Protein 3K94 (pdb70)

CATH classification: 3.40.50.10240

Foldseek 3Di:
DEEEEEAADPVFADLCVVVDDPQYYEYEQVSCCCVVSVHHHQAYEEDLVSHDPVVSCVCCVPPVVHHYHYDDDPPGSLVVVVVVVVPPDVYEYHSQDDDDVVSVVVVVVSLVVVLVDDYWYDTQWKTDHKHFFDKDKDDDLSFFKDDKAFPFQKWFQKFKFQWPDTDGTIDGPVVPRGIIGRRDPMMMIGTGGGMMMTGDDPPRD/DEEEEEAADPVFADDCVVVDDPLYYEYEQVSCCCVVVVHAHQEYEEDCVSDPPVVVVVVCVSPVPHHYHYDDPPDGSLVVVVVVVVPPDLYEYTSQDDDDVVSVVVVVVSLVVVQVHDYWYDTQWKTDHKHFFDKDKDDDLSFFKDDKAFPFQKWWQKFKDQKPDGDGTIGGPPVPRDIIGRHDPMMMIGTHGGMMMTTADPPSND

Organism: Geobacillus thermodenitrificans (strain NG80-2) (NCBI:txid420246)

B-factor: mean 35.09, std 14.83, range [14.44, 138.37]

Solvent-accessible surface area: 22742 Å² total

Sequence (411 aa):
IIHIVGGGPRELLPDLRFYDGEDVWVGVDRGTTLLEAGFRPVRAFGDFDSLPAEDVVKLQQAFPDLDVWPAEKDKTDEIALDWAVEQTARIRLFGATGGRLDHLFGNVELLLKYADRPIEIVDRQNVLTVHLPGTYTVYDARYCYVSYIPVSETVAEFTLTGFKYPLTNHISRGSTLISNELIQSSGTFSFSEGILIRSSDSSCLIIHIVGGGPRELLPDLRFYDGEDVWVGVDRGTTLLEAGFRPVRAFGDFDSLPAEDVVKLQQAFPDLDVWPAEKDKTDEIALDWAVEQTARIRLFGATGGRLDHLFGNVELLLKYADRPIEIVDRQNVLTVHLPGTYTVYDARYCYVSYIPVSETVAEFTLTGFKYPLTNHISRGSTLISNELIQSSGTFSFSEGILIRSSDSSCLL

Secondary structure (DSSP, 8-state):
--EEE-SS-GGGS--GGGG--TT--EEEGGG--HHHHT---SEEES-GGGS-HHHHHHHHHH-TT--EE--BTTB---HHHHHHHTT----EEES-SSSSHHHHHHHHHHHHHTTTS--EEEETTEEE----SEEEE---TT--EE-----SSEEBS-EEESBSS-----EETTT------B-SSS-EEEESBS---EE--TT--/--EEE--S-GGGS--GGGG--TT--EEEGGG--HHHHTPPPSEEES-GGGS-HHHHHHHHHH-TT--EE---TTS---HHHHHHTTS----EEES-SSSSHHHHHHHHHHHHHTTTS--EEEETTEEE----SEEEE---TT--EEE----SSEEBS-EEESBSS-B---EEBTTB--EE-B-SS--EEEESBS---EE--TT---

Nearest PDB structures (foldseek):
  3k94-assembly1_A  TM=1.005E+00  e=4.882E-43  Geobacillus thermodenitrificans NG80-2
  3cq9-assembly2_C  TM=8.160E-01  e=6.365E-19  Lactiplantibacillus plantarum WCFS1
  3cq9-assembly2_D  TM=7.753E-01  e=1.052E-18  Lactiplantibacillus plantarum WCFS1
  3cq9-assembly1_A  TM=7.870E-01  e=5.387E-18  Lactiplantibacillus plantarum WCFS1
  3mel-assembly2_D  TM=8.552E-01  e=4.558E-17  Enterococcus faecalis

Structure (mmCIF, N/CA/C/O backbone):
data_3K94
#
_entry.id   3K94
#
_cell.length_a   68.422
_cell.length_b   73.652
_cell.length_c   82.657
_cell.angle_alpha   90.00
_cell.angle_beta   90.00
_cell.angle_gamma   90.00
#
_symmetry.space_group_name_H-M   'P 21 21 21'
#
loop_
_entity.id
_entity.type
_entity.pdbx_description
1 polymer 'Thiamin pyrophosphokinase'
2 water water
#
loop_
_atom_site.group_PDB
_atom_site.id
_atom_site.type_symbol
_atom_site.label_atom_id
_atom_site.label_alt_id
_atom_site.label_comp_id
_atom_site.label_asym_id
_atom_site.label_entity_id
_atom_site.label_seq_id
_atom_site.pdbx_PDB_ins_code
_atom_site.Cartn_x
_atom_site.Cartn_y
_atom_site.Cartn_z
_atom_site.occupancy
_atom_site.B_iso_or_equiv
_atom_site.auth_seq_id
_atom_site.auth_comp_id
_atom_site.auth_asym_id
_atom_site.auth_atom_id
_atom_site.pdbx_PDB_model_num
ATOM 9 N N . ILE A 1 2 ? -9.495 58.577 35.954 1.00 31.09 2 ILE A N 1
ATOM 10 C CA . ILE A 1 2 ? -10.092 57.258 36.125 1.00 33.58 2 ILE A CA 1
ATOM 11 C C . ILE A 1 2 ? -11.446 57.423 36.807 1.00 28.92 2 ILE A C 1
ATOM 12 O O . ILE A 1 2 ? -11.559 58.153 37.789 1.00 28.93 2 ILE A O 1
ATOM 17 N N . ILE A 1 3 ? -12.465 56.749 36.285 1.00 23.93 3 ILE A N 1
ATOM 18 C CA . ILE A 1 3 ? -13.798 56.822 36.868 1.00 23.95 3 ILE A CA 1
ATOM 19 C C . ILE A 1 3 ? -14.190 55.481 37.499 1.00 26.02 3 ILE A C 1
ATOM 20 O O . ILE A 1 3 ? -14.143 54.428 36.855 1.00 23.31 3 ILE A O 1
ATOM 25 N N . HIS A 1 4 ? -14.523 55.534 38.781 1.00 24.91 4 HIS A N 1
ATOM 26 C CA . HIS A 1 4 ? -14.900 54.352 39.523 1.00 23.19 4 HIS A CA 1
ATOM 27 C C . HIS A 1 4 ? -16.333 54.492 39.992 1.00 24.60 4 HIS A C 1
ATOM 28 O O . HIS A 1 4 ? -16.664 55.390 40.760 1.00 25.07 4 HIS A O 1
ATOM 35 N N . ILE A 1 5 ? -17.187 53.612 39.493 1.00 24.04 5 ILE A N 1
ATOM 36 C CA . ILE A 1 5 ? -18.602 53.698 39.774 1.00 20.81 5 ILE A CA 1
ATOM 37 C C . ILE A 1 5 ? -18.959 52.575 40.728 1.00 22.04 5 ILE A C 1
ATOM 38 O O . ILE A 1 5 ? -18.655 51.404 40.477 1.00 21.61 5 ILE A O 1
ATOM 43 N N . VAL A 1 6 ? -19.597 52.945 41.828 1.00 23.56 6 VAL A N 1
ATOM 44 C CA . VAL A 1 6 ? -20.006 51.991 42.830 1.00 20.28 6 VAL A CA 1
ATOM 45 C C . VAL A 1 6 ? -21.524 51.852 42.862 1.00 23.44 6 VAL A C 1
ATOM 46 O O . VAL A 1 6 ? -22.242 52.773 43.294 1.00 19.84 6 VAL A O 1
ATOM 50 N N . GLY A 1 7 ? -22.009 50.701 42.392 1.00 22.40 7 GLY A N 1
ATOM 51 C CA . GLY A 1 7 ? -23.436 50.421 42.368 1.00 19.60 7 GLY A CA 1
ATOM 52 C C . GLY A 1 7 ? -23.940 49.791 43.662 1.00 23.75 7 GLY A C 1
ATOM 53 O O . GLY A 1 7 ? -23.209 49.708 44.648 1.00 22.56 7 GLY A O 1
ATOM 54 N N . GLY A 1 8 ? -25.182 49.310 43.649 1.00 28.58 8 GLY A N 1
ATOM 55 C CA . GLY A 1 8 ? -25.814 48.820 44.862 1.00 25.96 8 GLY A CA 1
ATOM 56 C C . GLY A 1 8 ? -25.931 47.317 45.036 1.00 27.00 8 GLY A C 1
ATOM 57 O O . GLY A 1 8 ? -26.796 46.851 45.781 1.00 23.52 8 GLY A O 1
ATOM 58 N N . GLY A 1 9 ? -25.073 46.547 44.372 1.00 26.21 9 GLY A N 1
ATOM 59 C CA . GLY A 1 9 ? -25.070 45.103 44.568 1.00 27.83 9 GLY A CA 1
ATOM 60 C C . GLY A 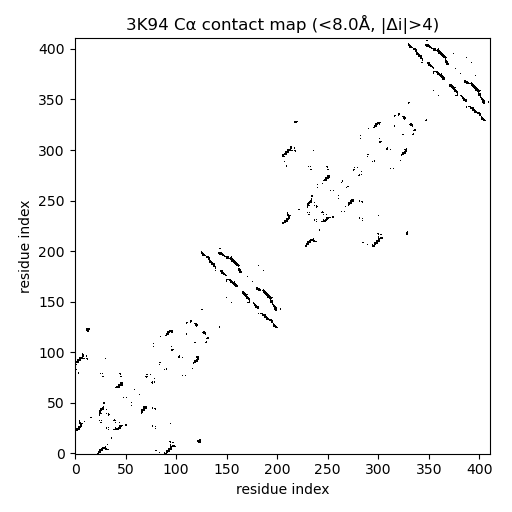1 9 ? -24.585 44.719 45.963 1.00 28.69 9 GLY A C 1
ATOM 61 O O . GLY A 1 9 ? -24.074 45.569 46.685 1.00 32.31 9 GLY A O 1
ATOM 62 N N . PRO A 1 10 ? -24.725 43.435 46.342 1.00 29.20 10 PRO A N 1
ATOM 63 C CA . PRO A 1 10 ? -24.296 42.960 47.668 1.00 28.98 10 PRO A CA 1
ATOM 64 C C . PRO A 1 10 ? -22.918 43.502 48.069 1.00 29.78 10 PRO A C 1
ATOM 65 O O . PRO A 1 10 ? -21.907 43.280 47.393 1.00 21.79 10 PRO A O 1
ATOM 69 N N . ARG A 1 11 ? -22.905 44.199 49.195 1.00 25.52 11 ARG A N 1
ATOM 70 C CA . ARG A 1 11 ? -21.725 44.839 49.741 1.00 26.98 11 ARG A CA 1
ATOM 71 C C . ARG A 1 11 ? -20.541 43.883 49.958 1.00 25.62 11 ARG A C 1
ATOM 72 O O . ARG A 1 11 ? -19.387 44.281 49.808 1.00 23.04 11 ARG A O 1
ATOM 80 N N . GLU A 1 12 ? -20.813 42.622 50.291 1.00 20.51 12 GLU A N 1
ATOM 81 C CA . GLU A 1 12 ? -19.725 41.712 50.610 1.00 24.26 12 GLU A CA 1
ATOM 82 C C . GLU A 1 12 ? -18.902 41.343 49.363 1.00 22.49 12 GLU A C 1
ATOM 83 O O . GLU A 1 12 ? -17.786 40.848 49.480 1.00 21.56 12 GLU A O 1
ATOM 89 N N . LEU A 1 13 ? -19.444 41.597 48.172 1.00 21.77 13 LEU A N 1
ATOM 90 C CA . LEU A 1 13 ? -18.743 41.211 46.947 1.00 22.87 13 LEU A CA 1
ATOM 91 C C . LEU A 1 13 ? -17.711 42.249 46.508 1.00 24.06 13 LEU A C 1
ATOM 92 O O . LEU A 1 13 ? -16.905 42.006 45.611 1.00 21.71 13 LEU A O 1
ATOM 97 N N . LEU A 1 14 ? -17.740 43.414 47.140 1.00 25.04 14 LEU A N 1
ATOM 98 C CA . LEU A 1 14 ? -16.793 44.460 46.777 1.00 25.35 14 LEU A CA 1
ATOM 99 C C . LEU A 1 14 ? -15.375 44.111 47.241 1.00 25.42 14 LEU A C 1
ATOM 100 O O . LEU A 1 14 ? -15.191 43.572 48.319 1.00 24.27 14 LEU A O 1
ATOM 105 N N . PRO A 1 15 ? -14.368 44.403 46.411 1.00 24.56 15 PRO A N 1
ATOM 106 C CA . PRO A 1 15 ? -13.013 44.392 46.964 1.00 27.41 15 PRO A CA 1
ATOM 107 C C . PRO A 1 15 ? -12.849 45.579 47.922 1.00 27.08 15 PRO A C 1
ATOM 108 O O . PRO A 1 15 ? -13.742 46.427 48.030 1.00 24.28 15 PRO A O 1
ATOM 112 N N . ASP A 1 16 ? -11.719 45.639 48.611 1.00 29.47 16 ASP A N 1
ATOM 113 C CA . ASP A 1 16 ? -11.394 46.786 49.458 1.00 25.53 16 ASP A CA 1
ATOM 114 C C . ASP A 1 16 ? -11.116 48.016 48.566 1.00 25.54 16 ASP A C 1
ATOM 115 O O . ASP A 1 16 ? -10.112 48.069 47.859 1.00 23.02 16 ASP A O 1
ATOM 120 N N . LEU A 1 17 ? -12.025 48.988 48.582 1.00 22.97 17 LEU A N 1
ATOM 121 C CA . LEU A 1 17 ? -11.964 50.108 47.649 1.00 24.40 17 LEU A CA 1
ATOM 122 C C . LEU A 1 17 ? -10.753 51.023 47.857 1.00 24.22 17 LEU A C 1
ATOM 123 O O . LEU A 1 17 ? -10.334 51.695 46.924 1.00 24.48 17 LEU A O 1
ATOM 128 N N . ARG A 1 18 ? -10.194 51.038 49.064 1.00 26.71 18 ARG A N 1
ATOM 129 C CA . ARG A 1 18 ? -8.952 51.777 49.314 1.00 33.27 18 ARG A CA 1
ATOM 130 C C . ARG A 1 18 ? -7.848 51.409 48.327 1.00 33.52 18 ARG A C 1
ATOM 131 O O . ARG A 1 18 ? -7.002 52.234 47.994 1.00 31.85 18 ARG A O 1
ATOM 139 N N . PHE A 1 19 ? -7.863 50.168 47.856 1.00 29.46 19 PHE A N 1
ATOM 140 C CA . PHE A 1 19 ? -6.831 49.690 46.946 1.00 30.69 19 PHE A CA 1
ATOM 141 C C . PHE A 1 19 ? -7.113 50.168 45.537 1.00 28.41 19 PHE A C 1
ATOM 142 O O . PHE A 1 19 ? -6.298 50.007 44.637 1.00 30.42 19 PHE A O 1
ATOM 150 N N . TYR A 1 20 ? -8.284 50.765 45.355 1.00 25.71 20 TYR A N 1
ATOM 151 C CA . TYR A 1 20 ? -8.690 51.230 44.045 1.00 24.73 20 TYR A CA 1
ATOM 152 C C . TYR A 1 20 ? -8.804 52.742 44.000 1.00 24.56 20 TYR A C 1
ATOM 153 O O . TYR A 1 20 ? -9.260 53.306 43.013 1.00 28.09 20 TYR A O 1
ATOM 162 N N . ASP A 1 21 ? -8.405 53.401 45.078 1.00 27.46 21 ASP A N 1
ATOM 163 C CA . ASP A 1 21 ? -8.453 54.861 45.115 1.00 25.55 21 ASP A CA 1
ATOM 164 C C . ASP A 1 21 ? -7.148 55.454 44.622 1.00 32.73 21 ASP A C 1
ATOM 165 O O . ASP A 1 21 ? -6.108 54.803 44.664 1.00 34.16 21 ASP A O 1
ATOM 170 N N . GLY A 1 22 ? -7.207 56.700 44.174 1.00 30.75 22 GLY A N 1
ATOM 171 C CA . GLY A 1 22 ? -6.027 57.404 43.716 1.00 26.03 22 GLY A CA 1
ATOM 172 C C . GLY A 1 22 ? -6.341 58.854 43.408 1.00 24.84 22 GLY A C 1
ATOM 173 O O . GLY A 1 22 ? -7.503 59.266 43.332 1.00 27.29 22 GLY A O 1
ATOM 174 N N . GLU A 1 23 ? -5.297 59.641 43.209 1.00 25.90 23 GLU A N 1
ATOM 175 C CA . GLU A 1 23 ? -5.478 61.065 42.971 1.00 28.91 23 GLU A CA 1
ATOM 176 C C . GLU A 1 23 ? -6.260 61.284 41.678 1.00 28.75 23 GLU A C 1
ATOM 177 O O . GLU A 1 23 ? -7.042 62.232 41.560 1.00 27.40 23 GLU A O 1
ATOM 183 N N . ASP A 1 24 ? -6.044 60.397 40.714 1.00 29.29 24 ASP A N 1
ATOM 184 C CA . ASP A 1 24 ? -6.674 60.520 39.409 1.00 34.50 24 ASP A CA 1
ATOM 185 C C . ASP A 1 24 ? -8.034 59.808 39.346 1.00 30.09 24 ASP A C 1
ATOM 186 O O . ASP A 1 24 ? -8.633 59.701 38.274 1.00 26.43 24 ASP A O 1
ATOM 191 N N . VAL A 1 25 ? -8.524 59.344 40.495 1.00 24.52 25 VAL A N 1
ATOM 192 C CA . VAL A 1 25 ? -9.795 58.614 40.541 1.00 24.48 25 VAL A CA 1
ATOM 193 C C . VAL A 1 25 ? -10.977 59.491 40.937 1.00 30.67 25 VAL A C 1
ATOM 194 O O . VAL A 1 25 ? -10.988 60.060 42.030 1.00 28.15 25 VAL A O 1
ATOM 205 N N . TRP A 1 27 ? -14.738 59.130 41.906 1.00 26.65 27 TRP A N 1
ATOM 206 C CA . TRP A 1 27 ? -15.716 58.133 42.334 1.00 26.72 27 TRP A CA 1
ATOM 207 C C . TRP A 1 27 ? -17.134 58.591 42.029 1.00 31.75 27 TRP A C 1
ATOM 208 O O . TRP A 1 27 ? -17.448 59.779 42.118 1.00 34.65 27 TRP A O 1
ATOM 219 N N . VAL A 1 28 ? -17.992 57.630 41.702 1.00 28.98 28 VAL A N 1
ATOM 220 C CA . VAL A 1 28 ? -19.371 57.903 41.339 1.00 22.36 28 VAL A CA 1
ATOM 221 C C . VAL A 1 28 ? -20.294 56.908 42.034 1.00 24.29 28 VAL A C 1
ATOM 222 O O . VAL A 1 28 ? -20.059 55.695 41.995 1.00 23.00 28 VAL A O 1
ATOM 226 N N . GLY A 1 29 ? -21.325 57.421 42.697 1.00 26.31 29 GLY A N 1
ATOM 227 C CA . GLY A 1 29 ? -22.225 56.572 43.457 1.00 23.59 29 GLY A CA 1
ATOM 228 C C . GLY A 1 29 ? -23.456 56.225 42.660 1.00 22.94 29 GLY A C 1
ATOM 229 O O . GLY A 1 29 ? -23.992 57.078 41.948 1.00 23.44 29 GLY A O 1
ATOM 230 N N . VAL A 1 30 ? -23.913 54.979 42.776 1.00 22.15 30 VAL A N 1
ATOM 231 C CA . VAL A 1 30 ? -25.177 54.574 42.164 1.00 25.33 30 VAL A CA 1
ATOM 232 C C . VAL A 1 30 ? -26.025 53.827 43.190 1.00 28.00 30 VAL A C 1
ATOM 233 O O . VAL A 1 30 ? -25.600 52.797 43.734 1.00 20.49 30 VAL A O 1
ATOM 237 N N . ASP A 1 31 ? -27.217 54.347 43.471 1.00 30.09 31 ASP A N 1
ATOM 238 C CA . ASP A 1 31 ? -28.070 53.713 44.461 1.00 36.08 31 ASP A CA 1
ATOM 239 C C . ASP A 1 31 ? -27.366 53.724 45.801 1.00 31.38 31 ASP A C 1
ATOM 240 O O . ASP A 1 31 ? -26.691 54.683 46.164 1.00 32.20 31 ASP A O 1
ATOM 245 N N . ARG A 1 32 ? -27.527 52.618 46.517 1.00 27.39 32 ARG A N 1
ATOM 246 C CA . ARG A 1 32 ? -26.819 52.334 47.761 1.00 34.01 32 ARG A CA 1
ATOM 247 C C . ARG A 1 32 ? -25.295 52.432 47.641 1.00 28.28 32 ARG A C 1
ATOM 248 O O . ARG A 1 32 ? -24.600 52.520 48.649 1.00 28.93 32 ARG A O 1
ATOM 256 N N . GLY A 1 33 ? -24.777 52.384 46.417 1.00 25.77 33 GLY A N 1
ATOM 257 C CA . GLY A 1 33 ? -23.347 52.506 46.206 1.00 26.53 33 GLY A CA 1
ATOM 258 C C . GLY A 1 33 ? -22.804 53.769 46.856 1.00 25.26 33 GLY A C 1
ATOM 259 O O . GLY A 1 33 ? -21.677 53.796 47.353 1.00 27.81 33 GLY A O 1
ATOM 260 N N . THR A 1 34 ? -23.628 54.813 46.872 1.00 25.19 34 THR A N 1
ATOM 261 C CA . THR A 1 34 ? -23.253 56.105 47.451 1.00 27.82 34 THR A CA 1
ATOM 262 C C . THR A 1 34 ? -22.947 55.989 48.943 1.00 27.48 34 THR A C 1
ATOM 263 O O . THR A 1 34 ? -22.003 56.597 49.448 1.00 27.58 34 THR A O 1
ATOM 275 N N . THR A 1 36 ? -21.878 53.267 50.405 1.00 26.74 36 THR A N 1
ATOM 276 C CA . THR A 1 36 ? -20.651 52.498 50.518 1.00 30.97 36 THR A CA 1
ATOM 277 C C . THR A 1 36 ? -19.474 53.450 50.385 1.00 32.00 36 THR A C 1
ATOM 278 O O . THR A 1 36 ? -18.492 53.345 51.126 1.00 29.91 36 THR A O 1
ATOM 282 N N . LEU A 1 37 ? -19.584 54.389 49.445 1.00 29.69 37 LEU A N 1
ATOM 283 C CA . LEU A 1 37 ? -18.518 55.369 49.233 1.00 29.60 37 LEU A CA 1
ATOM 284 C C . LEU A 1 37 ? -18.345 56.261 50.449 1.00 31.13 37 LEU A C 1
ATOM 285 O O . LEU A 1 37 ? -17.227 56.511 50.880 1.00 32.94 37 LEU A O 1
ATOM 290 N N . LEU A 1 38 ? -19.449 56.737 51.011 1.00 36.64 38 LEU A N 1
ATOM 291 C CA . LEU A 1 38 ? -19.353 57.609 52.173 1.00 42.06 38 LEU A CA 1
ATOM 292 C C . LEU A 1 38 ? -18.733 56.885 53.359 1.00 37.30 38 LEU A C 1
ATOM 293 O O . LEU A 1 38 ? -17.890 57.444 54.062 1.00 36.89 38 LEU A O 1
ATOM 298 N N . GLU A 1 39 ? -19.140 55.640 53.572 1.00 35.56 39 GLU A N 1
ATOM 299 C CA . GLU A 1 39 ? -18.554 54.827 54.636 1.00 40.90 39 GLU A CA 1
ATOM 300 C C . GLU A 1 39 ? -17.062 54.622 54.428 1.00 35.11 39 GLU A C 1
ATOM 301 O O . GLU A 1 39 ? -16.300 54.558 55.382 1.00 35.45 39 GLU A O 1
ATOM 307 N N . ALA A 1 40 ? -16.649 54.518 53.172 1.00 28.94 40 ALA A N 1
ATOM 308 C CA . ALA A 1 40 ? -15.248 54.331 52.860 1.00 29.22 40 ALA A CA 1
ATOM 309 C C . ALA A 1 40 ? -14.469 55.642 52.996 1.00 32.06 40 ALA A C 1
ATOM 310 O O . ALA A 1 40 ? -13.235 55.638 53.007 1.00 32.62 40 ALA A O 1
ATOM 312 N N . GLY A 1 41 ? -15.200 56.752 53.101 1.00 29.58 41 GLY A N 1
ATOM 313 C CA . GLY A 1 41 ? -14.604 58.070 53.204 1.00 34.35 41 GLY A CA 1
ATOM 314 C C . GLY A 1 41 ? -14.226 58.710 51.877 1.00 37.58 41 GLY A C 1
ATOM 315 O O . GLY A 1 41 ? -13.361 59.586 51.833 1.00 34.44 41 GLY A O 1
ATOM 316 N N . PHE A 1 42 ? -14.862 58.270 50.794 1.00 32.44 42 PHE A N 1
ATOM 317 C CA . PHE A 1 42 ? -14.651 58.882 49.491 1.00 33.59 42 PHE A CA 1
ATOM 318 C C . PHE A 1 42 ? -15.915 59.644 49.111 1.00 36.38 42 PHE A C 1
ATOM 319 O O . PHE A 1 42 ? -16.983 59.048 48.974 1.00 38.07 42 PHE A O 1
ATOM 327 N N . ARG A 1 43 ? -15.821 60.963 48.960 1.00 33.40 43 ARG A N 1
ATOM 328 C CA . ARG A 1 43 ? -16.964 61.700 48.434 1.00 29.11 43 ARG A CA 1
ATOM 329 C C . ARG A 1 43 ? -17.031 61.572 46.916 1.00 29.59 43 ARG A C 1
ATOM 330 O O . ARG A 1 43 ? -16.066 61.874 46.230 1.00 28.93 43 ARG A O 1
ATOM 338 N N . PRO A 1 44 ? -18.184 61.126 46.392 1.00 32.26 44 PRO A N 1
ATOM 339 C CA . PRO A 1 44 ? -18.429 60.986 44.950 1.00 32.89 44 PRO A CA 1
ATOM 340 C C . PRO A 1 44 ? -18.574 62.354 44.308 1.00 32.24 44 PRO A C 1
ATOM 341 O O . PRO A 1 44 ? -19.184 63.226 44.913 1.00 25.06 44 PRO A O 1
ATOM 345 N N . VAL A 1 45 ? -18.045 62.526 43.103 1.00 35.38 45 VAL A N 1
ATOM 346 C CA . VAL A 1 45 ? -18.194 63.781 42.384 1.00 34.94 45 VAL A CA 1
ATOM 347 C C . VAL A 1 45 ? -19.622 63.861 41.860 1.00 38.81 45 VAL A C 1
ATOM 348 O O . VAL A 1 45 ? -20.084 64.916 41.448 1.00 34.13 45 VAL A O 1
ATOM 352 N N . ARG A 1 46 ? -20.322 62.730 41.886 1.00 39.62 46 ARG A N 1
ATOM 353 C CA . ARG A 1 46 ? -21.660 62.656 41.322 1.00 38.09 46 ARG A CA 1
ATOM 354 C C . ARG A 1 46 ? -22.322 61.349 41.717 1.00 37.58 46 ARG A C 1
ATOM 355 O O . ARG A 1 46 ? -21.655 60.320 41.846 1.00 33.44 46 ARG A O 1
ATOM 363 N N . ALA A 1 47 ? -23.634 61.387 41.909 1.00 37.59 47 ALA A N 1
ATOM 364 C CA . ALA A 1 47 ? -24.385 60.184 42.263 1.00 39.42 47 ALA A CA 1
ATOM 365 C C . ALA A 1 47 ? -25.622 60.050 41.386 1.00 38.84 47 ALA A C 1
ATOM 366 O O . ALA A 1 47 ? -26.166 61.049 40.917 1.00 39.95 47 ALA A O 1
ATOM 368 N N . PHE A 1 48 ? -26.065 58.817 41.175 1.00 36.28 48 PHE A N 1
ATOM 369 C CA . PHE A 1 48 ? -27.204 58.539 40.303 1.00 32.93 48 PHE A CA 1
ATOM 370 C C . PHE A 1 48 ? -28.229 57.691 41.021 1.00 30.86 48 PHE A C 1
ATOM 371 O O . PHE A 1 48 ? -27.883 56.683 41.628 1.00 30.56 48 PHE A O 1
ATOM 379 N N . GLY A 1 49 ? -29.492 58.094 40.957 1.00 33.92 49 GLY A N 1
ATOM 380 C CA . GLY A 1 49 ? -30.557 57.337 41.604 1.00 40.68 49 GLY A CA 1
ATOM 381 C C . GLY A 1 49 ? -31.518 58.211 42.395 1.00 43.80 49 GLY A C 1
ATOM 382 O O . GLY A 1 49 ? -31.388 59.428 42.403 1.00 43.77 49 GLY A O 1
ATOM 383 N N . ASP A 1 50 ? -32.480 57.590 43.068 1.00 48.11 50 ASP A N 1
ATOM 384 C CA . ASP A 1 50 ? -33.449 58.328 43.869 1.00 60.00 50 ASP A CA 1
ATOM 385 C C . ASP A 1 50 ? -33.225 58.057 45.352 1.00 61.97 50 ASP A C 1
ATOM 386 O O . ASP A 1 50 ? -32.729 56.994 45.731 1.00 58.84 50 ASP A O 1
ATOM 391 N N . PHE A 1 51 ? -33.606 59.016 46.188 1.00 64.71 51 PHE A N 1
ATOM 392 C CA . PHE A 1 51 ? -33.508 58.850 47.632 1.00 70.83 51 PHE A CA 1
ATOM 393 C C . PHE A 1 51 ? -34.579 57.901 48.152 1.00 73.14 51 PHE A C 1
ATOM 394 O O . PHE A 1 51 ? -34.391 57.252 49.180 1.00 74.86 51 PHE A O 1
ATOM 402 N N . ASP A 1 52 ? -35.704 57.833 47.443 1.00 75.51 52 ASP A N 1
ATOM 403 C CA . ASP A 1 52 ? -36.750 56.858 47.747 1.00 77.44 52 ASP A CA 1
ATOM 404 C C . ASP A 1 52 ? -36.163 55.449 47.746 1.00 72.96 52 ASP A C 1
ATOM 405 O O . ASP A 1 52 ? -36.621 54.572 48.479 1.00 70.66 52 ASP A O 1
ATOM 410 N N . SER A 1 53 ? -35.141 55.252 46.918 1.00 69.93 53 SER A N 1
ATOM 411 C CA . SER A 1 53 ? -34.540 53.941 46.702 1.00 67.78 53 SER A CA 1
ATOM 412 C C . SER A 1 53 ? -33.633 53.504 47.850 1.00 66.64 53 SER A C 1
ATOM 413 O O . SER A 1 53 ? -33.175 52.357 47.884 1.00 67.95 53 SER A O 1
ATOM 416 N N . LEU A 1 54 ? -33.365 54.413 48.781 1.00 63.26 54 LEU A N 1
ATOM 417 C CA . LEU A 1 54 ? -32.433 54.131 49.868 1.00 61.31 54 LEU A CA 1
ATOM 418 C C . LEU A 1 54 ? -33.174 53.780 51.150 1.00 62.24 54 LEU A C 1
ATOM 419 O O . LEU A 1 54 ? -34.300 54.223 51.354 1.00 59.76 54 LEU A O 1
ATOM 424 N N . PRO A 1 55 ? -32.543 52.973 52.020 1.00 63.23 55 PRO A N 1
ATOM 425 C CA . PRO A 1 55 ? -33.078 52.721 53.365 1.00 63.12 55 PRO A CA 1
ATOM 426 C C . PRO A 1 55 ? -33.261 54.019 54.155 1.00 60.67 55 PRO A C 1
ATOM 427 O O . PRO A 1 55 ? -32.458 54.938 54.022 1.00 60.26 55 PRO A O 1
ATOM 431 N N . ALA A 1 56 ? -34.305 54.072 54.975 1.00 62.71 56 ALA A N 1
ATOM 432 C CA . ALA A 1 56 ? -34.722 55.302 55.655 1.00 65.98 56 ALA A CA 1
ATOM 433 C C . ALA A 1 56 ? -33.590 56.061 56.356 1.00 67.48 56 ALA A C 1
ATOM 434 O O . ALA A 1 56 ? -33.391 57.255 56.122 1.00 64.34 56 ALA A O 1
ATOM 436 N N . GLU A 1 57 ? -32.865 55.363 57.224 1.00 70.87 57 GLU A N 1
ATOM 437 C CA . GLU A 1 57 ? -31.790 55.973 57.997 1.00 74.68 57 GLU A CA 1
ATOM 438 C C . GLU A 1 57 ? -30.688 56.477 57.078 1.00 71.96 57 GLU A C 1
ATOM 439 O O . GLU A 1 57 ? -30.028 57.467 57.375 1.00 70.92 57 GLU A O 1
ATOM 445 N N . ASP A 1 58 ? -30.491 55.782 55.963 1.00 69.47 58 ASP A N 1
ATOM 446 C CA . ASP A 1 58 ? -29.438 56.133 55.018 1.00 65.49 58 ASP A CA 1
ATOM 447 C C . ASP A 1 58 ? -29.707 57.460 54.337 1.00 60.59 58 ASP A C 1
ATOM 448 O O . ASP A 1 58 ? -28.776 58.226 54.078 1.00 57.34 58 ASP A O 1
ATOM 453 N N . VAL A 1 59 ? -30.977 57.723 54.040 1.00 58.95 59 VAL A N 1
ATOM 454 C CA . VAL A 1 59 ? -31.376 58.986 53.430 1.00 58.06 59 VAL A CA 1
ATOM 455 C C . VAL A 1 59 ? -31.115 60.137 54.391 1.00 57.74 59 VAL A C 1
ATOM 456 O O . VAL A 1 59 ? -30.745 61.232 53.972 1.00 57.54 59 VAL A O 1
ATOM 460 N N . VAL A 1 60 ? -31.322 59.884 55.680 1.00 59.01 60 VAL A N 1
ATOM 461 C CA . VAL A 1 60 ? -30.994 60.857 56.716 1.00 59.75 60 VAL A CA 1
ATOM 462 C C . VAL A 1 60 ? -29.481 61.026 56.760 1.00 62.36 60 VAL A C 1
ATOM 463 O O . VAL A 1 60 ? -28.955 62.119 56.548 1.00 57.23 60 VAL A O 1
ATOM 467 N N . LYS A 1 61 ? -28.794 59.916 57.019 1.00 66.76 61 LYS A N 1
ATOM 468 C CA . LYS A 1 61 ? -27.338 59.856 57.114 1.00 72.19 61 LYS A CA 1
ATOM 469 C C . LYS A 1 61 ? -26.629 60.567 55.957 1.00 77.77 61 LYS A C 1
ATOM 470 O O . LYS A 1 61 ? -25.603 61.223 56.154 1.00 80.46 61 LYS A O 1
ATOM 476 N N . LEU A 1 62 ? -27.182 60.431 54.754 1.00 78.64 62 LEU A N 1
ATOM 477 C CA . LEU A 1 62 ? -26.601 61.027 53.552 1.00 79.37 62 LEU A CA 1
ATOM 478 C C . LEU A 1 62 ? -26.973 62.502 53.423 1.00 82.35 62 LEU A C 1
ATOM 479 O O . LEU A 1 62 ? -26.115 63.349 53.173 1.00 83.33 62 LEU A O 1
ATOM 484 N N . GLN A 1 63 ? -28.258 62.802 53.590 1.00 83.44 63 GLN A N 1
ATOM 485 C CA . GLN A 1 63 ? -28.744 64.173 53.492 1.00 85.07 63 GLN A CA 1
ATOM 486 C C . GLN A 1 63 ? -28.310 65.005 54.692 1.00 86.25 63 GLN A C 1
ATOM 487 O O . GLN A 1 63 ? -28.522 66.216 54.725 1.00 86.49 63 GLN A O 1
ATOM 493 N N . GLN A 1 64 ? -27.703 64.346 55.674 1.00 87.95 64 GLN A N 1
ATOM 494 C CA . GLN A 1 64 ? -27.321 65.000 56.922 1.00 89.03 64 GLN A CA 1
ATOM 495 C C . GLN A 1 64 ? -25.874 65.468 56.875 1.00 86.00 64 GLN A C 1
ATOM 496 O O . GLN A 1 64 ? -25.535 66.512 57.425 1.00 90.53 64 GLN A O 1
ATOM 502 N N . ALA A 1 65 ? -25.024 64.696 56.211 1.00 79.85 65 ALA A N 1
ATOM 503 C CA . ALA A 1 65 ? -23.605 65.009 56.173 1.00 76.00 65 ALA A CA 1
ATOM 504 C C . ALA A 1 65 ? -23.142 65.432 54.780 1.00 74.07 65 ALA A C 1
ATOM 505 O O . ALA A 1 65 ? -22.079 66.034 54.636 1.00 72.97 65 ALA A O 1
ATOM 507 N N . PHE A 1 66 ? -23.935 65.115 53.758 1.00 73.61 66 PHE A N 1
ATOM 508 C CA . PHE A 1 66 ? -23.586 65.485 52.381 1.00 73.37 66 PHE A CA 1
ATOM 509 C C . PHE A 1 66 ? -24.785 65.952 51.555 1.00 66.29 66 PHE A C 1
ATOM 510 O O . PHE A 1 66 ? -25.121 65.338 50.539 1.00 58.54 66 PHE A O 1
ATOM 518 N N . PRO A 1 67 ? -25.415 67.064 51.979 1.00 65.29 67 PRO A N 1
ATOM 519 C CA . PRO A 1 67 ? -26.628 67.607 51.351 1.00 62.41 67 PRO A CA 1
ATOM 520 C C . PRO A 1 67 ? -26.357 68.195 49.965 1.00 57.17 67 PRO A C 1
ATOM 521 O O . PRO A 1 67 ? -27.257 68.196 49.119 1.00 56.92 67 PRO A O 1
ATOM 525 N N . ASP A 1 68 ? -25.139 68.686 49.740 1.00 47.22 68 ASP A N 1
ATOM 526 C CA . ASP A 1 68 ? -24.781 69.283 48.456 1.00 48.88 68 ASP A CA 1
ATOM 527 C C . ASP A 1 68 ? -24.369 68.253 47.404 1.00 47.92 68 ASP A C 1
ATOM 528 O O . ASP A 1 68 ? -23.852 68.611 46.342 1.00 48.03 68 ASP A O 1
ATOM 533 N N . LEU A 1 69 ? -24.602 66.976 47.687 1.00 41.90 69 LEU A N 1
ATOM 534 C CA . LEU A 1 69 ? -24.279 65.941 46.720 1.00 44.65 69 LEU A CA 1
ATOM 535 C C . LEU A 1 69 ? -25.092 66.118 45.431 1.00 46.93 69 LEU A C 1
ATOM 536 O O . LEU A 1 69 ? -26.317 66.282 45.463 1.00 43.25 69 LEU A O 1
ATOM 541 N N . ASP A 1 70 ? -24.388 66.099 44.303 1.00 49.86 70 ASP A N 1
ATOM 542 C CA . ASP A 1 70 ? -25.000 66.222 42.984 1.00 52.42 70 ASP A CA 1
ATOM 543 C C . ASP A 1 70 ? -25.654 64.889 42.565 1.00 52.98 70 ASP A C 1
ATOM 544 O O . ASP A 1 70 ? -24.965 63.957 42.131 1.00 48.37 70 ASP A O 1
ATOM 549 N N . VAL A 1 71 ? -26.977 64.805 42.702 1.00 49.79 71 VAL A N 1
ATOM 550 C CA . VAL A 1 71 ? -27.704 63.569 42.419 1.00 50.62 71 VAL A CA 1
ATOM 551 C C . VAL A 1 71 ? -28.564 63.656 41.158 1.00 55.99 71 VAL A C 1
ATOM 552 O O 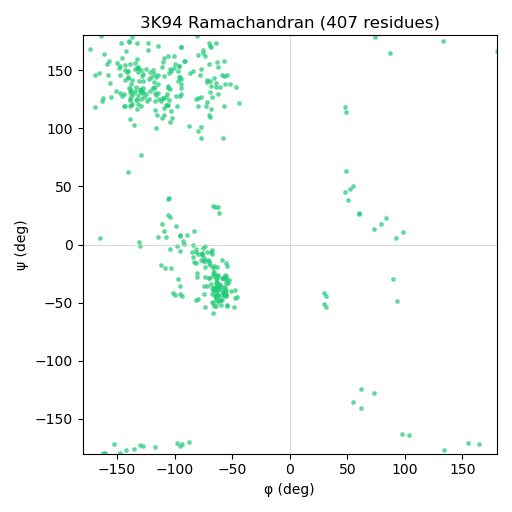. VAL A 1 71 ? -29.395 64.561 41.023 1.00 61.52 71 VAL A O 1
ATOM 556 N N . TRP A 1 72 ? -28.369 62.705 40.248 1.00 50.44 72 TRP A N 1
ATOM 557 C CA . TRP A 1 72 ? -29.114 62.664 38.994 1.00 52.58 72 TRP A CA 1
ATOM 558 C C . TRP A 1 72 ? -30.133 61.533 38.993 1.00 55.74 72 TRP A C 1
ATOM 559 O O . TRP A 1 72 ? -29.767 60.361 39.094 1.00 56.27 72 TRP A O 1
ATOM 570 N N . PRO A 1 73 ? -31.418 61.882 38.841 1.00 51.63 73 PRO A N 1
ATOM 571 C CA . PRO A 1 73 ? -32.524 60.934 38.995 1.00 52.14 73 PRO A CA 1
ATOM 572 C C . PRO A 1 73 ? -32.471 59.813 37.965 1.00 50.20 73 PRO A C 1
ATOM 573 O O . PRO A 1 73 ? -31.868 59.976 36.905 1.00 47.31 73 PRO A O 1
ATOM 577 N N . ALA A 1 74 ? -33.103 58.688 38.278 1.00 52.84 74 ALA A N 1
ATOM 578 C CA . ALA A 1 74 ? -33.254 57.612 37.308 1.00 58.10 74 ALA A CA 1
ATOM 579 C C . ALA A 1 74 ? -33.957 58.132 36.054 1.00 60.65 74 ALA A C 1
ATOM 580 O O . ALA A 1 74 ? -34.648 59.145 36.098 1.00 64.14 74 ALA A O 1
ATOM 582 N N . GLU A 1 75 ? -33.774 57.442 34.936 1.00 63.05 75 GLU A N 1
ATOM 583 C CA . GLU A 1 75 ? -34.411 57.847 33.690 1.00 65.93 75 GLU A CA 1
ATOM 584 C C . GLU A 1 75 ? -35.274 56.741 33.080 1.00 73.73 75 GLU A C 1
ATOM 585 O O . GLU A 1 75 ? -35.290 55.600 33.556 1.00 73.39 75 GLU A O 1
ATOM 591 N N . LYS A 1 76 ? -35.983 57.109 32.014 1.00 78.97 76 LYS A N 1
ATOM 592 C CA . LYS A 1 76 ? -36.904 56.226 31.305 1.00 80.28 76 LYS A CA 1
ATOM 593 C C . LYS A 1 76 ? -36.254 54.948 30.791 1.00 72.52 76 LYS A C 1
ATOM 594 O O . LYS A 1 76 ? -35.332 54.991 29.980 1.00 73.66 76 LYS A O 1
ATOM 600 N N . ASP A 1 77 ? -36.745 53.808 31.262 1.00 65.92 77 ASP A N 1
ATOM 601 C CA . ASP A 1 77 ? -36.280 52.519 30.760 1.00 60.59 77 ASP A CA 1
ATOM 602 C C . ASP A 1 77 ? -34.751 52.396 30.756 1.00 52.64 77 ASP A C 1
ATOM 603 O O . ASP A 1 77 ? -34.176 51.829 29.826 1.00 47.83 77 ASP A O 1
ATOM 608 N N . LYS A 1 78 ? -34.105 52.935 31.790 1.00 48.98 78 LYS A N 1
ATOM 609 C CA . LYS A 1 78 ? -32.652 52.851 31.953 1.00 41.65 78 LYS A CA 1
ATOM 610 C C . LYS A 1 78 ? -32.335 52.553 33.404 1.00 38.43 78 LYS A C 1
ATOM 611 O O . LYS A 1 78 ? -32.947 53.127 34.300 1.00 40.62 78 LYS A O 1
ATOM 617 N N . THR A 1 79 ? -31.382 51.663 33.649 1.00 33.43 79 THR A N 1
ATOM 618 C CA . THR A 1 79 ? -30.943 51.439 35.016 1.00 34.77 79 THR A CA 1
ATOM 619 C C . THR A 1 79 ? -30.102 52.633 35.474 1.00 38.27 79 THR A C 1
ATOM 620 O O . THR A 1 79 ? -29.638 53.425 34.653 1.00 39.36 79 THR A O 1
ATOM 624 N N . ASP A 1 80 ? -29.936 52.774 36.784 1.00 37.14 80 ASP A N 1
ATOM 625 C CA . ASP A 1 80 ? -29.160 53.867 37.343 1.00 36.49 80 ASP A CA 1
ATOM 626 C C . ASP A 1 80 ? -27.710 53.698 36.910 1.00 31.58 80 ASP A C 1
ATOM 627 O O . ASP A 1 80 ? -27.007 54.673 36.618 1.00 29.45 80 ASP A O 1
ATOM 640 N N . GLU A 1 82 ? -26.785 52.409 34.150 1.00 25.35 82 GLU A N 1
ATOM 641 C CA . GLU A 1 82 ? -26.739 52.838 32.756 1.00 30.31 82 GLU A CA 1
ATOM 642 C C . GLU A 1 82 ? -26.506 54.346 32.622 1.00 31.32 82 GLU A C 1
ATOM 643 O O . GLU A 1 82 ? -25.590 54.794 31.929 1.00 33.94 82 GLU A O 1
ATOM 649 N N . ILE A 1 83 ? -27.343 55.134 33.276 1.00 28.69 83 ILE A N 1
ATOM 650 C CA . ILE A 1 83 ? -27.200 56.580 33.160 1.00 32.95 83 ILE A CA 1
ATOM 651 C C . ILE A 1 83 ? -25.837 57.026 33.679 1.00 29.41 83 ILE A C 1
ATOM 652 O O . ILE A 1 83 ? -25.223 57.923 33.110 1.00 31.67 83 ILE A O 1
ATOM 657 N N . ALA A 1 84 ? -25.355 56.383 34.742 1.00 28.81 84 ALA A N 1
ATOM 658 C CA . ALA A 1 84 ? -24.028 56.694 35.281 1.00 25.62 84 ALA A CA 1
ATOM 659 C C . ALA A 1 84 ? -22.915 56.409 34.262 1.00 24.98 84 ALA A C 1
ATOM 660 O O . ALA A 1 84 ? -22.046 57.244 34.023 1.00 24.66 84 ALA A O 1
ATOM 662 N N . LEU A 1 85 ? -22.945 55.222 33.664 1.00 26.41 85 LEU A N 1
ATOM 663 C CA . LEU A 1 85 ? -21.958 54.866 32.649 1.00 25.96 85 LEU A CA 1
ATOM 664 C C . LEU A 1 85 ? -22.097 55.757 31.404 1.00 26.47 85 LEU A C 1
ATOM 665 O O . LEU A 1 85 ? -21.105 56.133 30.796 1.00 29.96 85 LEU A O 1
ATOM 670 N N . ASP A 1 86 ? -23.330 56.084 31.024 1.00 27.73 86 ASP A N 1
ATOM 671 C CA . ASP A 1 86 ? -23.543 56.930 29.858 1.00 30.81 86 ASP A CA 1
ATOM 672 C C . ASP A 1 86 ? -22.792 58.237 30.049 1.00 30.06 86 ASP A C 1
ATOM 673 O O . ASP A 1 86 ? -22.171 58.746 29.123 1.00 28.73 86 ASP A O 1
ATOM 678 N N . TRP A 1 87 ? -22.865 58.771 31.264 1.00 28.28 87 TRP A N 1
ATOM 679 C CA . TRP A 1 87 ? -22.103 59.960 31.633 1.00 34.81 87 TRP A CA 1
ATOM 680 C C . TRP A 1 87 ? -20.595 59.710 31.672 1.00 34.32 87 TRP A C 1
ATOM 681 O O . TRP A 1 87 ? -19.819 60.480 31.108 1.00 35.30 87 TRP A O 1
ATOM 692 N N . ALA A 1 88 ? -20.182 58.640 32.349 1.00 34.64 88 ALA A N 1
ATOM 693 C CA . ALA A 1 88 ? -18.760 58.327 32.487 1.00 31.92 88 ALA A CA 1
ATOM 694 C C . ALA A 1 88 ? -18.063 58.223 31.131 1.00 31.35 88 ALA A C 1
ATOM 695 O O . ALA A 1 88 ? -16.963 58.742 30.943 1.00 34.05 88 ALA A O 1
ATOM 697 N N . VAL A 1 89 ? -18.715 57.551 30.190 1.00 28.57 89 VAL A N 1
ATOM 698 C CA . VAL A 1 89 ? -18.157 57.352 28.861 1.00 30.10 89 VAL A CA 1
ATOM 699 C C . VAL A 1 89 ? -17.952 58.681 28.106 1.00 38.42 89 VAL A C 1
ATOM 700 O O . VAL A 1 89 ? -17.076 58.788 27.256 1.00 38.84 89 VAL A O 1
ATOM 704 N N . GLU A 1 90 ? -18.746 59.693 28.443 1.00 41.52 90 GLU A N 1
ATOM 705 C CA . GLU A 1 90 ? -18.605 61.015 27.842 1.00 46.32 90 GLU A CA 1
ATOM 706 C C . GLU A 1 90 ? -17.414 61.831 28.375 1.00 45.53 90 GLU A C 1
ATOM 707 O O . GLU A 1 90 ? -17.106 62.881 27.825 1.00 42.34 90 GLU A O 1
ATOM 713 N N . GLN A 1 91 ? -16.743 61.359 29.425 1.00 45.79 91 GLN A N 1
ATOM 714 C CA . GLN A 1 91 ? -15.710 62.168 30.084 1.00 45.36 91 GLN A CA 1
ATOM 715 C C . GLN A 1 91 ? -14.295 61.892 29.606 1.00 49.20 91 GLN A C 1
ATOM 716 O O . GLN A 1 91 ? -13.335 62.383 30.201 1.00 51.19 91 GLN A O 1
ATOM 722 N N . THR A 1 92 ? -14.152 61.104 28.549 1.00 50.75 92 THR A N 1
ATOM 723 C CA . THR A 1 92 ? -12.820 60.772 28.055 1.00 49.94 92 THR A CA 1
ATOM 724 C C . THR A 1 92 ? -11.913 60.303 29.195 1.00 47.21 92 THR A C 1
ATOM 725 O O . THR A 1 92 ? -10.910 60.938 29.513 1.00 51.23 92 THR A O 1
ATOM 729 N N . ALA A 1 93 ? -12.278 59.189 29.812 1.00 37.98 93 ALA A N 1
ATOM 730 C CA . ALA A 1 93 ? -11.470 58.603 30.871 1.00 36.49 93 ALA A CA 1
ATOM 731 C C . ALA A 1 93 ? -10.594 57.487 30.311 1.00 35.94 93 ALA A C 1
ATOM 732 O O . ALA A 1 93 ? -10.969 56.818 29.349 1.00 34.33 93 ALA A O 1
ATOM 734 N N . ARG A 1 94 ? -9.431 57.312 30.931 1.00 35.50 94 ARG A N 1
ATOM 735 C CA . ARG A 1 94 ? -8.476 56.262 30.611 1.00 36.04 94 ARG A CA 1
ATOM 736 C C . ARG A 1 94 ? -8.996 54.875 30.989 1.00 36.31 94 ARG A C 1
ATOM 737 O O . ARG A 1 94 ? -8.645 53.878 30.359 1.00 31.87 94 ARG A O 1
ATOM 752 N N . ILE A 1 96 ? -12.624 52.939 33.175 1.00 22.87 96 ILE A N 1
ATOM 753 C CA . ILE A 1 96 ? -13.865 53.026 33.936 1.00 23.88 96 ILE A CA 1
ATOM 754 C C . ILE A 1 96 ? -14.095 51.665 34.573 1.00 25.43 96 ILE A C 1
ATOM 755 O O . ILE A 1 96 ? -14.063 50.646 33.889 1.00 25.11 96 ILE A O 1
ATOM 760 N N . ARG A 1 97 ? -14.282 51.651 35.889 1.00 19.89 97 ARG A N 1
ATOM 761 C CA . ARG A 1 97 ? -14.493 50.408 36.601 1.00 17.68 97 ARG A CA 1
ATOM 762 C C . ARG A 1 97 ? -15.832 50.447 37.325 1.00 22.65 97 ARG A C 1
ATOM 763 O O . ARG A 1 97 ? -16.164 51.441 37.976 1.00 22.84 97 ARG A O 1
ATOM 771 N N . LEU A 1 98 ? -16.611 49.379 37.168 1.00 23.00 98 LEU A N 1
ATOM 772 C CA . LEU A 1 98 ? -17.876 49.238 37.871 1.00 23.10 98 LEU A CA 1
ATOM 773 C C . LEU A 1 98 ? -17.734 48.263 39.044 1.00 23.74 98 LEU A C 1
ATOM 774 O O . LEU A 1 98 ? -17.481 47.073 38.842 1.00 19.70 98 LEU A O 1
ATOM 779 N N . PHE A 1 99 ? -17.886 48.782 40.258 1.00 24.28 99 PHE A N 1
ATOM 780 C CA . PHE A 1 99 ? -17.950 47.967 41.463 1.00 18.70 99 PHE A CA 1
ATOM 781 C C . PHE A 1 99 ? -19.412 47.804 41.888 1.00 21.41 99 PHE A C 1
ATOM 782 O O . PHE A 1 99 ? -20.287 48.602 41.497 1.00 23.36 99 PHE A O 1
ATOM 790 N N . GLY A 1 100 ? -19.674 46.812 42.729 1.00 18.44 100 GLY A N 1
ATOM 791 C CA . GLY A 1 100 ? -21.030 46.580 43.203 1.00 23.40 100 GLY A CA 1
ATOM 792 C C . GLY A 1 100 ? -21.978 46.279 42.057 1.00 24.84 100 GLY A C 1
ATOM 793 O O . GLY A 1 100 ? -23.173 46.532 42.154 1.00 25.75 100 GLY A O 1
ATOM 794 N N . ALA A 1 101 ? -21.434 45.745 40.966 1.00 22.87 101 ALA A N 1
ATOM 795 C CA . ALA A 1 101 ? -22.226 45.407 39.789 1.00 20.82 101 ALA A CA 1
ATOM 796 C C . ALA A 1 101 ? -22.506 43.898 39.626 1.00 22.50 101 ALA A C 1
ATOM 797 O O . ALA A 1 101 ? -23.214 43.499 38.702 1.00 23.96 101 ALA A O 1
ATOM 799 N N . THR A 1 102 ? -21.951 43.066 40.511 1.00 21.59 102 THR A N 1
ATOM 800 C CA . THR A 1 102 ? -22.172 41.619 40.448 1.00 24.74 102 THR A CA 1
ATOM 801 C C . THR A 1 102 ? -22.959 41.106 41.656 1.00 26.33 102 THR A C 1
ATOM 802 O O . THR A 1 102 ? -23.156 41.835 42.623 1.00 22.72 102 THR A O 1
ATOM 806 N N . GLY A 1 103 ? -23.371 39.841 41.604 1.00 26.84 103 GLY A N 1
ATOM 807 C CA . GLY A 1 103 ? -24.071 39.204 42.717 1.00 29.26 103 GLY A CA 1
ATOM 808 C C . GLY A 1 103 ? -25.518 39.651 42.907 1.00 25.94 103 GLY A C 1
ATOM 809 O O . GLY A 1 103 ? -26.005 40.504 42.170 1.00 26.43 103 GLY A O 1
ATOM 810 N N . GLY A 1 104 ? -26.200 39.070 43.891 1.00 21.63 104 GLY A N 1
ATOM 811 C CA . GLY A 1 104 ? -27.589 39.400 44.182 1.00 22.24 104 GLY A CA 1
ATOM 812 C C . GLY A 1 104 ? -28.520 39.085 43.025 1.00 22.99 104 GLY A C 1
ATOM 813 O O . GLY A 1 104 ? -28.561 37.952 42.561 1.00 20.10 104 GLY A O 1
ATOM 814 N N . ARG A 1 105 ? -29.274 40.088 42.571 1.00 21.39 105 ARG A N 1
ATOM 815 C CA . ARG A 1 105 ? -30.110 39.979 41.369 1.00 23.08 105 ARG A CA 1
ATOM 816 C C . ARG A 1 105 ? -29.264 39.861 40.110 1.00 23.69 105 ARG A C 1
ATOM 817 O O . ARG A 1 105 ? -28.550 40.784 39.745 1.00 27.64 105 ARG A O 1
ATOM 825 N N . LEU A 1 106 ? -29.372 38.734 39.426 1.00 23.65 106 LEU A N 1
ATOM 826 C CA . LEU A 1 106 ? -28.544 38.487 38.255 1.00 22.41 106 LEU A CA 1
ATOM 827 C C . LEU A 1 106 ? -28.973 39.313 37.051 1.00 22.25 106 LEU A C 1
ATOM 828 O O . LEU A 1 106 ? -28.191 39.496 36.121 1.00 26.67 106 LEU A O 1
ATOM 833 N N . ASP A 1 107 ? -30.207 39.818 37.060 1.00 20.85 107 ASP A N 1
ATOM 834 C CA . ASP A 1 107 ? -30.621 40.722 35.983 1.00 23.43 107 ASP A CA 1
ATOM 835 C C . ASP A 1 107 ? -29.773 41.992 36.016 1.00 19.78 107 ASP A C 1
ATOM 836 O O . ASP A 1 107 ? -29.518 42.599 34.985 1.00 22.24 107 ASP A O 1
ATOM 841 N N . HIS A 1 108 ? -29.301 42.369 37.196 1.00 20.18 108 HIS A N 1
ATOM 842 C CA . HIS A 1 108 ? -28.377 43.501 37.275 1.00 25.89 108 HIS A CA 1
ATOM 843 C C . HIS A 1 108 ? -27.058 43.172 36.585 1.00 26.41 108 HIS A C 1
ATOM 844 O O . HIS A 1 108 ? -26.603 43.928 35.721 1.00 23.01 108 HIS A O 1
ATOM 851 N N . LEU A 1 109 ? -26.452 42.046 36.966 1.00 20.18 109 LEU A N 1
ATOM 852 C CA . LEU A 1 109 ? -25.199 41.620 36.352 1.00 22.63 109 LEU A CA 1
ATOM 853 C C . LEU A 1 109 ? -25.306 41.527 34.832 1.00 20.46 109 LEU A C 1
ATOM 854 O O . LEU A 1 109 ? -24.493 42.096 34.111 1.00 24.45 109 LEU A O 1
ATOM 859 N N . PHE A 1 110 ? -26.304 40.793 34.347 1.00 21.13 110 PHE A N 1
ATOM 860 C CA . PHE A 1 110 ? -26.428 40.560 32.912 1.00 17.65 110 PHE A CA 1
ATOM 861 C C . PHE A 1 110 ? -26.726 41.849 32.147 1.00 21.29 110 PHE A C 1
ATOM 862 O O . PHE A 1 110 ? -26.179 42.067 31.071 1.00 26.29 110 PHE A O 1
ATOM 870 N N . GLY A 1 111 ? -27.551 42.715 32.728 1.00 21.47 111 GLY A N 1
ATOM 871 C CA . GLY A 1 111 ? -27.794 44.030 32.156 1.00 23.59 111 GLY A CA 1
ATOM 872 C C . GLY A 1 111 ? -26.524 44.867 32.118 1.00 28.34 111 GLY A C 1
ATOM 873 O O . GLY A 1 111 ? -26.276 45.572 31.144 1.00 24.36 111 GLY A O 1
ATOM 874 N N . ASN A 1 112 ? -25.717 44.787 33.174 1.00 26.07 112 ASN A N 1
ATOM 875 C CA . ASN A 1 112 ? -24.424 45.481 33.194 1.00 25.40 112 ASN A CA 1
ATOM 876 C C . ASN A 1 112 ? -23.459 44.974 32.123 1.00 29.99 112 ASN A C 1
ATOM 877 O O . ASN A 1 112 ? -22.704 45.755 31.532 1.00 29.05 112 ASN A O 1
ATOM 882 N N . VAL A 1 113 ? -23.496 43.670 31.860 1.00 31.05 113 VAL A N 1
ATOM 883 C CA . VAL A 1 113 ? -22.679 43.106 30.788 1.00 28.98 113 VAL A CA 1
ATOM 884 C C . VAL A 1 113 ? -23.131 43.645 29.419 1.00 26.62 113 VAL A C 1
ATOM 885 O O . VAL A 1 113 ? -22.296 43.953 28.577 1.00 24.12 113 VAL A O 1
ATOM 889 N N . GLU A 1 114 ? -24.441 43.795 29.215 1.00 25.53 114 GLU A N 1
ATOM 890 C CA . GLU A 1 114 ? -24.946 44.406 27.981 1.00 28.06 114 GLU A CA 1
ATOM 891 C C . GLU A 1 114 ? -24.453 45.853 27.819 1.00 28.24 114 GLU A C 1
ATOM 892 O O . GLU A 1 114 ? -24.195 46.298 26.693 1.00 24.09 114 GLU A O 1
ATOM 898 N N . LEU A 1 115 ? -24.336 46.582 28.933 1.00 22.85 115 LEU A N 1
ATOM 899 C CA . LEU A 1 115 ? -23.743 47.931 28.910 1.00 27.44 115 LEU A CA 1
ATOM 900 C C . LEU A 1 115 ? -22.300 47.872 28.420 1.00 22.41 115 LEU A C 1
ATOM 901 O O . LEU A 1 115 ? -21.907 48.630 27.547 1.00 25.83 115 LEU A O 1
ATOM 906 N N . LEU A 1 116 ? -21.516 46.953 28.976 1.00 21.75 116 LEU A N 1
ATOM 907 C CA . LEU A 1 116 ? -20.131 46.780 28.542 1.00 24.75 116 LEU A CA 1
ATOM 908 C C . LEU A 1 116 ? -20.056 46.504 27.038 1.00 27.02 116 LEU A C 1
ATOM 909 O O . LEU A 1 116 ? -19.149 46.967 26.350 1.00 29.08 116 LEU A O 1
ATOM 914 N N . LEU A 1 117 ? -21.028 45.759 26.533 1.00 26.75 117 LEU A N 1
ATOM 915 C CA . LEU A 1 117 ? -21.021 45.356 25.140 1.00 27.11 117 LEU A CA 1
ATOM 916 C C . LEU A 1 117 ? -21.398 46.535 24.253 1.00 26.65 117 LEU A C 1
ATOM 917 O O . LEU A 1 117 ? -20.799 46.745 23.210 1.00 25.42 117 LEU A O 1
ATOM 922 N N . LYS A 1 118 ? -22.406 47.292 24.665 1.00 25.84 118 LYS A N 1
ATOM 923 C CA . LYS A 1 118 ? -22.761 48.497 23.932 1.00 27.41 118 LYS A CA 1
ATOM 924 C C . LYS A 1 118 ? -21.519 49.388 23.824 1.00 27.18 118 LYS A C 1
ATOM 925 O O . LYS A 1 118 ? -21.250 49.969 22.774 1.00 26.41 118 LYS A O 1
ATOM 931 N N . TYR A 1 119 ? -20.736 49.438 24.897 1.00 24.41 119 TYR A N 1
ATOM 932 C CA . TYR A 1 119 ? -19.529 50.259 24.949 1.00 26.59 119 TYR A CA 1
ATOM 933 C C . TYR A 1 119 ? -18.226 49.454 24.824 1.00 28.67 119 TYR A C 1
ATOM 934 O O . TYR A 1 119 ? -17.238 49.740 25.506 1.00 24.64 119 TYR A O 1
ATOM 943 N N . ALA A 1 120 ? -18.225 48.456 23.946 1.00 28.14 120 ALA A N 1
ATOM 944 C CA . ALA A 1 120 ? -17.117 47.510 23.873 1.00 21.70 120 ALA A CA 1
ATOM 945 C C . ALA A 1 120 ? -15.826 48.163 23.406 1.00 25.65 120 ALA A C 1
ATOM 946 O O . ALA A 1 120 ? -14.724 47.665 23.700 1.00 27.54 120 ALA A O 1
ATOM 948 N N . ASP A 1 121 ? -15.956 49.274 22.682 1.00 23.88 121 ASP A N 1
ATOM 949 C CA . ASP A 1 121 ? -14.773 50.009 22.223 1.00 26.47 121 ASP A CA 1
ATOM 950 C C . ASP A 1 121 ? -14.102 50.829 23.334 1.00 31.30 121 ASP A C 1
ATOM 951 O O . ASP A 1 121 ? -13.007 51.356 23.143 1.00 30.18 121 ASP A O 1
ATOM 956 N N . ARG A 1 122 ? -14.741 50.894 24.500 1.00 29.65 122 ARG A N 1
ATOM 957 C CA . ARG A 1 122 ? -14.239 51.695 25.618 1.00 28.93 122 ARG A CA 1
ATOM 958 C C . ARG A 1 122 ? -13.598 50.832 26.686 1.00 29.87 122 ARG A C 1
ATOM 959 O O . ARG A 1 122 ? -14.002 49.685 26.893 1.00 26.05 122 ARG A O 1
ATOM 967 N N . PRO A 1 123 ? -12.617 51.396 27.402 1.00 33.89 123 PRO A N 1
ATOM 968 C CA . PRO A 1 123 ? -11.921 50.628 28.430 1.00 31.66 123 PRO A CA 1
ATOM 969 C C . PRO A 1 123 ? -12.776 50.597 29.691 1.00 28.97 123 PRO A C 1
ATOM 970 O O . PRO A 1 123 ? -12.748 51.558 30.444 1.00 30.78 123 PRO A O 1
ATOM 974 N N . ILE A 1 124 ? -13.533 49.520 29.903 1.00 24.70 124 ILE A N 1
ATOM 975 C CA . ILE A 1 124 ? -14.409 49.397 31.066 1.00 22.37 124 ILE A CA 1
ATOM 976 C C . ILE A 1 124 ? -14.212 48.011 31.699 1.00 23.94 124 ILE A C 1
ATOM 977 O O . ILE A 1 124 ? -14.153 47.007 30.995 1.00 24.19 124 ILE A O 1
ATOM 982 N N . GLU A 1 125 ? -14.107 47.951 33.022 1.00 20.95 125 GLU A N 1
ATOM 983 C CA . GLU A 1 125 ? -14.020 46.665 33.701 1.00 19.36 125 GLU A CA 1
ATOM 984 C C . GLU A 1 125 ? -15.177 46.553 34.655 1.00 23.23 125 GLU A C 1
ATOM 985 O O . GLU A 1 125 ? -15.594 47.558 35.238 1.00 20.38 125 GLU A O 1
ATOM 991 N N . ILE A 1 126 ? -15.710 45.339 34.785 1.00 23.88 126 ILE A N 1
ATOM 992 C CA . ILE A 1 126 ? -16.524 44.978 35.926 1.00 19.58 126 ILE A CA 1
ATOM 993 C C . ILE A 1 126 ? -15.628 44.284 36.947 1.00 20.28 126 ILE A C 1
ATOM 994 O O . ILE A 1 126 ? -14.917 43.324 36.616 1.00 17.61 126 ILE A O 1
ATOM 999 N N . VAL A 1 127 ? -15.655 44.765 38.186 1.00 16.39 127 VAL A N 1
ATOM 1000 C CA . VAL A 1 127 ? -14.737 44.260 39.199 1.00 17.64 127 VAL A CA 1
ATOM 1001 C C . VAL A 1 127 ? -15.429 43.876 40.497 1.00 18.99 127 VAL A C 1
ATOM 1002 O O . VAL A 1 127 ? -16.262 44.618 41.018 1.00 20.34 127 VAL A O 1
ATOM 1006 N N . ASP A 1 128 ? -15.083 42.704 41.014 1.00 20.40 128 ASP A N 1
ATOM 1007 C CA . ASP A 1 128 ? -15.465 42.340 42.370 1.00 21.48 128 ASP A CA 1
ATOM 1008 C C . ASP A 1 128 ? -14.329 41.562 43.018 1.00 21.56 128 ASP A C 1
ATOM 1009 O O . ASP A 1 128 ? -13.260 41.407 42.422 1.00 18.96 128 ASP A O 1
ATOM 1014 N N . ARG A 1 129 ? -14.549 41.107 44.245 1.00 22.10 129 ARG A N 1
ATOM 1015 C CA . ARG A 1 129 ? -13.484 40.526 45.059 1.00 26.12 129 ARG A CA 1
ATOM 1016 C C . ARG A 1 129 ? -12.794 39.300 44.452 1.00 24.89 129 ARG A C 1
ATOM 1017 O O . ARG A 1 129 ? -11.748 38.888 44.944 1.00 25.42 129 ARG A O 1
ATOM 1025 N N . GLN A 1 130 ? -13.370 38.714 43.403 1.00 22.22 130 GLN A N 1
ATOM 1026 C CA . GLN A 1 130 ? -12.787 37.528 42.774 1.00 21.97 130 GLN A CA 1
ATOM 1027 C C . GLN A 1 130 ? -12.677 37.613 41.260 1.00 21.65 130 GLN A C 1
ATOM 1028 O O . GLN A 1 130 ? -12.292 36.636 40.634 1.00 19.09 130 GLN A O 1
ATOM 1034 N N . ASN A 1 131 ? -13.068 38.732 40.658 1.00 22.76 131 ASN A N 1
ATOM 1035 C CA . ASN A 1 131 ? -13.210 38.766 39.206 1.00 19.09 131 ASN A CA 1
ATOM 1036 C C . ASN A 1 131 ? -12.889 40.120 38.624 1.00 22.50 131 ASN A C 1
ATOM 1037 O O . ASN A 1 131 ? -13.167 41.145 39.235 1.00 16.22 131 ASN A O 1
ATOM 1042 N N . VAL A 1 132 ? -12.324 40.113 37.426 1.00 24.42 132 VAL A N 1
ATOM 1043 C CA . VAL A 1 132 ? -12.328 41.297 36.582 1.00 20.99 132 VAL A CA 1
ATOM 1044 C C . VAL A 1 132 ? -12.855 40.844 35.222 1.00 20.71 132 VAL A C 1
ATOM 1045 O O . VAL A 1 132 ? -12.282 39.956 34.575 1.00 18.03 132 VAL A O 1
ATOM 1049 N N . LEU A 1 133 ? -13.975 41.430 34.818 1.00 21.06 133 LEU A N 1
ATOM 1050 C CA . LEU A 1 133 ? -14.660 41.028 33.603 1.00 21.10 133 LEU A CA 1
ATOM 1051 C C . LEU A 1 133 ? -14.616 42.147 32.564 1.00 24.25 133 LEU A C 1
ATOM 1052 O O . LEU A 1 133 ? -15.014 43.271 32.855 1.00 22.93 133 LEU A O 1
ATOM 1057 N N . THR A 1 134 ? -14.126 41.840 31.362 1.00 21.34 134 THR A N 1
ATOM 1058 C CA . THR A 1 134 ? -14.031 42.833 30.290 1.00 20.70 134 THR A CA 1
ATOM 1059 C C . THR A 1 134 ? -14.580 42.252 29.003 1.00 24.08 134 THR A C 1
ATOM 1060 O O . THR A 1 134 ? -14.675 41.030 28.866 1.00 16.95 134 THR A O 1
ATOM 1064 N N . VAL A 1 135 ? -14.944 43.119 28.061 1.00 23.32 135 VAL A N 1
ATOM 1065 C CA . VAL A 1 135 ? -15.375 42.656 26.742 1.00 25.28 135 VAL A CA 1
ATOM 1066 C C . VAL A 1 135 ? -14.609 43.410 25.659 1.00 26.34 135 VAL A C 1
ATOM 1067 O O . VAL A 1 135 ? -14.204 44.555 25.865 1.00 26.19 135 VAL A O 1
ATOM 1071 N N . HIS A 1 136 ? -14.403 42.762 24.516 1.00 26.35 136 HIS A N 1
ATOM 1072 C CA . HIS A 1 136 ? -13.402 43.215 23.552 1.00 23.89 136 HIS A CA 1
ATOM 1073 C C . HIS A 1 136 ? -13.827 43.027 22.102 1.00 23.65 136 HIS A C 1
ATOM 1074 O O . HIS A 1 136 ? -14.443 42.018 21.740 1.00 21.12 136 HIS A O 1
ATOM 1081 N N . LEU A 1 137 ? -13.474 43.999 21.275 1.00 24.52 137 LEU A N 1
ATOM 1082 C CA . LEU A 1 137 ? -13.698 43.919 19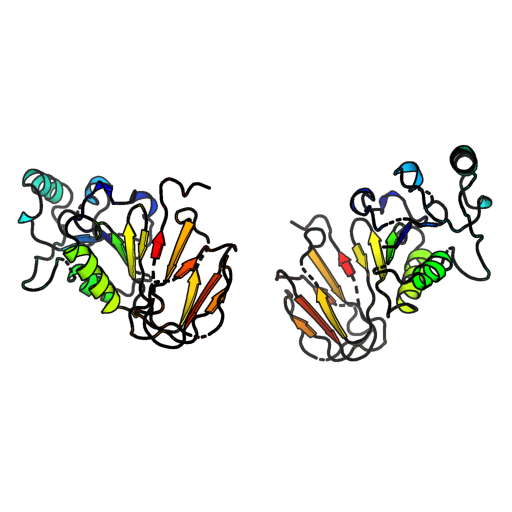.841 1.00 25.95 137 LEU A CA 1
ATOM 1083 C C . LEU A 1 137 ? -12.418 43.385 19.191 1.00 23.05 137 LEU A C 1
ATOM 1084 O O . LEU A 1 137 ? -11.388 43.296 19.851 1.00 18.67 137 LEU A O 1
ATOM 1089 N N . PRO A 1 138 ? -12.474 43.045 17.890 1.00 22.97 138 PRO A N 1
ATOM 1090 C CA . PRO A 1 138 ? -11.288 42.477 17.234 1.00 25.09 138 PRO A CA 1
ATOM 1091 C C . PRO A 1 138 ? -10.025 43.323 17.430 1.00 25.30 138 PRO A C 1
ATOM 1092 O O . PRO A 1 138 ? -10.066 44.554 17.362 1.00 29.38 138 PRO A O 1
ATOM 1096 N N . GLY A 1 139 ? -8.912 42.651 17.694 1.00 22.42 139 GLY A N 1
ATOM 1097 C CA . GLY A 1 139 ? -7.660 43.327 17.964 1.00 23.70 139 GLY A CA 1
ATOM 1098 C C . GLY A 1 139 ? -6.683 42.355 18.596 1.00 25.10 139 GLY A C 1
ATOM 1099 O O . GLY A 1 139 ? -6.951 41.154 18.658 1.00 25.91 139 GLY A O 1
ATOM 1100 N N . THR A 1 140 ? -5.553 42.881 19.051 1.00 23.14 140 THR A N 1
ATOM 1101 C CA . THR A 1 140 ? -4.551 42.114 19.771 1.00 28.57 140 THR A CA 1
ATOM 1102 C C . THR A 1 140 ? -4.330 42.800 21.107 1.00 29.81 140 THR A C 1
ATOM 1103 O O . THR A 1 140 ? -4.018 43.985 21.153 1.00 29.43 140 THR A O 1
ATOM 1107 N N . TYR A 1 141 ? -4.513 42.054 22.191 1.00 25.10 141 TYR A N 1
ATOM 1108 C CA . TYR A 1 141 ? -4.521 42.639 23.517 1.00 26.57 141 TYR A CA 1
ATOM 1109 C C . TYR A 1 141 ? -3.459 42.003 24.374 1.00 25.97 141 TYR A C 1
ATOM 1110 O O . TYR A 1 141 ? -3.246 40.807 24.294 1.00 28.55 141 TYR A O 1
ATOM 1119 N N . THR A 1 142 ? -2.814 42.808 25.213 1.00 25.53 142 THR A N 1
ATOM 1120 C CA . THR A 1 142 ? -1.852 42.293 26.169 1.00 29.49 142 THR A CA 1
ATOM 1121 C C . THR A 1 142 ? -2.508 42.037 27.513 1.00 28.39 142 THR A C 1
ATOM 1122 O O . THR A 1 142 ? -3.312 42.831 27.991 1.00 27.89 142 THR A O 1
ATOM 1126 N N . VAL A 1 143 ? -2.149 40.912 28.113 1.00 23.91 143 VAL A N 1
ATOM 1127 C CA . VAL A 1 143 ? -2.585 40.571 29.449 1.00 27.54 143 VAL A CA 1
ATOM 1128 C C . VAL A 1 143 ? -1.342 40.490 30.334 1.00 31.81 143 VAL A C 1
ATOM 1129 O O . VAL A 1 143 ? -0.354 39.854 29.965 1.00 31.63 143 VAL A O 1
ATOM 1141 N N . TYR A 1 145 ? 0.596 39.656 33.974 1.00 28.45 145 TYR A N 1
ATOM 1142 C CA . TYR A 1 145 ? 0.464 38.779 35.128 1.00 30.43 145 TYR A CA 1
ATOM 1143 C C . TYR A 1 145 ? -0.051 39.612 36.295 1.00 33.19 145 TYR A C 1
ATOM 1144 O O . TYR A 1 145 ? 0.416 40.721 36.520 1.00 27.78 145 TYR A O 1
ATOM 1153 N N . ASP A 1 146 ? -1.028 39.100 37.026 1.00 34.97 146 ASP A N 1
ATOM 1154 C CA . ASP A 1 146 ? -1.563 39.841 38.157 1.00 40.39 146 ASP A CA 1
ATOM 1155 C C . ASP A 1 146 ? -1.754 38.857 39.296 1.00 44.86 146 ASP A C 1
ATOM 1156 O O . ASP A 1 146 ? -2.489 37.883 39.158 1.00 40.56 146 ASP A O 1
ATOM 1161 N N . ALA A 1 147 ? -1.082 39.106 40.414 1.00 49.95 147 ALA A N 1
ATOM 1162 C CA . ALA A 1 147 ? -1.072 38.154 41.517 1.00 56.85 147 ALA A CA 1
ATOM 1163 C C . ALA A 1 147 ? -2.484 37.853 42.033 1.00 56.48 147 ALA A C 1
ATOM 1164 O O . ALA A 1 147 ? -2.752 36.756 42.527 1.00 54.33 147 ALA A O 1
ATOM 1166 N N . ARG A 1 148 ? -3.382 38.825 41.895 1.00 56.43 148 ARG A N 1
ATOM 1167 C CA . ARG A 1 148 ? -4.767 38.682 42.351 1.00 54.00 148 ARG A CA 1
ATOM 1168 C C . ARG A 1 148 ? -5.580 37.618 41.595 1.00 46.86 148 ARG A C 1
ATOM 1169 O O . ARG A 1 148 ? -6.620 37.178 42.093 1.00 45.12 148 ARG A O 1
ATOM 1177 N N . TYR A 1 149 ? -5.119 37.216 40.407 1.00 38.18 149 TYR A N 1
ATOM 1178 C CA . TYR A 1 149 ? -5.916 36.364 39.514 1.00 33.89 149 TYR A CA 1
ATOM 1179 C C . TYR A 1 149 ? -5.139 35.257 38.818 1.00 31.02 149 TYR A C 1
ATOM 1180 O O . TYR A 1 149 ? -4.397 35.507 37.878 1.00 33.06 149 TYR A O 1
ATOM 1189 N N . CYS A 1 150 ? -5.349 34.019 39.234 1.00 30.61 150 CYS A N 1
ATOM 1190 C CA . CYS A 1 150 ? -4.597 32.935 38.620 1.00 30.52 150 CYS A CA 1
ATOM 1191 C C . CYS A 1 150 ? -5.379 32.209 37.524 1.00 27.64 150 CYS A C 1
ATOM 1192 O O . CYS A 1 150 ? -4.848 31.299 36.900 1.00 30.80 150 CYS A O 1
ATOM 1195 N N . TYR A 1 151 ? -6.627 32.611 37.278 1.00 24.15 151 TYR A N 1
ATOM 1196 C CA . TYR A 1 151 ? -7.386 32.042 36.152 1.00 23.33 151 TYR A CA 1
ATOM 1197 C C . TYR A 1 151 ? -7.761 33.095 35.113 1.00 27.59 151 TYR A C 1
ATOM 1198 O O . TYR A 1 151 ? -8.031 34.248 35.458 1.00 27.27 151 TYR A O 1
ATOM 1207 N N . VAL A 1 152 ? -7.801 32.681 33.851 1.00 23.05 152 VAL A N 1
ATOM 1208 C CA . VAL A 1 152 ? -8.214 33.547 32.757 1.00 25.22 152 VAL A CA 1
ATOM 1209 C C . VAL A 1 152 ? -9.134 32.772 31.837 1.00 28.90 152 VAL A C 1
ATOM 1210 O O . VAL A 1 152 ? -8.732 31.747 31.295 1.00 28.84 152 VAL A O 1
ATOM 1214 N N . SER A 1 153 ? -10.360 33.253 31.648 1.00 28.69 153 SER A N 1
ATOM 1215 C CA . SER A 1 153 ? -11.313 32.575 30.769 1.00 27.20 153 SER A CA 1
ATOM 1216 C C . SER A 1 153 ? -11.797 33.460 29.637 1.00 26.58 153 SER A C 1
ATOM 1217 O O . SER A 1 153 ? -11.930 34.684 29.789 1.00 23.63 153 SER A O 1
ATOM 1220 N N . TYR A 1 154 ? -12.096 32.822 28.513 1.00 23.09 154 TYR A N 1
ATOM 1221 C CA . TYR A 1 154 ? -12.596 33.520 27.343 1.00 21.40 154 TYR A CA 1
ATOM 1222 C C . TYR A 1 154 ? -13.901 32.921 26.913 1.00 21.38 154 TYR A C 1
ATOM 1223 O O . TYR A 1 154 ? -14.014 31.711 26.787 1.00 20.28 154 TYR A O 1
ATOM 1232 N N . ILE A 1 155 ? -14.896 33.778 26.711 1.00 18.05 155 ILE A N 1
ATOM 1233 C CA . ILE A 1 155 ? -16.203 33.330 26.280 1.00 21.16 155 ILE A CA 1
ATOM 1234 C C . ILE A 1 155 ? -16.697 34.176 25.119 1.00 24.71 155 ILE A C 1
ATOM 1235 O O . ILE A 1 155 ? -16.682 35.397 25.186 1.00 20.18 155 ILE A O 1
ATOM 1240 N N . PRO A 1 156 ? -17.119 33.518 24.035 1.00 27.81 156 PRO A N 1
ATOM 1241 C CA . PRO A 1 156 ? -17.626 34.248 22.874 1.00 26.28 156 PRO A CA 1
ATOM 1242 C C . PRO A 1 156 ? -18.944 34.905 23.220 1.00 27.43 156 PRO A C 1
ATOM 1243 O O . PRO A 1 156 ? -19.793 34.301 23.879 1.00 26.57 156 PRO A O 1
ATOM 1247 N N . VAL A 1 157 ? -19.103 36.150 22.798 1.00 24.58 157 VAL A N 1
ATOM 1248 C CA . VAL A 1 157 ? -20.364 36.844 22.989 1.00 27.47 157 VAL A CA 1
ATOM 1249 C C . VAL A 1 157 ? -21.128 36.822 21.667 1.00 30.03 157 VAL A C 1
ATOM 1250 O O . VAL A 1 157 ? -22.330 36.592 21.628 1.00 31.06 157 VAL A O 1
ATOM 1254 N N . SER A 1 158 ? -20.400 37.044 20.583 1.00 31.43 158 SER A N 1
ATOM 1255 C CA . SER A 1 158 ? -20.941 36.927 19.240 1.00 30.84 158 SER A CA 1
ATOM 1256 C C . SER A 1 158 ? -21.090 35.445 18.888 1.00 31.76 158 SER A C 1
ATOM 1257 O O . SER A 1 158 ? -20.549 34.577 19.584 1.00 28.35 158 SER A O 1
ATOM 1260 N N . GLU A 1 159 ? -21.813 35.165 17.806 1.00 30.73 159 GLU A N 1
ATOM 1261 C CA . GLU A 1 159 ? -22.037 33.796 17.344 1.00 37.54 159 GLU A CA 1
ATOM 1262 C C . GLU A 1 159 ? -20.713 33.096 17.079 1.00 34.85 159 GLU A C 1
ATOM 1263 O O . GLU A 1 159 ? -20.531 31.926 17.422 1.00 32.79 159 GLU A O 1
ATOM 1269 N N . THR A 1 160 ? -19.791 33.817 16.450 1.00 29.08 160 THR A N 1
ATOM 1270 C CA . THR A 1 160 ? -18.478 33.275 16.168 1.00 28.27 160 THR A CA 1
ATOM 1271 C C . THR A 1 160 ? -17.419 34.290 16.532 1.00 28.30 160 THR A C 1
ATOM 1272 O O . THR A 1 160 ? -17.656 35.504 16.493 1.00 27.06 160 THR A O 1
ATOM 1276 N N . VAL A 1 161 ? -16.251 33.785 16.897 1.00 20.10 161 VAL A N 1
ATOM 1277 C CA . VAL A 1 161 ? -15.081 34.609 17.075 1.00 25.81 161 VAL A CA 1
ATOM 1278 C C . VAL A 1 161 ? -13.999 33.979 16.209 1.00 29.34 161 VAL A C 1
ATOM 1279 O O . VAL A 1 161 ? -13.746 32.782 16.306 1.00 29.39 161 VAL A O 1
ATOM 1283 N N . ALA A 1 162 ? -13.381 34.779 15.350 1.00 24.01 162 ALA A N 1
ATOM 1284 C CA . ALA A 1 162 ? -12.499 34.244 14.321 1.00 26.07 162 ALA A CA 1
ATOM 1285 C C . ALA A 1 162 ? -11.021 34.460 14.626 1.00 26.67 162 ALA A C 1
ATOM 1286 O O . ALA A 1 162 ? -10.643 35.468 15.235 1.00 28.09 162 ALA A O 1
ATOM 1288 N N . GLU A 1 163 ? -10.187 33.512 14.196 1.00 26.12 163 GLU A N 1
ATOM 1289 C CA . GLU A 1 163 ? -8.736 33.620 14.353 1.00 30.65 163 GLU A CA 1
ATOM 1290 C C . GLU A 1 163 ? -8.338 33.918 15.789 1.00 29.09 163 GLU A C 1
ATOM 1291 O O . GLU A 1 163 ? -7.535 34.818 16.032 1.00 25.47 163 GLU A O 1
ATOM 1297 N N . PHE A 1 164 ? -8.897 33.178 16.739 1.00 26.74 164 PHE A N 1
ATOM 1298 C CA . PHE A 1 164 ? -8.541 33.382 18.141 1.00 23.01 164 PHE A CA 1
ATOM 1299 C C . PHE A 1 164 ? -7.181 32.744 18.427 1.00 27.12 164 PHE A C 1
ATOM 1300 O O . PHE A 1 164 ? -6.971 31.555 18.151 1.00 31.33 164 PHE A O 1
ATOM 1308 N N . THR A 1 165 ? -6.269 33.531 18.995 1.00 25.23 165 THR A N 1
ATOM 1309 C CA . THR A 1 165 ? -4.910 33.075 19.261 1.00 27.94 165 THR A CA 1
ATOM 1310 C C . THR A 1 165 ? -4.387 33.548 20.620 1.00 29.61 165 THR A C 1
ATOM 1311 O O . THR A 1 165 ? -4.515 34.722 20.983 1.00 28.82 165 THR A O 1
ATOM 1315 N N . LEU A 1 166 ? -3.788 32.619 21.355 1.00 30.00 166 LEU A N 1
ATOM 1316 C CA . LEU A 1 166 ? -3.207 32.907 22.656 1.00 31.29 166 LEU A CA 1
ATOM 1317 C C . LEU A 1 166 ? -1.701 32.725 22.609 1.00 36.90 166 LEU A C 1
ATOM 1318 O O . LEU A 1 166 ? -1.206 31.771 22.009 1.00 39.03 166 LEU A O 1
ATOM 1323 N N . THR A 1 167 ? -0.975 33.649 23.236 1.00 37.93 167 THR A N 1
ATOM 1324 C CA . THR A 1 167 ? 0.459 33.480 23.459 1.00 30.65 167 THR A CA 1
ATOM 1325 C C . THR A 1 167 ? 0.748 33.704 24.934 1.00 29.58 167 THR A C 1
ATOM 1326 O O . THR A 1 167 ? 0.302 34.692 25.512 1.00 27.07 167 THR A O 1
ATOM 1330 N N . GLY A 1 168 ? 1.478 32.781 25.557 1.00 29.77 168 GLY A N 1
ATOM 1331 C CA . GLY A 1 168 ? 1.855 32.952 26.951 1.00 27.56 168 GLY A CA 1
ATOM 1332 C C . GLY A 1 168 ? 0.971 32.203 27.933 1.00 27.68 168 GLY A C 1
ATOM 1333 O O . GLY A 1 168 ? 1.078 32.397 29.147 1.00 25.74 168 GLY A O 1
ATOM 1334 N N . PHE A 1 169 ? 0.119 31.329 27.401 1.00 23.48 169 PHE A N 1
ATOM 1335 C CA . PHE A 1 169 ? -0.883 30.620 28.197 1.00 28.17 169 PHE A CA 1
ATOM 1336 C C . PHE A 1 169 ? -0.620 29.122 28.370 1.00 26.48 169 PHE A C 1
ATOM 1337 O O . PHE A 1 169 ? 0.049 28.489 27.557 1.00 22.00 169 PHE A O 1
ATOM 1345 N N . LYS A 1 170 ? -1.199 28.568 29.428 1.00 26.70 170 LYS A N 1
ATOM 1346 C CA . LYS A 1 170 ? -1.001 27.175 29.789 1.00 24.78 170 LYS A CA 1
ATOM 1347 C C . LYS A 1 170 ? -1.581 26.223 28.736 1.00 26.79 170 LYS A C 1
ATOM 1348 O O . LYS A 1 170 ? -0.997 25.180 28.462 1.00 24.08 170 LYS A O 1
ATOM 1354 N N . TYR A 1 171 ? -2.721 26.598 28.156 1.00 24.45 171 TYR A N 1
ATOM 1355 C CA . TYR A 1 171 ? -3.342 25.848 27.064 1.00 26.83 171 TYR A CA 1
ATOM 1356 C C . TYR A 1 171 ? -3.352 26.739 25.821 1.00 33.84 171 TYR A C 1
ATOM 1357 O O . TYR A 1 171 ? -4.184 27.648 25.690 1.00 32.52 171 TYR A O 1
ATOM 1366 N N . PRO A 1 172 ? -2.401 26.506 24.910 1.00 37.40 172 PRO A N 1
ATOM 1367 C CA . PRO A 1 172 ? -2.216 27.442 23.801 1.00 35.97 172 PRO A CA 1
ATOM 1368 C C . PRO A 1 172 ? -3.294 27.244 22.748 1.00 31.51 172 PRO A C 1
ATOM 1369 O O . PRO A 1 172 ? -3.830 26.149 22.593 1.00 26.48 172 PRO A O 1
ATOM 1373 N N . LEU A 1 173 ? -3.618 28.315 22.042 1.00 31.39 173 LEU A N 1
ATOM 1374 C CA . LEU A 1 173 ? -4.534 28.241 20.916 1.00 31.54 173 LEU A CA 1
ATOM 1375 C C . LEU A 1 173 ? -3.957 29.083 19.796 1.00 35.13 173 LEU A C 1
ATOM 1376 O O . LEU A 1 173 ? -3.395 30.159 20.038 1.00 30.43 173 LEU A O 1
ATOM 1381 N N . THR A 1 174 ? -4.088 28.607 18.568 1.00 36.58 174 THR A N 1
ATOM 1382 C CA . THR A 1 174 ? -3.553 29.355 17.442 1.00 35.86 174 THR A CA 1
ATOM 1383 C C . THR A 1 174 ? -4.513 29.334 16.271 1.00 35.75 174 THR A C 1
ATOM 1384 O O . THR A 1 174 ? -4.848 28.267 15.747 1.00 36.30 174 THR A O 1
ATOM 1388 N N . ASN A 1 175 ? -4.959 30.522 15.872 1.00 38.77 175 ASN A N 1
ATOM 1389 C CA . ASN A 1 175 ? -5.881 30.667 14.758 1.00 35.36 175 ASN A CA 1
ATOM 1390 C C . ASN A 1 175 ? -7.066 29.717 14.888 1.00 34.74 175 ASN A C 1
ATOM 1391 O O . ASN A 1 175 ? -7.422 29.013 13.939 1.00 34.06 175 ASN A O 1
ATOM 1403 N N . HIS A 1 177 ? -11.050 28.741 15.412 1.00 34.00 177 HIS A N 1
ATOM 1404 C CA . HIS A 1 177 ? -12.385 29.244 15.138 1.00 34.65 177 HIS A CA 1
ATOM 1405 C C . HIS A 1 177 ? -13.302 28.881 16.298 1.00 32.62 177 HIS A C 1
ATOM 1406 O O . HIS A 1 177 ? -13.341 27.738 16.723 1.00 34.93 177 HIS A O 1
ATOM 1413 N N . ILE A 1 178 ? -14.025 29.867 16.812 1.00 30.80 178 ILE A N 1
ATOM 1414 C CA . ILE A 1 178 ? -14.821 29.691 18.016 1.00 30.86 178 ILE A CA 1
ATOM 1415 C C . ILE A 1 178 ? -16.286 29.875 17.678 1.00 33.11 178 ILE A C 1
ATOM 1416 O O . ILE A 1 178 ? -16.665 30.871 17.063 1.00 31.51 178 ILE A O 1
ATOM 1421 N N . SER A 1 179 ? -17.110 28.910 18.070 1.00 32.16 179 SER A N 1
ATOM 1422 C CA . SER A 1 179 ? -18.542 29.000 17.825 1.00 34.56 179 SER A CA 1
ATOM 1423 C C . SER A 1 179 ? -19.295 28.923 19.136 1.00 36.93 179 SER A C 1
ATOM 1424 O O . SER A 1 179 ? -19.121 27.984 19.914 1.00 40.02 179 SER A O 1
ATOM 1427 N N . ARG A 1 180 ? -20.130 29.924 19.378 1.00 33.65 180 ARG A N 1
ATOM 1428 C CA . ARG A 1 180 ? -20.931 29.966 20.587 1.00 38.25 180 ARG A CA 1
ATOM 1429 C C . ARG A 1 180 ? -21.894 28.781 20.583 1.00 45.89 180 ARG A C 1
ATOM 1430 O O . ARG A 1 180 ? -22.455 28.436 19.541 1.00 46.49 180 ARG A O 1
ATOM 1438 N N . GLY A 1 181 ? -22.067 28.154 21.745 1.00 45.53 181 GLY A N 1
ATOM 1439 C CA . GLY A 1 181 ? -22.876 26.952 21.861 1.00 44.91 181 GLY A CA 1
ATOM 1440 C C . GLY A 1 181 ? -22.056 25.691 21.647 1.00 52.42 181 GLY A C 1
ATOM 1441 O O . GLY A 1 181 ? -22.365 24.641 22.205 1.00 58.53 181 GLY A O 1
ATOM 1442 N N . SER A 1 182 ? -21.008 25.795 20.832 1.00 50.65 182 SER A N 1
ATOM 1443 C CA . SER A 1 182 ? -20.121 24.669 20.560 1.00 46.47 182 SER A CA 1
ATOM 1444 C C . SER A 1 182 ? -18.841 24.750 21.400 1.00 45.22 182 SER A C 1
ATOM 1445 O O . SER A 1 182 ? -18.378 23.750 21.945 1.00 46.53 182 SER A O 1
ATOM 1448 N N . THR A 1 183 ? -18.268 25.944 21.488 1.00 44.42 183 THR A N 1
ATOM 1449 C CA . THR A 1 183 ? -17.251 26.246 22.491 1.00 43.62 183 THR A CA 1
ATOM 1450 C C . THR A 1 183 ? -17.897 27.096 23.580 1.00 45.99 183 THR A C 1
ATOM 1451 O O . THR A 1 183 ? -18.156 28.293 23.382 1.00 42.70 183 THR A O 1
ATOM 1455 N N . LEU A 1 184 ? -18.152 26.480 24.730 1.00 46.78 184 LEU A N 1
ATOM 1456 C CA . LEU A 1 184 ? -18.937 27.128 25.786 1.00 49.36 184 LEU A CA 1
ATOM 1457 C C . LEU A 1 184 ? -18.128 28.091 26.659 1.00 45.13 184 LEU A C 1
ATOM 1458 O O . LEU A 1 184 ? -18.631 29.144 27.065 1.00 43.42 184 LEU A O 1
ATOM 1470 N N . ILE A 1 186 ? -13.673 28.830 27.400 1.00 49.26 186 ILE A N 1
ATOM 1471 C CA . ILE A 1 186 ? -12.264 28.474 27.355 1.00 43.75 186 ILE A CA 1
ATOM 1472 C C . ILE A 1 186 ? -11.562 28.784 28.689 1.00 41.21 186 ILE A C 1
ATOM 1473 O O . ILE A 1 186 ? -11.270 29.947 28.991 1.00 31.75 186 ILE A O 1
ATOM 1478 N N . SER A 1 187 ? -11.309 27.748 29.491 1.00 36.56 187 SER A N 1
ATOM 1479 C CA . SER A 1 187 ? -10.559 27.931 30.736 1.00 41.79 187 SER A CA 1
ATOM 1480 C C . SER A 1 187 ? -9.057 28.046 30.448 1.00 42.12 187 SER A C 1
ATOM 1481 O O . SER A 1 187 ? -8.549 27.403 29.520 1.00 43.55 187 SER A O 1
ATOM 1484 N N . ASN A 1 188 ? -8.348 28.859 31.231 1.00 28.05 188 ASN A N 1
ATOM 1485 C CA . ASN A 1 188 ? -6.915 29.025 31.006 1.00 23.69 188 ASN A CA 1
ATOM 1486 C C . ASN A 1 188 ? -6.122 29.652 32.141 1.00 26.26 188 ASN A C 1
ATOM 1487 O O . ASN A 1 188 ? -6.657 30.019 33.196 1.00 25.31 188 ASN A O 1
ATOM 1492 N N . GLU A 1 189 ? -4.823 29.767 31.906 1.00 25.57 189 GLU A N 1
ATOM 1493 C CA . GLU A 1 189 ? -3.920 30.339 32.882 1.00 26.23 189 GLU A CA 1
ATOM 1494 C C . GLU A 1 189 ? -2.757 30.986 32.150 1.00 24.42 189 GLU A C 1
ATOM 1495 O O . GLU A 1 189 ? -2.172 30.389 31.255 1.00 23.33 189 GLU A O 1
ATOM 1501 N N . LEU A 1 190 ? -2.445 32.221 32.531 1.00 19.90 190 LEU A N 1
ATOM 1502 C CA . LEU A 1 190 ? -1.316 32.949 31.987 1.00 24.80 190 LEU A CA 1
ATOM 1503 C C . LEU A 1 190 ? -0.043 32.470 32.674 1.00 26.88 190 LEU A C 1
ATOM 1504 O O . LEU A 1 190 ? 0.087 32.604 33.889 1.00 34.51 190 LEU A O 1
ATOM 1509 N N . ILE A 1 191 ? 0.894 31.921 31.900 1.00 24.20 191 ILE A N 1
ATOM 1510 C CA . ILE A 1 191 ? 2.112 31.337 32.460 1.00 25.13 191 ILE A CA 1
ATOM 1511 C C . ILE A 1 191 ? 3.390 32.127 32.134 1.00 35.19 191 ILE A C 1
ATOM 1512 O O . ILE A 1 191 ? 4.498 31.592 32.244 1.00 33.61 191 ILE A O 1
ATOM 1517 N N . GLN A 1 192 ? 3.230 33.386 31.729 1.00 38.44 192 GLN A N 1
ATOM 1518 C CA . GLN A 1 192 ? 4.360 34.291 31.500 1.00 38.41 192 GLN A CA 1
ATOM 1519 C C . GLN A 1 192 ? 4.071 35.618 32.178 1.00 42.23 192 GLN A C 1
ATOM 1520 O O . GLN A 1 192 ? 2.955 35.834 32.658 1.00 41.50 192 GLN A O 1
ATOM 1526 N N . SER A 1 193 ? 5.056 36.517 32.193 1.00 38.04 193 SER A N 1
ATOM 1527 C CA . SER A 1 193 ? 4.866 37.818 32.826 1.00 34.59 193 SER A CA 1
ATOM 1528 C C . SER A 1 193 ? 3.859 38.655 32.025 1.00 34.16 193 SER A C 1
ATOM 1529 O O . SER A 1 193 ? 3.096 39.422 32.592 1.00 30.84 193 SER A O 1
ATOM 1532 N N . SER A 1 194 ? 3.863 38.490 30.706 1.00 33.17 194 SER A N 1
ATOM 1533 C CA . SER A 1 194 ? 2.830 39.062 29.857 1.00 36.72 194 SER A CA 1
ATOM 1534 C C . SER A 1 194 ? 2.466 38.065 28.765 1.00 36.74 194 SER A C 1
ATOM 1535 O O . SER A 1 194 ? 3.298 37.270 28.335 1.00 41.51 194 SER A O 1
ATOM 1538 N N . GLY A 1 195 ? 1.218 38.103 28.322 1.00 33.18 195 GLY A N 1
ATOM 1539 C CA . GLY A 1 195 ? 0.775 37.242 27.247 1.00 29.44 195 GLY A CA 1
ATOM 1540 C C . GLY A 1 195 ? -0.125 38.058 26.355 1.00 30.81 195 GLY A C 1
ATOM 1541 O O . GLY A 1 195 ? -0.413 39.212 26.671 1.00 34.50 195 GLY A O 1
ATOM 1542 N N . THR A 1 196 ? -0.564 37.480 25.243 1.00 23.86 196 THR A N 1
ATOM 1543 C CA . THR A 1 196 ? -1.508 38.176 24.385 1.00 25.96 196 THR A CA 1
ATOM 1544 C C . THR A 1 196 ? -2.682 37.288 23.990 1.00 24.26 196 THR A C 1
ATOM 1545 O O . THR A 1 196 ? -2.579 36.057 23.964 1.00 28.17 196 THR A O 1
ATOM 1549 N N . PHE A 1 197 ? -3.811 37.932 23.718 1.00 26.31 197 PHE A N 1
ATOM 1550 C CA . PHE A 1 197 ? -4.900 37.300 23.006 1.00 22.23 197 PHE A CA 1
ATOM 1551 C C . PHE A 1 197 ? -5.293 38.189 21.849 1.00 22.69 197 PHE A C 1
ATOM 1552 O O . PHE A 1 197 ? -5.191 39.413 21.930 1.00 21.64 197 PHE A O 1
ATOM 1560 N N . SER A 1 198 ? -5.678 37.565 20.745 1.00 21.15 198 SER A N 1
ATOM 1561 C CA . SER A 1 198 ? -6.098 38.304 19.570 1.00 23.41 198 SER A CA 1
ATOM 1562 C C . SER A 1 198 ? -7.170 37.512 18.826 1.00 23.70 198 SER A C 1
ATOM 1563 O O . SER A 1 198 ? -7.255 36.283 18.949 1.00 26.08 198 SER A O 1
ATOM 1566 N N . PHE A 1 199 ? -8.009 38.230 18.089 1.00 23.23 199 PHE A N 1
ATOM 1567 C CA . PHE A 1 199 ? -9.013 37.620 17.236 1.00 25.51 199 PHE A CA 1
ATOM 1568 C C . PHE A 1 199 ? -9.363 38.636 16.167 1.00 28.03 199 PHE A C 1
ATOM 1569 O O . PHE A 1 199 ? -9.147 39.835 16.360 1.00 21.92 199 PHE A O 1
ATOM 1577 N N . SER A 1 200 ? -9.897 38.171 15.042 1.00 23.81 200 SER A N 1
ATOM 1578 C CA . SER A 1 200 ? -10.069 39.063 13.892 1.00 27.43 200 SER A CA 1
ATOM 1579 C C . SER A 1 200 ? -11.524 39.430 13.630 1.00 24.40 200 SER A C 1
ATOM 1580 O O . SER A 1 200 ? -11.802 40.412 12.951 1.00 26.38 200 SER A O 1
ATOM 1583 N N . GLU A 1 201 ? -12.452 38.630 14.140 1.00 24.87 201 GLU A N 1
ATOM 1584 C CA . GLU A 1 201 ? -13.873 38.946 14.000 1.00 30.06 201 GLU A CA 1
ATOM 1585 C C . GLU A 1 201 ? -14.620 38.554 15.261 1.00 31.64 201 GLU A C 1
ATOM 1586 O O . GLU A 1 201 ? -14.248 37.596 15.928 1.00 30.19 201 GLU A O 1
ATOM 1592 N N . GLY A 1 202 ? -15.690 39.281 15.561 1.00 30.84 202 GLY A N 1
ATOM 1593 C CA . GLY A 1 202 ? -16.589 38.905 16.636 1.00 29.16 202 GLY A CA 1
ATOM 1594 C C . GLY A 1 202 ? -16.397 39.740 17.886 1.00 30.61 202 GLY A C 1
ATOM 1595 O O . GLY A 1 202 ? -15.769 40.802 17.858 1.00 28.55 202 GLY A O 1
ATOM 1596 N N . ILE A 1 203 ? -16.941 39.246 18.993 1.00 24.60 203 ILE A N 1
ATOM 1597 C CA . ILE A 1 203 ? -16.820 39.923 20.276 1.00 27.06 203 ILE A CA 1
ATOM 1598 C C . ILE A 1 203 ? -16.532 38.910 21.370 1.00 26.44 203 ILE A C 1
ATOM 1599 O O . ILE A 1 203 ? -17.188 37.864 21.472 1.00 25.82 203 ILE A O 1
ATOM 1604 N N . LEU A 1 204 ? -15.537 39.215 22.185 1.00 19.31 204 LEU A N 1
ATOM 1605 C CA . LEU A 1 204 ? -15.043 38.226 23.125 1.00 20.24 204 LEU A CA 1
ATOM 1606 C C . LEU A 1 204 ? -15.007 38.768 24.542 1.00 22.30 204 LEU A C 1
ATOM 1607 O O . LEU A 1 204 ? -14.561 39.885 24.779 1.00 24.22 204 LEU A O 1
ATOM 1628 N N . ILE A 1 207 ? -12.713 36.950 31.406 1.00 23.28 207 ILE A N 1
ATOM 1629 C CA . ILE A 1 207 ? -12.889 36.977 32.846 1.00 21.14 207 ILE A CA 1
ATOM 1630 C C . ILE A 1 207 ? -11.611 36.477 33.491 1.00 25.08 207 ILE A C 1
ATOM 1631 O O . ILE A 1 207 ? -11.199 35.349 33.260 1.00 23.68 207 ILE A O 1
ATOM 1636 N N . ARG A 1 208 ? -10.969 37.326 34.275 1.00 20.36 208 ARG A N 1
ATOM 1637 C CA . ARG A 1 208 ? -9.804 36.911 35.023 1.00 18.67 208 ARG A CA 1
ATOM 1638 C C . ARG A 1 208 ? -10.332 36.754 36.424 1.00 21.73 208 ARG A C 1
ATOM 1639 O O . ARG A 1 208 ? -11.066 37.621 36.907 1.00 19.65 208 ARG A O 1
ATOM 1647 N N . SER A 1 209 ? -9.990 35.653 37.081 1.00 15.23 209 SER A N 1
ATOM 1648 C CA . SER A 1 209 ? -10.580 35.374 38.379 1.00 18.72 209 SER A CA 1
ATOM 1649 C C . SER A 1 209 ? -9.629 34.654 39.341 1.00 21.37 209 SER A C 1
ATOM 1650 O O . SER A 1 209 ? -8.528 34.267 38.973 1.00 22.76 209 SER A O 1
ATOM 1653 N N . SER A 1 210 ? -10.073 34.498 40.580 1.00 21.07 210 SER A N 1
ATOM 1654 C CA . SER A 1 210 ? -9.300 33.815 41.601 1.00 20.89 210 SER A CA 1
ATOM 1655 C C . SER A 1 210 ? -10.256 33.086 42.513 1.00 24.87 210 SER A C 1
ATOM 1656 O O . SER A 1 210 ? -11.455 33.400 42.568 1.00 24.54 210 SER A O 1
ATOM 1659 N N . ASP A 1 211 ? -9.708 32.113 43.230 1.00 28.07 211 ASP A N 1
ATOM 1660 C CA . ASP A 1 211 ? -10.422 31.407 44.282 1.00 28.40 211 ASP A CA 1
ATOM 1661 C C . ASP A 1 211 ? -9.384 30.893 45.295 1.00 29.92 211 ASP A C 1
ATOM 1662 O O . ASP A 1 211 ? -8.203 31.238 45.208 1.00 25.81 211 ASP A O 1
ATOM 1667 N N . SER A 1 212 ? -9.810 30.071 46.245 1.00 38.67 212 SER A N 1
ATOM 1668 C CA . SER A 1 212 ? -8.912 29.662 47.321 1.00 41.79 212 SER A CA 1
ATOM 1669 C C . SER A 1 212 ? -7.743 28.772 46.864 1.00 41.49 212 SER A C 1
ATOM 1670 O O . SER A 1 212 ? -6.826 28.520 47.646 1.00 42.57 212 SER A O 1
ATOM 1673 N N . SER A 1 213 ? -7.749 28.336 45.601 1.00 35.80 213 SER A N 1
ATOM 1674 C CA . SER A 1 213 ? -6.638 27.526 45.078 1.00 34.94 213 SER A CA 1
ATOM 1675 C C . SER A 1 213 ? -5.553 28.304 44.323 1.00 40.17 213 SER A C 1
ATOM 1676 O O . SER A 1 213 ? -4.655 27.697 43.737 1.00 40.46 213 SER A O 1
ATOM 1679 N N . CYS A 1 214 ? -5.636 29.633 44.333 1.00 40.53 214 CYS A N 1
ATOM 1680 C CA . CYS A 1 214 ? -4.555 30.476 43.810 1.00 46.30 214 CYS A CA 1
ATOM 1681 C C . CYS A 1 214 ? -3.465 30.612 44.860 1.00 50.75 214 CYS A C 1
ATOM 1682 O O . CYS A 1 214 ? -3.735 31.028 45.986 1.00 52.02 214 CYS A O 1
ATOM 1685 N N . LEU A 1 215 ? -2.234 30.275 44.487 1.00 51.99 215 LEU A N 1
ATOM 1686 C CA . LEU A 1 215 ? -1.109 30.318 45.418 1.00 53.05 215 LEU A CA 1
ATOM 1687 C C . LEU A 1 215 ? -0.424 31.680 45.399 1.00 55.15 215 LEU A C 1
ATOM 1688 O O . LEU A 1 215 ? -0.611 32.494 46.306 1.00 58.49 215 LEU A O 1
ATOM 1701 N N . ILE B 1 2 ? 29.655 15.213 37.407 1.00 29.51 2 ILE B N 1
ATOM 1702 C CA . ILE B 1 2 ? 30.401 16.461 37.469 1.00 26.74 2 ILE B CA 1
ATOM 1703 C C . ILE B 1 2 ? 31.812 16.201 37.978 1.00 26.17 2 ILE B C 1
ATOM 1704 O O . ILE B 1 2 ? 32.004 15.512 38.980 1.00 28.03 2 ILE B O 1
ATOM 1709 N N . ILE B 1 3 ? 32.805 16.730 37.278 1.00 24.93 3 ILE B N 1
ATOM 1710 C CA . ILE B 1 3 ? 34.190 16.526 37.702 1.00 24.19 3 ILE B CA 1
ATOM 1711 C C . ILE B 1 3 ? 34.806 17.779 38.314 1.00 23.25 3 ILE B C 1
ATOM 1712 O O . ILE B 1 3 ? 34.910 18.808 37.665 1.00 25.73 3 ILE B O 1
ATOM 1717 N N . HIS B 1 4 ? 35.216 17.669 39.572 1.00 23.95 4 HIS B N 1
ATOM 1718 C CA . HIS B 1 4 ? 35.854 18.768 40.284 1.00 23.53 4 HIS B CA 1
ATOM 1719 C C . HIS B 1 4 ? 37.334 18.486 40.513 1.00 27.63 4 HIS B C 1
ATOM 1720 O O . HIS B 1 4 ? 37.699 17.595 41.285 1.00 25.53 4 HIS B O 1
ATOM 1727 N N . ILE B 1 5 ? 38.179 19.249 39.827 1.00 25.25 5 ILE B N 1
ATOM 1728 C CA . ILE B 1 5 ? 39.622 19.098 39.935 1.00 24.45 5 ILE B CA 1
ATOM 1729 C C . ILE B 1 5 ? 40.192 20.143 40.887 1.00 23.40 5 ILE B C 1
ATOM 1730 O O . ILE B 1 5 ? 39.938 21.325 40.735 1.00 21.62 5 ILE B O 1
ATOM 1735 N N . VAL B 1 6 ? 40.961 19.697 41.870 1.00 25.29 6 VAL B N 1
ATOM 1736 C CA . VAL B 1 6 ? 41.535 20.600 42.854 1.00 25.31 6 VAL B CA 1
ATOM 1737 C C . VAL B 1 6 ? 43.052 20.583 42.732 1.00 24.93 6 VAL B C 1
ATOM 1738 O O . VAL B 1 6 ? 43.706 19.569 43.018 1.00 25.04 6 VAL B O 1
ATOM 1742 N N . GLY B 1 7 ? 43.589 21.705 42.272 1.00 21.62 7 GLY B N 1
ATOM 1743 C CA . GLY B 1 7 ? 45.020 21.888 42.074 1.00 25.03 7 GLY B CA 1
ATOM 1744 C C . GLY B 1 7 ? 45.689 22.556 43.265 1.00 24.67 7 GLY B C 1
ATOM 1745 O O . GLY B 1 7 ? 45.050 22.770 44.303 1.00 20.03 7 GLY B O 1
ATOM 1746 N N . GLY B 1 8 ? 46.971 22.893 43.118 1.00 24.22 8 GLY B N 1
ATOM 1747 C CA . GLY B 1 8 ? 47.779 23.251 44.268 1.00 26.54 8 GLY B CA 1
ATOM 1748 C C . GLY B 1 8 ? 48.108 24.724 44.460 1.00 30.22 8 GLY B C 1
ATOM 1749 O O . GLY B 1 8 ? 49.113 25.046 45.093 1.00 29.48 8 GLY B O 1
ATOM 1750 N N . GLY B 1 9 ? 47.269 25.613 43.933 1.00 26.62 9 GLY B N 1
ATOM 1751 C CA . GLY B 1 9 ? 47.443 27.041 44.150 1.00 25.85 9 GLY B CA 1
ATOM 1752 C C . GLY B 1 9 ? 47.299 27.451 45.610 1.00 32.30 9 GLY B C 1
ATOM 1753 O O . GLY B 1 9 ? 46.943 26.636 46.454 1.00 35.59 9 GLY B O 1
ATOM 1754 N N . PRO B 1 10 ? 47.579 28.728 45.918 1.00 29.99 10 PRO B N 1
ATOM 1755 C CA . PRO B 1 10 ? 47.441 29.208 47.297 1.00 27.40 10 PRO B CA 1
ATOM 1756 C C . PRO B 1 10 ? 46.113 28.757 47.880 1.00 28.39 10 PRO B C 1
ATOM 1757 O O . PRO B 1 10 ? 45.078 28.867 47.214 1.00 29.83 10 PRO B O 1
ATOM 1761 N N . ARG B 1 11 ? 46.135 28.265 49.112 1.00 29.56 11 ARG B N 1
ATOM 1762 C CA . ARG B 1 11 ? 44.971 27.582 49.679 1.00 28.43 11 ARG B CA 1
ATOM 1763 C C . ARG B 1 11 ? 43.907 28.516 50.205 1.00 28.29 11 ARG B C 1
ATOM 1764 O O . ARG B 1 11 ? 42.745 28.149 50.292 1.00 29.40 11 ARG B O 1
ATOM 1772 N N . GLU B 1 12 ? 44.303 29.727 50.563 1.00 23.55 12 GLU B N 1
ATOM 1773 C CA . GLU B 1 12 ? 43.341 30.685 51.077 1.00 26.24 12 GLU B CA 1
ATOM 1774 C C . GLU B 1 12 ? 42.390 31.165 49.968 1.00 23.20 12 GLU B C 1
ATOM 1775 O O . GLU B 1 12 ? 41.345 31.745 50.250 1.00 25.99 12 GLU B O 1
ATOM 1781 N N . LEU B 1 13 ? 42.743 30.898 48.713 1.00 17.85 13 LEU B N 1
ATOM 1782 C CA . LEU B 1 13 ? 41.891 31.260 47.584 1.00 21.17 13 LEU B CA 1
ATOM 1783 C C . LEU B 1 13 ? 40.776 30.247 47.291 1.00 23.70 13 LEU B C 1
ATOM 1784 O O . LEU B 1 13 ? 39.839 30.543 46.546 1.00 21.96 13 LEU B O 1
ATOM 1789 N N . LEU B 1 14 ? 40.877 29.051 47.862 1.00 22.39 14 LEU B N 1
ATOM 1790 C CA . LEU B 1 14 ? 39.861 28.016 47.622 1.00 24.37 14 LEU B CA 1
ATOM 1791 C C . LEU B 1 14 ? 38.530 28.378 48.270 1.00 26.24 14 LEU B C 1
ATOM 1792 O O . LEU B 1 14 ? 38.508 28.893 49.374 1.00 27.48 14 LEU B O 1
ATOM 1797 N N . PRO B 1 15 ? 37.411 28.089 47.588 1.00 26.02 15 PRO B N 1
ATOM 1798 C CA . PRO B 1 15 ? 36.144 28.127 48.328 1.00 24.04 15 PRO B CA 1
ATOM 1799 C C . PRO B 1 15 ? 36.105 26.975 49.330 1.00 24.63 15 PRO B C 1
ATOM 1800 O O . PRO B 1 15 ? 36.982 26.098 49.301 1.00 23.39 15 PRO B O 1
ATOM 1804 N N . ASP B 1 16 ? 35.107 26.980 50.204 1.00 27.00 16 ASP B N 1
ATOM 1805 C CA . ASP B 1 16 ? 34.819 25.823 51.045 1.00 30.74 16 ASP B CA 1
ATOM 1806 C C . ASP B 1 16 ? 34.248 24.720 50.143 1.00 26.67 16 ASP B C 1
ATOM 1807 O O . ASP B 1 16 ? 33.144 24.843 49.610 1.00 26.36 16 ASP B O 1
ATOM 1812 N N . LEU B 1 17 ? 35.009 23.648 49.969 1.00 24.40 17 LEU B N 1
ATOM 1813 C CA . LEU B 1 17 ? 34.653 22.603 49.010 1.00 24.06 17 LEU B CA 1
ATOM 1814 C C . LEU B 1 17 ? 33.394 21.834 49.400 1.00 29.16 17 LEU B C 1
ATOM 1815 O O . LEU B 1 17 ? 32.750 21.202 48.556 1.00 28.64 17 LEU B O 1
ATOM 1820 N N . ARG B 1 18 ? 33.033 21.888 50.678 1.00 28.01 18 ARG B N 1
ATOM 1821 C CA . ARG B 1 18 ? 31.824 21.216 51.116 1.00 30.41 18 ARG B CA 1
ATOM 1822 C C . ARG B 1 18 ? 30.626 21.735 50.342 1.00 30.32 18 ARG B C 1
ATOM 1823 O O . ARG B 1 18 ? 29.650 21.020 50.137 1.00 29.31 18 ARG B O 1
ATOM 1831 N N . PHE B 1 19 ? 30.695 22.980 49.898 1.00 27.65 19 PHE B N 1
ATOM 1832 C CA . PHE B 1 19 ? 29.549 23.549 49.196 1.00 31.03 19 PHE B CA 1
ATOM 1833 C C . PHE B 1 19 ? 29.561 23.198 47.721 1.00 28.46 19 PHE B C 1
ATOM 1834 O O . PHE B 1 19 ? 28.602 23.468 47.006 1.00 31.66 19 PHE B O 1
ATOM 1842 N N . TYR B 1 20 ? 30.643 22.563 47.279 1.00 24.59 20 TYR B N 1
ATOM 1843 C CA . TYR B 1 20 ? 30.734 22.088 45.904 1.00 26.81 20 TYR B CA 1
ATOM 1844 C C . TYR B 1 20 ? 30.669 20.570 45.828 1.00 27.11 20 TYR B C 1
ATOM 1845 O O . TYR B 1 20 ? 30.945 19.983 44.787 1.00 30.95 20 TYR B O 1
ATOM 1854 N N . ASP B 1 21 ? 30.300 19.936 46.933 1.00 26.39 21 ASP B N 1
ATOM 1855 C CA . ASP B 1 21 ? 30.252 18.470 46.994 1.00 24.96 21 ASP B CA 1
ATOM 1856 C C . ASP B 1 21 ? 28.834 17.972 46.716 1.00 26.92 21 ASP B C 1
ATOM 1857 O O . ASP B 1 21 ? 27.873 18.683 46.942 1.00 30.20 21 ASP B O 1
ATOM 1862 N N . GLY B 1 22 ? 28.701 16.753 46.215 1.00 28.63 22 GLY B N 1
ATOM 1863 C CA . GLY B 1 22 ? 27.384 16.201 45.938 1.00 27.53 22 GLY B CA 1
ATOM 1864 C C . GLY B 1 22 ? 27.532 14.808 45.366 1.00 32.02 22 GLY B C 1
ATOM 1865 O O . GLY B 1 22 ? 28.633 14.421 44.963 1.00 27.30 22 GLY B O 1
ATOM 1866 N N . GLU B 1 23 ? 26.443 14.044 45.316 1.00 27.37 23 GLU B N 1
ATOM 1867 C CA . GLU B 1 23 ? 26.565 12.647 44.900 1.00 33.33 23 GLU B CA 1
ATOM 1868 C C . GLU B 1 23 ? 26.912 12.477 43.414 1.00 30.54 23 GLU B C 1
ATOM 1869 O O . GLU B 1 23 ? 27.363 11.411 43.004 1.00 32.35 23 GLU B O 1
ATOM 1875 N N . ASP B 1 24 ? 26.715 13.509 42.596 1.00 29.53 24 ASP B N 1
ATOM 1876 C CA . ASP B 1 24 ? 27.155 13.383 41.201 1.00 30.91 24 ASP B CA 1
ATOM 1877 C C . ASP B 1 24 ? 28.574 13.918 40.961 1.00 29.08 24 ASP B C 1
ATOM 1878 O O . ASP B 1 24 ? 29.067 13.916 39.828 1.00 27.20 24 ASP B O 1
ATOM 1883 N N . VAL B 1 25 ? 29.228 14.347 42.036 1.00 25.97 25 VAL B N 1
ATOM 1884 C CA . VAL B 1 25 ? 30.562 14.953 41.933 1.00 27.82 25 VAL B CA 1
ATOM 1885 C C . VAL B 1 25 ? 31.713 13.961 42.117 1.00 25.39 25 VAL B C 1
ATOM 1886 O O . VAL B 1 25 ? 31.830 13.332 43.156 1.00 26.66 25 VAL B O 1
ATOM 1897 N N . TRP B 1 27 ? 35.685 13.839 42.542 1.00 22.40 27 TRP B N 1
ATOM 1898 C CA . TRP B 1 27 ? 36.804 14.708 42.895 1.00 24.43 27 TRP B CA 1
ATOM 1899 C C . TRP B 1 27 ? 38.136 14.186 42.321 1.00 25.85 27 TRP B C 1
ATOM 1900 O O . TRP B 1 27 ? 38.390 12.988 42.329 1.00 28.02 27 TRP B O 1
ATOM 1911 N N . VAL B 1 28 ? 38.962 15.094 41.814 1.00 21.45 28 VAL B N 1
ATOM 1912 C CA . VAL B 1 28 ? 40.270 14.759 41.269 1.00 21.73 28 VAL B CA 1
ATOM 1913 C C . VAL B 1 28 ? 41.308 15.665 41.905 1.00 23.28 28 VAL B C 1
ATOM 1914 O O . VAL B 1 28 ? 41.106 16.887 41.980 1.00 18.98 28 VAL B O 1
ATOM 1918 N N . GLY B 1 29 ? 42.419 15.086 42.351 1.00 22.05 29 GLY B N 1
ATOM 1919 C CA . GLY B 1 29 ? 43.504 15.867 42.919 1.00 21.37 29 GLY B CA 1
ATOM 1920 C C . GLY B 1 29 ? 44.613 16.202 41.924 1.00 26.47 29 GLY B C 1
ATOM 1921 O O . GLY B 1 29 ? 44.930 15.416 41.041 1.00 27.93 29 GLY B O 1
ATOM 1922 N N . VAL B 1 30 ? 45.192 17.387 42.057 1.00 26.92 30 VAL B N 1
ATOM 1923 C CA . VAL B 1 30 ? 46.327 17.786 41.232 1.00 25.56 30 VAL B CA 1
ATOM 1924 C C . VAL B 1 30 ? 47.360 18.378 42.166 1.00 23.65 30 VAL B C 1
ATOM 1925 O O . VAL B 1 30 ? 47.054 19.283 42.940 1.00 22.50 30 VAL B O 1
ATOM 1929 N N . ASP B 1 31 ? 48.574 17.842 42.128 1.00 26.76 31 ASP B N 1
ATOM 1930 C CA . ASP B 1 31 ? 49.634 18.317 43.015 1.00 33.12 31 ASP B CA 1
ATOM 1931 C C . ASP B 1 31 ? 49.186 18.255 44.461 1.00 28.42 31 ASP B C 1
ATOM 1932 O O . ASP B 1 31 ? 48.581 17.275 44.880 1.00 24.02 31 ASP B O 1
ATOM 1937 N N . ARG B 1 32 ? 49.462 19.305 45.224 1.00 25.99 32 ARG B N 1
ATOM 1938 C CA . ARG B 1 32 ? 49.088 19.300 46.636 1.00 26.52 32 ARG B CA 1
ATOM 1939 C C . ARG B 1 32 ? 47.590 19.530 46.829 1.00 23.88 32 ARG B C 1
ATOM 1940 O O . ARG B 1 32 ? 47.079 19.480 47.951 1.00 26.40 32 ARG B O 1
ATOM 1948 N N . GLY B 1 33 ? 46.878 19.765 45.733 1.00 18.96 33 GLY B N 1
ATOM 1949 C CA . GLY B 1 33 ? 45.426 19.798 45.799 1.00 19.82 33 GLY B CA 1
ATOM 1950 C C . GLY B 1 33 ? 44.846 18.515 46.399 1.00 22.32 33 GLY B C 1
ATOM 1951 O O . GLY B 1 33 ? 43.764 18.516 46.972 1.00 26.11 33 GLY B O 1
ATOM 1952 N N . THR B 1 34 ? 45.568 17.413 46.263 1.00 22.07 34 THR B N 1
ATOM 1953 C CA . THR B 1 34 ? 45.126 16.136 46.816 1.00 25.78 34 THR B CA 1
ATOM 1954 C C . THR B 1 34 ? 45.013 16.170 48.340 1.00 24.08 34 THR B C 1
ATOM 1955 O O . THR B 1 34 ? 44.106 15.559 48.907 1.00 25.94 34 THR B O 1
ATOM 1967 N N . THR B 1 36 ? 44.207 18.779 50.127 1.00 24.81 36 THR B N 1
ATOM 1968 C CA . THR B 1 36 ? 42.967 19.509 50.419 1.00 25.86 36 THR B CA 1
ATOM 1969 C C . THR B 1 36 ? 41.770 18.556 50.415 1.00 26.71 36 THR B C 1
ATOM 1970 O O . THR B 1 36 ? 40.919 18.607 51.312 1.00 27.28 36 THR B O 1
ATOM 1974 N N . LEU B 1 37 ? 41.717 17.682 49.412 1.00 22.19 37 LEU B N 1
ATOM 1975 C CA . LEU B 1 37 ? 40.683 16.650 49.348 1.00 22.07 37 LEU B CA 1
ATOM 1976 C C . LEU B 1 37 ? 40.708 15.742 50.584 1.00 26.07 37 LEU B C 1
ATOM 1977 O O . LEU B 1 37 ? 39.666 15.477 51.177 1.00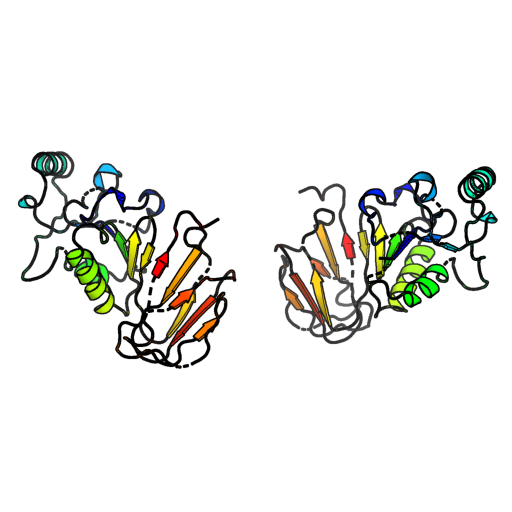 28.08 37 LEU B O 1
ATOM 1982 N N . LEU B 1 38 ? 41.893 15.266 50.960 1.00 26.14 38 LEU B N 1
ATOM 1983 C CA . LEU B 1 38 ? 42.019 14.372 52.117 1.00 30.14 38 LEU B CA 1
ATOM 1984 C C . LEU B 1 38 ? 41.461 15.071 53.351 1.00 30.13 38 LEU B C 1
ATOM 1985 O O . LEU B 1 38 ? 40.777 14.463 54.168 1.00 31.06 38 LEU B O 1
ATOM 1990 N N . GLU B 1 39 ? 41.766 16.356 53.475 1.00 27.16 39 GLU B N 1
ATOM 1991 C CA . GLU B 1 39 ? 41.350 17.125 54.637 1.00 37.07 39 GLU B CA 1
ATOM 1992 C C . GLU B 1 39 ? 39.840 17.242 54.734 1.00 29.87 39 GLU B C 1
ATOM 1993 O O . GLU B 1 39 ? 39.290 17.271 55.833 1.00 31.15 39 GLU B O 1
ATOM 1999 N N . ALA B 1 40 ? 39.176 17.301 53.583 1.00 25.96 40 ALA B N 1
ATOM 2000 C CA . ALA B 1 40 ? 37.714 17.380 53.534 1.00 27.70 40 ALA B CA 1
ATOM 2001 C C . ALA B 1 40 ? 37.087 15.992 53.696 1.00 31.01 40 ALA B C 1
ATOM 2002 O O . ALA B 1 40 ? 35.874 15.850 53.805 1.00 27.80 40 ALA B O 1
ATOM 2004 N N . GLY B 1 41 ? 37.924 14.965 53.715 1.00 30.78 41 GLY B N 1
ATOM 2005 C CA . GLY B 1 41 ? 37.423 13.613 53.811 1.00 32.67 41 GLY B CA 1
ATOM 2006 C C . GLY B 1 41 ? 36.913 13.073 52.487 1.00 33.86 41 GLY B C 1
ATOM 2007 O O . GLY B 1 41 ? 36.178 12.077 52.465 1.00 31.81 41 GLY B O 1
ATOM 2008 N N . PHE B 1 42 ? 37.297 13.714 51.384 1.00 28.34 42 PHE B N 1
ATOM 2009 C CA . PHE B 1 42 ? 36.929 13.208 50.062 1.00 29.61 42 PHE B CA 1
ATOM 2010 C C . PHE B 1 42 ? 38.034 12.328 49.490 1.00 31.42 42 PHE B C 1
ATOM 2011 O O . PHE B 1 42 ? 39.223 12.613 49.660 1.00 29.25 42 PHE B O 1
ATOM 2019 N N . ARG B 1 43 ? 37.642 11.267 48.794 1.00 34.02 43 ARG B N 1
ATOM 2020 C CA . ARG B 1 43 ? 38.610 10.439 48.079 1.00 34.87 43 ARG B CA 1
ATOM 2021 C C . ARG B 1 43 ? 38.679 10.827 46.612 1.00 29.05 43 ARG B C 1
ATOM 2022 O O . ARG B 1 43 ? 37.685 10.741 45.897 1.00 34.01 43 ARG B O 1
ATOM 2030 N N . PRO B 1 44 ? 39.860 11.259 46.160 1.00 23.79 44 PRO B N 1
ATOM 2031 C CA . PRO B 1 44 ? 40.022 11.579 44.746 1.00 26.37 44 PRO B CA 1
ATOM 2032 C C . PRO B 1 44 ? 39.827 10.298 43.954 1.00 27.43 44 PRO B C 1
ATOM 2033 O O . PRO B 1 44 ? 40.357 9.262 44.343 1.00 27.96 44 PRO B O 1
ATOM 2037 N N . VAL B 1 45 ? 39.084 10.351 42.863 1.00 26.44 45 VAL B N 1
ATOM 2038 C CA . VAL B 1 45 ? 38.941 9.156 42.054 1.00 31.90 45 VAL B CA 1
ATOM 2039 C C . VAL B 1 45 ? 40.244 8.968 41.296 1.00 32.35 45 VAL B C 1
ATOM 2040 O O . VAL B 1 45 ? 40.544 7.890 40.771 1.00 33.11 45 VAL B O 1
ATOM 2044 N N . ARG B 1 46 ? 41.040 10.027 41.295 1.00 30.77 46 ARG B N 1
ATOM 2045 C CA . ARG B 1 46 ? 42.268 10.066 40.525 1.00 36.02 46 ARG B CA 1
ATOM 2046 C C . ARG B 1 46 ? 43.110 11.244 41.007 1.00 29.34 46 ARG B C 1
ATOM 2047 O O . ARG B 1 46 ? 42.561 12.246 41.441 1.00 29.86 46 ARG B O 1
ATOM 2055 N N . ALA B 1 47 ? 44.434 11.107 40.970 1.00 22.81 47 ALA B N 1
ATOM 2056 C CA . ALA B 1 47 ? 45.332 12.227 41.250 1.00 24.83 47 ALA B CA 1
ATOM 2057 C C . ALA B 1 47 ? 46.433 12.331 40.193 1.00 28.69 47 ALA B C 1
ATOM 2058 O O . ALA B 1 47 ? 46.821 11.339 39.581 1.00 31.22 47 ALA B O 1
ATOM 2060 N N . PHE B 1 48 ? 46.930 13.541 39.982 1.00 26.41 48 PHE B N 1
ATOM 2061 C CA . PHE B 1 48 ? 47.943 13.797 38.965 1.00 27.93 48 PHE B CA 1
ATOM 2062 C C . PHE B 1 48 ? 49.042 14.667 39.543 1.00 27.08 48 PHE B C 1
ATOM 2063 O O . PHE B 1 48 ? 48.764 15.694 40.157 1.00 27.10 48 PHE B O 1
ATOM 2071 N N . GLY B 1 49 ? 50.285 14.266 39.320 1.00 24.77 49 GLY B N 1
ATOM 2072 C CA . GLY B 1 49 ? 51.424 14.978 39.868 1.00 24.50 49 GLY B CA 1
ATOM 2073 C C . GLY B 1 49 ? 52.430 14.036 40.502 1.00 27.24 49 GLY B C 1
ATOM 2074 O O . GLY B 1 49 ? 52.202 12.820 40.586 1.00 29.73 49 GLY B O 1
ATOM 2075 N N . ASP B 1 50 ? 53.550 14.603 40.933 1.00 29.92 50 ASP B N 1
ATOM 2076 C CA . ASP B 1 50 ? 54.588 13.869 41.639 1.00 37.45 50 ASP B CA 1
ATOM 2077 C C . ASP B 1 50 ? 54.447 14.117 43.125 1.00 34.06 50 ASP B C 1
ATOM 2078 O O . ASP B 1 50 ? 53.930 15.154 43.543 1.00 31.15 50 ASP B O 1
ATOM 2083 N N . PHE B 1 51 ? 54.937 13.177 43.923 1.00 35.21 51 PHE B N 1
ATOM 2084 C CA . PHE B 1 51 ? 54.918 13.339 45.371 1.00 40.60 51 PHE B CA 1
ATOM 2085 C C . PHE B 1 51 ? 55.958 14.342 45.892 1.00 42.26 51 PHE B C 1
ATOM 2086 O O . PHE B 1 51 ? 55.911 14.744 47.058 1.00 44.28 51 PHE B O 1
ATOM 2094 N N . ASP B 1 52 ? 56.890 14.753 45.037 1.00 42.97 52 ASP B N 1
ATOM 2095 C CA . ASP B 1 52 ? 57.853 15.788 45.411 1.00 44.04 52 ASP B CA 1
ATOM 2096 C C . ASP B 1 52 ? 57.140 17.116 45.688 1.00 43.54 52 ASP B C 1
ATOM 2097 O O . ASP B 1 52 ? 57.685 18.016 46.339 1.00 44.07 52 ASP B O 1
ATOM 2102 N N . SER B 1 53 ? 55.919 17.228 45.177 1.00 38.77 53 SER B N 1
ATOM 2103 C CA . SER B 1 53 ? 55.132 18.449 45.309 1.00 44.12 53 SER B CA 1
ATOM 2104 C C . SER B 1 53 ? 54.367 18.526 46.630 1.00 45.74 53 SER B C 1
ATOM 2105 O O . SER B 1 53 ? 53.662 19.505 46.884 1.00 45.53 53 SER B O 1
ATOM 2108 N N . LEU B 1 54 ? 54.499 17.496 47.462 1.00 42.89 54 LEU B N 1
ATOM 2109 C CA . LEU B 1 54 ? 53.882 17.511 48.784 1.00 43.41 54 LEU B CA 1
ATOM 2110 C C . LEU B 1 54 ? 54.968 17.407 49.851 1.00 41.43 54 LEU B C 1
ATOM 2111 O O . LEU B 1 54 ? 56.013 16.826 49.602 1.00 41.48 54 LEU B O 1
ATOM 2116 N N . PRO B 1 55 ? 54.731 17.984 51.043 1.00 38.75 55 PRO B N 1
ATOM 2117 C CA . PRO B 1 55 ? 55.690 17.783 52.140 1.00 33.50 55 PRO B CA 1
ATOM 2118 C C . PRO B 1 55 ? 55.774 16.297 52.507 1.00 33.84 55 PRO B C 1
ATOM 2119 O O . PRO B 1 55 ? 54.796 15.569 52.327 1.00 27.61 55 PRO B O 1
ATOM 2123 N N . ALA B 1 56 ? 56.914 15.853 53.028 1.00 34.15 56 ALA B N 1
ATOM 2124 C CA . ALA B 1 56 ? 57.070 14.451 53.361 1.00 33.02 56 ALA B CA 1
ATOM 2125 C C . ALA B 1 56 ? 55.964 13.984 54.304 1.00 35.23 56 ALA B C 1
ATOM 2126 O O . ALA B 1 56 ? 55.405 12.901 54.119 1.00 36.29 56 ALA B O 1
ATOM 2128 N N . GLU B 1 57 ? 55.635 14.808 55.299 1.00 36.89 57 GLU B N 1
ATOM 2129 C CA . GLU B 1 57 ? 54.633 14.435 56.291 1.00 36.05 57 GLU B CA 1
ATOM 2130 C C . GLU B 1 57 ? 53.271 14.264 55.633 1.00 31.73 57 GLU B C 1
ATOM 2131 O O . GLU B 1 57 ? 52.443 13.489 56.097 1.00 27.67 57 GLU B O 1
ATOM 2137 N N . ASP B 1 58 ? 53.044 15.002 54.552 1.00 34.09 58 ASP B N 1
ATOM 2138 C CA . ASP B 1 58 ? 51.773 14.933 53.844 1.00 32.42 58 ASP B CA 1
ATOM 2139 C C . ASP B 1 58 ? 51.656 13.647 53.024 1.00 32.66 58 ASP B C 1
ATOM 2140 O O . ASP B 1 58 ? 50.566 13.073 52.901 1.00 29.73 58 ASP B O 1
ATOM 2145 N N . VAL B 1 59 ? 52.778 13.205 52.461 1.00 27.63 59 VAL B N 1
ATOM 2146 C CA . VAL B 1 59 ? 52.793 11.961 51.702 1.00 30.35 59 VAL B CA 1
ATOM 2147 C C . VAL B 1 59 ? 52.469 10.795 52.629 1.00 25.20 59 VAL B C 1
ATOM 2148 O O . VAL B 1 59 ? 51.669 9.938 52.285 1.00 24.89 59 VAL B O 1
ATOM 2152 N N . VAL B 1 60 ? 53.067 10.787 53.818 1.00 26.46 60 VAL B N 1
ATOM 2153 C CA . VAL B 1 60 ? 52.733 9.781 54.815 1.00 26.17 60 VAL B CA 1
ATOM 2154 C C . VAL B 1 60 ? 51.226 9.784 55.149 1.00 30.21 60 VAL B C 1
ATOM 2155 O O . VAL B 1 60 ? 50.599 8.726 55.228 1.00 28.22 60 VAL B O 1
ATOM 2159 N N . LYS B 1 61 ? 50.637 10.964 55.328 1.00 28.48 61 LYS B N 1
ATOM 2160 C CA . LYS B 1 61 ? 49.208 11.041 55.644 1.00 27.39 61 LYS B CA 1
ATOM 2161 C C . LYS B 1 61 ? 48.344 10.564 54.478 1.00 23.76 61 LYS B C 1
ATOM 2162 O O . LYS B 1 61 ? 47.346 9.868 54.658 1.00 26.26 61 LYS B O 1
ATOM 2168 N N . LEU B 1 62 ? 48.749 10.927 53.273 1.00 24.52 62 LEU B N 1
ATOM 2169 C CA . LEU B 1 62 ? 48.033 10.534 52.067 1.00 26.87 62 LEU B CA 1
ATOM 2170 C C . LEU B 1 62 ? 48.039 9.017 51.849 1.00 32.44 62 LEU B C 1
ATOM 2171 O O . LEU B 1 62 ? 46.981 8.411 51.643 1.00 27.89 62 LEU B O 1
ATOM 2176 N N . GLN B 1 63 ? 49.217 8.394 51.869 1.00 33.31 63 GLN B N 1
ATOM 2177 C CA . GLN B 1 63 ? 49.241 6.967 51.565 1.00 31.14 63 GLN B CA 1
ATOM 2178 C C . GLN B 1 63 ? 48.606 6.172 52.693 1.00 30.64 63 GLN B C 1
ATOM 2179 O O . GLN B 1 63 ? 48.041 5.112 52.465 1.00 27.93 63 GLN B O 1
ATOM 2185 N N . GLN B 1 64 ? 48.686 6.699 53.908 1.00 27.27 64 GLN B N 1
ATOM 2186 C CA . GLN B 1 64 ? 47.994 6.092 55.040 1.00 30.49 64 GLN B CA 1
ATOM 2187 C C . GLN B 1 64 ? 46.477 6.045 54.796 1.00 33.19 64 GLN B C 1
ATOM 2188 O O . GLN B 1 64 ? 45.837 4.989 54.904 1.00 29.30 64 GLN B O 1
ATOM 2194 N N . ALA B 1 65 ? 45.915 7.202 54.453 1.00 36.56 65 ALA B N 1
ATOM 2195 C CA . ALA B 1 65 ? 44.495 7.331 54.152 1.00 35.36 65 ALA B CA 1
ATOM 2196 C C . ALA B 1 65 ? 44.067 6.532 52.918 1.00 34.04 65 ALA B C 1
ATOM 2197 O O . ALA B 1 65 ? 43.071 5.829 52.965 1.00 32.10 65 ALA B O 1
ATOM 2199 N N . PHE B 1 66 ? 44.804 6.652 51.816 1.00 29.89 66 PHE B N 1
ATOM 2200 C CA . PHE B 1 66 ? 44.452 5.952 50.577 1.00 29.23 66 PHE B CA 1
ATOM 2201 C C . PHE B 1 66 ? 45.642 5.174 50.007 1.00 29.14 66 PHE B C 1
ATOM 2202 O O . PHE B 1 66 ? 46.278 5.622 49.048 1.00 27.52 66 PHE B O 1
ATOM 2210 N N . PRO B 1 67 ? 45.954 4.014 50.598 1.00 31.35 67 PRO B N 1
ATOM 2211 C CA . PRO B 1 67 ? 47.101 3.226 50.124 1.00 32.31 67 PRO B CA 1
ATOM 2212 C C . PRO B 1 67 ? 46.967 2.847 48.657 1.00 33.77 67 PRO B C 1
ATOM 2213 O O . PRO B 1 67 ? 47.969 2.703 47.967 1.00 36.93 67 PRO B O 1
ATOM 2217 N N . ASP B 1 68 ? 45.736 2.712 48.186 1.00 32.53 68 ASP B N 1
ATOM 2218 C CA . ASP B 1 68 ? 45.485 2.272 46.824 1.00 36.81 68 ASP B CA 1
ATOM 2219 C C . ASP B 1 68 ? 45.198 3.418 45.858 1.00 36.55 68 ASP B C 1
ATOM 2220 O O . ASP B 1 68 ? 44.675 3.191 44.767 1.00 38.78 68 ASP B O 1
ATOM 2225 N N . LEU B 1 69 ? 45.522 4.648 46.244 1.00 33.14 69 LEU B N 1
ATOM 2226 C CA . LEU B 1 69 ? 45.179 5.791 45.399 1.00 33.94 69 LEU B CA 1
ATOM 2227 C C . LEU B 1 69 ? 45.771 5.597 44.000 1.00 36.10 69 LEU B C 1
ATOM 2228 O O . LEU B 1 69 ? 46.895 5.137 43.860 1.00 34.60 69 LEU B O 1
ATOM 2233 N N . ASP B 1 70 ? 45.005 5.924 42.967 1.00 36.53 70 ASP B N 1
ATOM 2234 C CA . ASP B 1 70 ? 45.520 5.896 41.608 1.00 36.29 70 ASP B CA 1
ATOM 2235 C C . ASP B 1 70 ? 46.164 7.249 41.283 1.00 36.32 70 ASP B C 1
ATOM 2236 O O . ASP B 1 70 ? 45.467 8.223 41.010 1.00 32.98 70 ASP B O 1
ATOM 2241 N N . VAL B 1 71 ? 47.493 7.309 41.332 1.00 34.47 71 VAL B N 1
ATOM 2242 C CA . VAL B 1 71 ? 48.204 8.545 41.033 1.00 37.62 71 VAL B CA 1
ATOM 2243 C C . VAL B 1 71 ? 48.858 8.466 39.663 1.00 38.88 71 VAL B C 1
ATOM 2244 O O . VAL B 1 71 ? 49.449 7.446 39.305 1.00 38.49 71 VAL B O 1
ATOM 2248 N N . TRP B 1 72 ? 48.739 9.539 38.893 1.00 32.67 72 TRP B N 1
ATOM 2249 C CA . TRP B 1 72 ? 49.389 9.616 37.589 1.00 34.97 72 TRP B CA 1
ATOM 2250 C C . TRP B 1 72 ? 50.526 10.624 37.626 1.00 32.09 72 TRP B C 1
ATOM 2251 O O . TRP B 1 72 ? 50.341 11.771 38.033 1.00 31.60 72 TRP B O 1
ATOM 2262 N N . PRO B 1 73 ? 51.719 10.181 37.224 1.00 32.97 73 PRO B N 1
ATOM 2263 C CA . PRO B 1 73 ? 52.936 10.970 37.419 1.00 35.09 73 PRO B CA 1
ATOM 2264 C C . PRO B 1 73 ? 52.963 12.194 36.520 1.00 34.95 73 PRO B C 1
ATOM 2265 O O . PRO B 1 73 ? 52.305 12.204 35.481 1.00 39.43 73 PRO B O 1
ATOM 2269 N N . ALA B 1 74 ? 53.705 13.217 36.933 1.00 31.61 74 ALA B N 1
ATOM 2270 C CA . ALA B 1 74 ? 53.900 14.391 36.109 1.00 31.04 74 ALA B CA 1
ATOM 2271 C C . ALA B 1 74 ? 54.533 13.990 34.785 1.00 36.17 74 ALA B C 1
ATOM 2272 O O . ALA B 1 74 ? 55.330 13.051 34.721 1.00 40.57 74 ALA B O 1
ATOM 2274 N N . GLU B 1 75 ? 54.164 14.697 33.726 1.00 36.84 75 GLU B N 1
ATOM 2275 C CA . GLU B 1 75 ? 54.705 14.425 32.407 1.00 40.82 75 GLU B CA 1
ATOM 2276 C C . GLU B 1 75 ? 55.543 15.599 31.930 1.00 49.22 75 GLU B C 1
ATOM 2277 O O . GLU B 1 75 ? 55.234 16.755 32.239 1.00 44.11 75 GLU B O 1
ATOM 2283 N N . LYS B 1 76 ? 56.602 15.306 31.177 1.00 55.15 76 LYS B N 1
ATOM 2284 C CA . LYS B 1 76 ? 57.436 16.359 30.607 1.00 58.91 76 LYS B CA 1
ATOM 2285 C C . LYS B 1 76 ? 56.632 17.258 29.670 1.00 54.69 76 LYS B C 1
ATOM 2286 O O . LYS B 1 76 ? 55.839 16.775 28.857 1.00 56.28 76 LYS B O 1
ATOM 2292 N N . ASP B 1 77 ? 56.834 18.566 29.793 1.00 52.17 77 ASP B N 1
ATOM 2293 C CA . ASP B 1 77 ? 56.238 19.529 28.862 1.00 59.32 77 ASP B CA 1
ATOM 2294 C C . ASP B 1 77 ? 54.727 19.746 29.018 1.00 55.78 77 ASP B C 1
ATOM 2295 O O . ASP B 1 77 ? 54.084 20.335 28.143 1.00 52.07 77 ASP B O 1
ATOM 2300 N N . LYS B 1 78 ? 54.176 19.273 30.134 1.00 47.69 78 LYS B N 1
ATOM 2301 C CA . LYS B 1 78 ? 52.772 19.470 30.463 1.00 40.21 78 LYS B CA 1
ATOM 2302 C C . LYS B 1 78 ? 52.649 19.755 31.959 1.00 36.16 78 LYS B C 1
ATOM 2303 O O . LYS B 1 78 ? 53.376 19.179 32.759 1.00 36.69 78 LYS B O 1
ATOM 2309 N N . THR B 1 79 ? 51.734 20.636 32.344 1.00 31.78 79 THR B N 1
ATOM 2310 C CA . THR B 1 79 ? 51.475 20.840 33.762 1.00 33.46 79 THR B CA 1
ATOM 2311 C C . THR B 1 79 ? 50.571 19.719 34.263 1.00 30.31 79 THR B C 1
ATOM 2312 O O . THR B 1 79 ? 49.927 19.027 33.475 1.00 26.86 79 THR B O 1
ATOM 2316 N N . ASP B 1 80 ? 50.523 19.549 35.576 1.00 29.23 80 ASP B N 1
ATOM 2317 C CA . ASP B 1 80 ? 49.679 18.533 36.178 1.00 26.47 80 ASP B CA 1
ATOM 2318 C C . ASP B 1 80 ? 48.193 18.826 35.981 1.00 27.72 80 ASP B C 1
ATOM 2319 O O . ASP B 1 80 ? 47.390 17.907 35.853 1.00 29.33 80 ASP B O 1
ATOM 2332 N N . GLU B 1 82 ? 46.984 20.296 33.371 1.00 25.89 82 GLU B N 1
ATOM 2333 C CA . GLU B 1 82 ? 46.742 19.984 31.970 1.00 26.90 82 GLU B CA 1
ATOM 2334 C C . GLU B 1 82 ? 46.475 18.493 31.773 1.00 24.63 82 GLU B C 1
ATOM 2335 O O . GLU B 1 82 ? 45.481 18.115 31.159 1.00 28.64 82 GLU B O 1
ATOM 2341 N N . ILE B 1 83 ? 47.347 17.644 32.302 1.00 22.30 83 ILE B N 1
ATOM 2342 C CA . ILE B 1 83 ? 47.106 16.215 32.141 1.00 27.05 83 ILE B CA 1
ATOM 2343 C C . ILE B 1 83 ? 45.805 15.817 32.820 1.00 25.31 83 ILE B C 1
ATOM 2344 O O . ILE B 1 83 ? 45.044 15.006 32.271 1.00 21.70 83 ILE B O 1
ATOM 2349 N N . ALA B 1 84 ? 45.525 16.413 33.984 1.00 21.94 84 ALA B N 1
ATOM 2350 C CA . ALA B 1 84 ? 44.254 16.139 34.661 1.00 23.05 84 ALA B CA 1
ATOM 2351 C C . ALA B 1 84 ? 43.072 16.537 33.778 1.00 24.96 84 ALA B C 1
ATOM 2352 O O . ALA B 1 84 ? 42.133 15.772 33.593 1.00 25.47 84 ALA B O 1
ATOM 2354 N N . LEU B 1 85 ? 43.131 17.735 33.209 1.00 27.18 85 LEU B N 1
ATOM 2355 C CA . LEU B 1 85 ? 42.031 18.194 32.373 1.00 23.95 85 LEU B CA 1
ATOM 2356 C C . LEU B 1 85 ? 41.917 17.373 31.082 1.00 25.91 85 LEU B C 1
ATOM 2357 O O . LEU B 1 85 ? 40.810 17.021 30.670 1.00 25.48 85 LEU B O 1
ATOM 2362 N N . ASP B 1 86 ? 43.057 17.073 30.457 1.00 24.95 86 ASP B N 1
ATOM 2363 C CA . ASP B 1 86 ? 43.086 16.230 29.267 1.00 23.69 86 ASP B CA 1
ATOM 2364 C C . ASP B 1 86 ? 42.301 14.924 29.511 1.00 29.05 86 ASP B C 1
ATOM 2365 O O . ASP B 1 86 ? 41.571 14.440 28.644 1.00 31.98 86 ASP B O 1
ATOM 2370 N N . TRP B 1 87 ? 42.447 14.363 30.705 1.00 26.82 87 TRP B N 1
ATOM 2371 C CA . TRP B 1 87 ? 41.738 13.143 31.060 1.00 22.60 87 TRP B CA 1
ATOM 2372 C C . TRP B 1 87 ? 40.262 13.452 31.303 1.00 26.84 87 TRP B C 1
ATOM 2373 O O . TRP B 1 87 ? 39.377 12.834 30.707 1.00 30.48 87 TRP B O 1
ATOM 2384 N N . ALA B 1 88 ? 40.001 14.417 32.176 1.00 28.17 88 ALA B N 1
ATOM 2385 C CA . ALA B 1 88 ? 38.635 14.836 32.495 1.00 25.30 88 ALA B CA 1
ATOM 2386 C C . ALA B 1 88 ? 37.743 15.035 31.269 1.00 28.01 88 ALA B C 1
ATOM 2387 O O . ALA B 1 88 ? 36.595 14.598 31.265 1.00 30.01 88 ALA B O 1
ATOM 2389 N N . VAL B 1 89 ? 38.247 15.711 30.239 1.00 25.06 89 VAL B N 1
ATOM 2390 C CA . VAL B 1 89 ? 37.407 15.991 29.069 1.00 30.50 89 VAL B CA 1
ATOM 2391 C C . VAL B 1 89 ? 37.023 14.746 28.262 1.00 34.57 89 VAL B C 1
ATOM 2392 O O . VAL B 1 89 ? 36.255 14.845 27.308 1.00 37.03 89 VAL B O 1
ATOM 2396 N N . GLU B 1 90 ? 37.555 13.587 28.641 1.00 35.49 90 GLU B N 1
ATOM 2397 C CA . GLU B 1 90 ? 37.191 12.329 27.993 1.00 39.14 90 GLU B CA 1
ATOM 2398 C C . GLU B 1 90 ? 36.090 11.570 28.723 1.00 39.19 90 GLU B C 1
ATOM 2399 O O . GLU B 1 90 ? 35.621 10.539 28.236 1.00 40.00 90 GLU B O 1
ATOM 2405 N N . GLN B 1 91 ? 35.685 12.067 29.887 1.00 36.37 91 GLN B N 1
ATOM 2406 C CA . GLN B 1 91 ? 34.774 11.321 30.748 1.00 37.76 91 GLN B CA 1
ATOM 2407 C C . GLN B 1 91 ? 33.290 11.608 30.526 1.00 41.90 91 GLN B C 1
ATOM 2408 O O . GLN B 1 91 ? 32.432 11.043 31.207 1.00 44.01 91 GLN B O 1
ATOM 2414 N N . THR B 1 92 ? 32.987 12.488 29.584 1.00 43.00 92 THR B N 1
ATOM 2415 C CA . THR B 1 92 ? 31.605 12.884 29.347 1.00 51.80 92 THR B CA 1
ATOM 2416 C C . THR B 1 92 ? 30.921 13.411 30.617 1.00 49.71 92 THR B C 1
ATOM 2417 O O . THR B 1 92 ? 29.819 12.989 30.976 1.00 49.11 92 THR B O 1
ATOM 2421 N N . ALA B 1 93 ? 31.588 14.341 31.288 1.00 44.25 93 ALA B N 1
ATOM 2422 C CA . ALA B 1 93 ? 31.021 15.023 32.443 1.00 37.09 93 ALA B CA 1
ATOM 2423 C C . ALA B 1 93 ? 30.155 16.185 31.959 1.00 36.56 93 ALA B C 1
ATOM 2424 O O . ALA B 1 93 ? 30.424 16.773 30.915 1.00 39.40 93 ALA B O 1
ATOM 2426 N N . ARG B 1 94 ? 29.119 16.512 32.721 1.00 36.17 94 ARG B N 1
ATOM 2427 C CA . ARG B 1 94 ? 28.238 17.627 32.386 1.00 41.82 94 ARG B CA 1
ATOM 2428 C C . ARG B 1 94 ? 28.937 18.963 32.654 1.00 36.95 94 ARG B C 1
ATOM 2429 O O . ARG B 1 94 ? 28.619 19.983 32.043 1.00 35.57 94 ARG B O 1
ATOM 2444 N N . ILE B 1 96 ? 32.979 20.531 34.291 1.00 23.40 96 ILE B N 1
ATOM 2445 C CA . ILE B 1 96 ? 34.283 20.363 34.922 1.00 17.81 96 ILE B CA 1
ATOM 2446 C C . ILE B 1 96 ? 34.664 21.684 35.578 1.00 21.72 96 ILE B C 1
ATOM 2447 O O . ILE B 1 96 ? 34.629 22.720 34.925 1.00 25.56 96 ILE B O 1
ATOM 2452 N N . ARG B 1 97 ? 35.007 21.651 36.863 1.00 20.06 97 ARG B N 1
ATOM 2453 C CA . ARG B 1 97 ? 35.450 22.856 37.577 1.00 21.10 97 ARG B CA 1
ATOM 2454 C C . ARG B 1 97 ? 36.868 22.666 38.069 1.00 23.52 97 ARG B C 1
ATOM 2455 O O . ARG B 1 97 ? 37.217 21.606 38.588 1.00 24.47 97 ARG B O 1
ATOM 2463 N N . LEU B 1 98 ? 37.692 23.687 37.861 1.00 22.89 98 LEU B N 1
ATOM 2464 C CA . LEU B 1 98 ? 39.066 23.693 38.333 1.00 19.60 98 LEU B CA 1
ATOM 2465 C C . LEU B 1 98 ? 39.180 24.629 39.527 1.00 23.99 98 LEU B C 1
ATOM 2466 O O . LEU B 1 98 ? 38.902 25.825 39.415 1.00 22.19 98 LEU B O 1
ATOM 2471 N N . PHE B 1 99 ? 39.583 24.070 40.659 1.00 21.44 99 PHE B N 1
ATOM 2472 C CA . PHE B 1 99 ? 39.803 24.801 41.889 1.00 17.94 99 PHE B CA 1
ATOM 2473 C C . PHE B 1 99 ? 41.303 24.840 42.135 1.00 18.41 99 PHE B C 1
ATOM 2474 O O . PHE B 1 99 ? 42.042 24.032 41.583 1.00 21.35 99 PHE B O 1
ATOM 2482 N N . GLY B 1 100 ? 41.757 25.771 42.966 1.00 18.14 100 GLY B N 1
ATOM 2483 C CA . GLY B 1 100 ? 43.180 25.904 43.216 1.00 19.56 100 GLY B CA 1
ATOM 2484 C C . GLY B 1 100 ? 43.969 26.216 41.949 1.00 19.94 100 GLY B C 1
ATOM 2485 O O . GLY B 1 100 ? 45.147 25.885 41.842 1.00 19.31 100 GLY B O 1
ATOM 2486 N N . ALA B 1 101 ? 43.325 26.858 40.987 1.00 21.19 101 ALA B N 1
ATOM 2487 C CA . ALA B 1 101 ? 43.987 27.162 39.726 1.00 22.58 101 ALA B CA 1
ATOM 2488 C C . ALA B 1 101 ? 44.322 28.662 39.580 1.00 23.72 101 ALA B C 1
ATOM 2489 O O . ALA B 1 101 ? 44.771 29.092 38.524 1.00 21.09 101 ALA B O 1
ATOM 2491 N N . THR B 1 102 ? 44.104 29.440 40.642 1.00 20.92 102 THR B N 1
ATOM 2492 C CA . THR B 1 102 ? 44.378 30.869 40.622 1.00 26.03 102 THR B CA 1
ATOM 2493 C C . THR B 1 102 ? 45.353 31.266 41.726 1.00 26.86 102 THR B C 1
ATOM 2494 O O . THR B 1 102 ? 45.616 30.497 42.656 1.00 25.19 102 THR B O 1
ATOM 2498 N N . GLY B 1 103 ? 45.871 32.484 41.628 1.00 29.56 103 GLY B N 1
ATOM 2499 C CA . GLY B 1 103 ? 46.756 33.017 42.652 1.00 29.07 103 GLY B CA 1
ATOM 2500 C C . GLY B 1 103 ? 48.226 32.665 42.469 1.00 28.11 103 GLY B C 1
ATOM 2501 O O . GLY B 1 103 ? 48.569 31.776 41.686 1.00 25.06 103 GLY B O 1
ATOM 2502 N N . GLY B 1 104 ? 49.097 33.373 43.189 1.00 26.13 104 GLY B N 1
ATOM 2503 C CA . GLY B 1 104 ? 50.519 33.080 43.159 1.00 28.29 104 GLY B CA 1
ATOM 2504 C C . GLY B 1 104 ? 51.169 33.515 41.858 1.00 26.42 104 GLY B C 1
ATOM 2505 O O . GLY B 1 104 ? 51.037 34.658 41.452 1.00 25.23 104 GLY B O 1
ATOM 2506 N N . ARG B 1 105 ? 51.883 32.607 41.203 1.00 25.31 105 ARG B N 1
ATOM 2507 C CA . ARG B 1 105 ? 52.522 32.934 39.937 1.00 26.04 105 ARG B CA 1
ATOM 2508 C C . ARG B 1 105 ? 51.456 33.072 38.860 1.00 23.94 105 ARG B C 1
ATOM 2509 O O . ARG B 1 105 ? 50.684 32.153 38.619 1.00 28.07 105 ARG B O 1
ATOM 2517 N N . LEU B 1 106 ? 51.409 34.234 38.222 1.00 24.20 106 LEU B N 1
ATOM 2518 C CA . LEU B 1 106 ? 50.362 34.522 37.244 1.00 18.80 106 LEU B CA 1
ATOM 2519 C C . LEU B 1 106 ? 50.451 33.655 35.995 1.00 19.18 106 LEU B C 1
ATOM 2520 O O . LEU B 1 106 ? 49.440 33.449 35.333 1.00 23.46 106 LEU B O 1
ATOM 2525 N N . ASP B 1 107 ? 51.653 33.173 35.643 1.00 18.79 107 ASP B N 1
ATOM 2526 C CA . ASP B 1 107 ? 51.773 32.305 34.467 1.00 22.34 107 ASP B CA 1
ATOM 2527 C C . ASP B 1 107 ? 50.965 31.011 34.645 1.00 25.68 107 ASP B C 1
ATOM 2528 O O . ASP B 1 107 ? 50.503 30.421 33.670 1.00 25.10 107 ASP B O 1
ATOM 2533 N N . HIS B 1 108 ? 50.750 30.603 35.892 1.00 27.31 108 HIS B N 1
ATOM 2534 C CA . HIS B 1 108 ? 49.873 29.453 36.160 1.00 29.64 108 HIS B CA 1
ATOM 2535 C C . HIS B 1 108 ? 48.411 29.728 35.796 1.00 27.52 108 HIS B C 1
ATOM 2536 O O . HIS B 1 108 ? 47.775 28.936 35.088 1.00 24.31 108 HIS B O 1
ATOM 2543 N N . LEU B 1 109 ? 47.878 30.851 36.270 1.00 27.63 109 LEU B N 1
ATOM 2544 C CA . LEU B 1 109 ? 46.511 31.231 35.919 1.00 24.76 109 LEU B CA 1
ATOM 2545 C C . LEU B 1 109 ? 46.347 31.389 34.404 1.00 18.68 109 LEU B C 1
ATOM 2546 O O . LEU B 1 109 ? 45.373 30.932 33.809 1.00 21.01 109 LEU B O 1
ATOM 2551 N N . PHE B 1 110 ? 47.309 32.030 33.775 1.00 19.63 110 PHE B N 1
ATOM 2552 C CA . PHE B 1 110 ? 47.161 32.327 32.352 1.00 21.42 110 PHE B CA 1
ATOM 2553 C C . PHE B 1 110 ? 47.298 31.070 31.520 1.00 22.17 110 PHE B C 1
ATOM 2554 O O . PHE B 1 110 ? 46.600 30.905 30.533 1.00 25.27 110 PHE B O 1
ATOM 2562 N N . GLY B 1 111 ? 48.181 30.175 31.949 1.00 18.54 111 GLY B N 1
ATOM 2563 C CA . GLY B 1 111 ? 48.304 28.878 31.314 1.00 22.92 111 GLY B CA 1
ATOM 2564 C C . GLY B 1 111 ? 47.010 28.107 31.445 1.00 23.44 111 GLY B C 1
ATOM 2565 O O . GLY B 1 111 ? 46.542 27.506 30.485 1.00 23.12 111 GLY B O 1
ATOM 2566 N N . ASN B 1 112 ? 46.4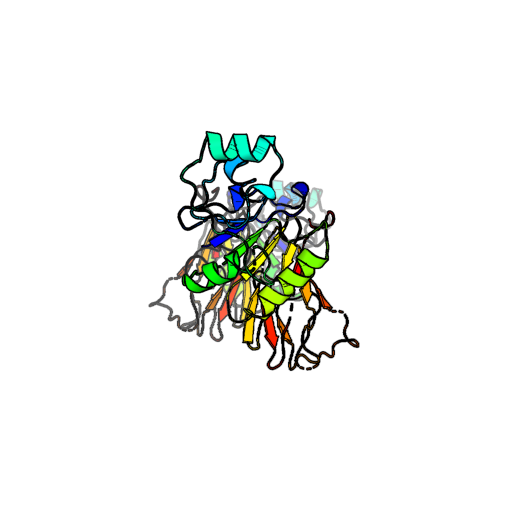22 28.141 32.639 1.00 19.05 112 ASN B N 1
ATOM 2567 C CA . ASN B 1 112 ? 45.127 27.515 32.867 1.00 17.87 112 ASN B CA 1
ATOM 2568 C C . ASN B 1 112 ? 44.000 28.072 32.000 1.00 24.63 112 ASN B C 1
ATOM 2569 O O . ASN B 1 112 ? 43.165 27.308 31.525 1.00 25.07 112 ASN B O 1
ATOM 2574 N N . VAL B 1 113 ? 43.985 29.389 31.786 1.00 21.91 113 VAL B N 1
ATOM 2575 C CA . VAL B 1 113 ? 43.007 30.012 30.884 1.00 24.12 113 VAL B CA 1
ATOM 2576 C C . VAL B 1 113 ? 43.215 29.526 29.437 1.00 27.69 113 VAL B C 1
ATOM 2577 O O . VAL B 1 113 ? 42.249 29.297 28.709 1.00 26.83 113 VAL B O 1
ATOM 2581 N N . GLU B 1 114 ? 44.473 29.358 29.026 1.00 25.10 114 GLU B N 1
ATOM 2582 C CA . GLU B 1 114 ? 44.762 28.805 27.699 1.00 26.82 114 GLU B CA 1
ATOM 2583 C C . GLU B 1 114 ? 44.206 27.382 27.534 1.00 28.16 114 GLU B C 1
ATOM 2584 O O . GLU B 1 114 ? 43.781 26.999 26.442 1.00 27.88 114 GLU B O 1
ATOM 2590 N N . LEU B 1 115 ? 44.204 26.608 28.618 1.00 25.80 115 LEU B N 1
ATOM 2591 C CA . LEU B 1 115 ? 43.572 25.283 28.620 1.00 28.78 115 LEU B CA 1
ATOM 2592 C C . LEU B 1 115 ? 42.066 25.387 28.390 1.00 29.44 115 LEU B C 1
ATOM 2593 O O . LEU B 1 115 ? 41.499 24.641 27.595 1.00 26.92 115 LEU B O 1
ATOM 2598 N N . LEU B 1 116 ? 41.408 26.310 29.085 1.00 26.17 116 LEU B N 1
ATOM 2599 C CA . LEU B 1 116 ? 39.993 26.530 28.825 1.00 28.36 116 LEU B CA 1
ATOM 2600 C C . LEU B 1 116 ? 39.747 26.876 27.346 1.00 29.51 116 LEU B C 1
ATOM 2601 O O . LEU B 1 116 ? 38.790 26.390 26.726 1.00 26.80 116 LEU B O 1
ATOM 2606 N N . LEU B 1 117 ? 40.616 27.712 26.787 1.00 27.77 117 LEU B N 1
ATOM 2607 C CA . LEU B 1 117 ? 40.515 28.091 25.378 1.00 28.98 117 LEU B CA 1
ATOM 2608 C C . LEU B 1 117 ? 40.726 26.919 24.446 1.00 30.12 117 LEU B C 1
ATOM 2609 O O . LEU B 1 117 ? 39.998 26.761 23.472 1.00 31.43 117 LEU B O 1
ATOM 2614 N N . LYS B 1 118 ? 41.730 26.101 24.738 1.00 33.56 118 LYS B N 1
ATOM 2615 C CA . LYS B 1 118 ? 41.957 24.901 23.949 1.00 34.30 118 LYS B CA 1
ATOM 2616 C C . LYS B 1 118 ? 40.705 24.034 23.935 1.00 36.82 118 LYS B C 1
ATOM 2617 O O . LYS B 1 118 ? 40.345 23.471 22.900 1.00 41.20 118 LYS B O 1
ATOM 2623 N N . TYR B 1 119 ? 40.036 23.934 25.080 1.00 30.13 119 TYR B N 1
ATOM 2624 C CA . TYR B 1 119 ? 38.812 23.143 25.182 1.00 27.56 119 TYR B CA 1
ATOM 2625 C C . TYR B 1 119 ? 37.571 24.035 25.256 1.00 29.26 119 TYR B C 1
ATOM 2626 O O . TYR B 1 119 ? 36.633 23.747 25.998 1.00 24.28 119 TYR B O 1
ATOM 2635 N N . ALA B 1 120 ? 37.572 25.115 24.481 1.00 25.59 120 ALA B N 1
ATOM 2636 C CA . ALA B 1 120 ? 36.497 26.095 24.536 1.00 27.40 120 ALA B CA 1
ATOM 2637 C C . ALA B 1 120 ? 35.103 25.505 24.299 1.00 26.14 120 ALA B C 1
ATOM 2638 O O . ALA B 1 120 ? 34.115 26.050 24.770 1.00 25.91 120 ALA B O 1
ATOM 2640 N N . ASP B 1 121 ? 35.018 24.399 23.572 1.00 26.01 121 ASP B N 1
ATOM 2641 C CA . ASP B 1 121 ? 33.709 23.788 23.319 1.00 31.46 121 ASP B CA 1
ATOM 2642 C C . ASP B 1 121 ? 33.197 22.924 24.468 1.00 33.68 121 ASP B C 1
ATOM 2643 O O . ASP B 1 121 ? 32.085 22.413 24.410 1.00 35.20 121 ASP B O 1
ATOM 2648 N N . ARG B 1 122 ? 34.009 22.761 25.507 1.00 33.73 122 ARG B N 1
ATOM 2649 C CA . ARG B 1 122 ? 33.608 21.976 26.678 1.00 33.78 122 ARG B CA 1
ATOM 2650 C C . ARG B 1 122 ? 33.222 22.872 27.849 1.00 30.06 122 ARG B C 1
ATOM 2651 O O . ARG B 1 122 ? 33.757 23.962 28.009 1.00 28.78 122 ARG B O 1
ATOM 2659 N N . PRO B 1 123 ? 32.301 22.395 28.685 1.00 33.47 123 PRO B N 1
ATOM 2660 C CA . PRO B 1 123 ? 31.840 23.136 29.862 1.00 34.80 123 PRO B CA 1
ATOM 2661 C C . PRO B 1 123 ? 32.865 23.066 30.982 1.00 32.43 123 PRO B C 1
ATOM 2662 O O . PRO B 1 123 ? 32.820 22.128 31.777 1.00 31.75 123 PRO B O 1
ATOM 2666 N N . ILE B 1 124 ? 33.773 24.035 31.050 1.00 28.80 124 ILE B N 1
ATOM 2667 C CA . ILE B 1 124 ? 34.799 24.021 32.089 1.00 24.88 124 ILE B CA 1
ATOM 2668 C C . ILE B 1 124 ? 34.752 25.369 32.788 1.00 23.85 124 ILE B C 1
ATOM 2669 O O . ILE B 1 124 ? 34.609 26.385 32.130 1.00 26.43 124 ILE B O 1
ATOM 2674 N N . GLU B 1 125 ? 34.798 25.376 34.118 1.00 20.72 125 GLU B N 1
ATOM 2675 C CA . GLU B 1 125 ? 34.861 26.627 34.877 1.00 19.98 125 GLU B CA 1
ATOM 2676 C C . GLU B 1 125 ? 36.158 26.670 35.675 1.00 21.81 125 GLU B C 1
ATOM 2677 O O . GLU B 1 125 ? 36.584 25.672 36.233 1.00 23.99 125 GLU B O 1
ATOM 2683 N 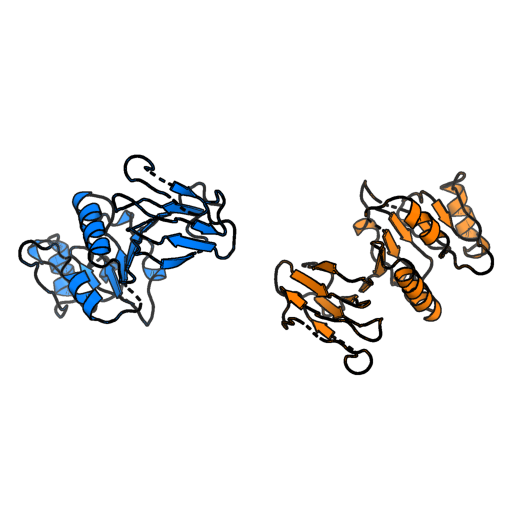N . ILE B 1 126 ? 36.790 27.826 35.744 1.00 19.98 126 ILE B N 1
ATOM 2684 C CA . ILE B 1 126 ? 37.770 28.046 36.794 1.00 15.34 126 ILE B CA 1
ATOM 2685 C C . ILE B 1 126 ? 37.054 28.732 37.956 1.00 19.18 126 ILE B C 1
ATOM 2686 O O . ILE B 1 126 ? 36.353 29.744 37.769 1.00 20.61 126 ILE B O 1
ATOM 2691 N N . VAL B 1 127 ? 37.220 28.198 39.156 1.00 18.11 127 VAL B N 1
ATOM 2692 C CA . VAL B 1 127 ? 36.509 28.725 40.313 1.00 17.24 127 VAL B CA 1
ATOM 2693 C C . VAL B 1 127 ? 37.433 28.988 41.490 1.00 20.11 127 VAL B C 1
ATOM 2694 O O . VAL B 1 127 ? 38.256 28.138 41.844 1.00 23.62 127 VAL B O 1
ATOM 2698 N N . ASP B 1 128 ? 37.309 30.168 42.091 1.00 19.66 128 ASP B N 1
ATOM 2699 C CA . ASP B 1 128 ? 37.951 30.423 43.381 1.00 18.24 128 ASP B CA 1
ATOM 2700 C C . ASP B 1 128 ? 36.985 31.133 44.333 1.00 20.26 128 ASP B C 1
ATOM 2701 O O . ASP B 1 128 ? 35.814 31.301 44.009 1.00 18.38 128 ASP B O 1
ATOM 2706 N N . ARG B 1 129 ? 37.439 31.508 45.518 1.00 22.09 129 ARG B N 1
ATOM 2707 C CA . ARG B 1 129 ? 36.506 32.083 46.491 1.00 26.49 129 ARG B CA 1
ATOM 2708 C C . ARG B 1 129 ? 35.734 33.300 45.982 1.00 27.25 129 ARG B C 1
ATOM 2709 O O . ARG B 1 129 ? 34.732 33.675 46.581 1.00 27.70 129 ARG B O 1
ATOM 2717 N N . GLN B 1 130 ? 36.190 33.914 44.889 1.00 24.92 130 GLN B N 1
ATOM 2718 C CA . GLN B 1 130 ? 35.645 35.204 44.459 1.00 25.32 130 GLN B CA 1
ATOM 2719 C C . GLN B 1 130 ? 35.249 35.268 42.992 1.00 24.96 130 GLN B C 1
ATOM 2720 O O . GLN B 1 130 ? 34.791 36.328 42.520 1.00 21.59 130 GLN B O 1
ATOM 2726 N N . ASN B 1 131 ? 35.458 34.174 42.261 1.00 18.32 131 ASN B N 1
ATOM 2727 C CA . ASN B 1 131 ? 35.314 34.208 40.810 1.00 17.46 131 ASN B CA 1
ATOM 2728 C C . ASN B 1 131 ? 34.844 32.904 40.219 1.00 20.10 131 ASN B C 1
ATOM 2729 O O . ASN B 1 131 ? 35.141 31.840 40.738 1.00 20.27 131 ASN B O 1
ATOM 2734 N N . VAL B 1 132 ? 34.165 33.000 39.090 1.00 18.20 132 VAL B N 1
ATOM 2735 C CA . VAL B 1 132 ? 34.018 31.870 38.207 1.00 22.36 132 VAL B CA 1
ATOM 2736 C C . VAL B 1 132 ? 34.350 32.398 36.824 1.00 18.13 132 VAL B C 1
ATOM 2737 O O . VAL B 1 132 ? 33.789 33.385 36.372 1.00 14.76 132 VAL B O 1
ATOM 2741 N N . LEU B 1 133 ? 35.295 31.746 36.165 1.00 15.41 133 LEU B N 1
ATOM 2742 C CA . LEU B 1 133 ? 35.761 32.204 34.866 1.00 20.31 133 LEU B CA 1
ATOM 2743 C C . LEU B 1 133 ? 35.485 31.121 33.843 1.00 20.61 133 LEU B C 1
ATOM 2744 O O . LEU B 1 133 ? 35.715 29.939 34.104 1.00 20.00 133 LEU B O 1
ATOM 2749 N N . THR B 1 134 ? 34.945 31.535 32.700 1.00 18.94 134 THR B N 1
ATOM 2750 C CA . THR B 1 134 ? 34.575 30.630 31.627 1.00 18.93 134 THR B CA 1
ATOM 2751 C C . THR B 1 134 ? 34.861 31.289 30.280 1.00 22.81 134 THR B C 1
ATOM 2752 O O . THR B 1 134 ? 34.881 32.519 30.167 1.00 24.89 134 THR B O 1
ATOM 2756 N N . VAL B 1 135 ? 35.082 30.468 29.258 1.00 22.12 135 VAL B N 1
ATOM 2757 C CA . VAL B 1 135 ? 35.250 30.973 27.896 1.00 23.21 135 VAL B CA 1
ATOM 2758 C C . VAL B 1 135 ? 34.234 30.280 26.994 1.00 23.77 135 VAL B C 1
ATOM 2759 O O . VAL B 1 135 ? 33.840 29.142 27.257 1.00 23.88 135 VAL B O 1
ATOM 2763 N N . HIS B 1 136 ? 33.811 30.960 25.935 1.00 21.90 136 HIS B N 1
ATOM 2764 C CA . HIS B 1 136 ? 32.673 30.489 25.147 1.00 23.73 136 HIS B CA 1
ATOM 2765 C C . HIS B 1 136 ? 32.846 30.668 23.642 1.00 23.31 136 HIS B C 1
ATOM 2766 O O . HIS B 1 136 ? 33.405 31.669 23.177 1.00 22.50 136 HIS B O 1
ATOM 2773 N N . LEU B 1 137 ? 32.318 29.705 22.895 1.00 18.29 137 LEU B N 1
ATOM 2774 C CA . LEU B 1 137 ? 32.214 29.800 21.445 1.00 20.58 137 LEU B CA 1
ATOM 2775 C C . LEU B 1 137 ? 30.822 30.335 21.105 1.00 20.05 137 LEU B C 1
ATOM 2776 O O . LEU B 1 137 ? 29.967 30.435 21.985 1.00 22.04 137 LEU B O 1
ATOM 2781 N N . PRO B 1 138 ? 30.582 30.691 19.831 1.00 25.13 138 PRO B N 1
ATOM 2782 C CA . PRO B 1 138 ? 29.264 31.251 19.511 1.00 30.45 138 PRO B CA 1
ATOM 2783 C C . PRO B 1 138 ? 28.104 30.347 19.930 1.00 31.40 138 PRO B C 1
ATOM 2784 O O . PRO B 1 138 ? 28.199 29.112 19.908 1.00 30.90 138 PRO B O 1
ATOM 2788 N N . GLY B 1 139 ? 27.012 30.987 20.332 1.00 26.42 139 GLY B N 1
ATOM 2789 C CA . GLY B 1 139 ? 25.825 30.291 20.794 1.00 26.38 139 GLY B CA 1
ATOM 2790 C C . GLY B 1 139 ? 25.047 31.204 21.719 1.00 27.05 139 GLY B C 1
ATOM 2791 O O . GLY B 1 139 ? 25.352 32.395 21.815 1.00 29.71 139 GLY B O 1
ATOM 2792 N N . THR B 1 140 ? 24.034 30.656 22.377 1.00 21.13 140 THR B N 1
ATOM 2793 C CA . THR B 1 140 ? 23.266 31.379 23.377 1.00 26.02 140 THR B CA 1
ATOM 2794 C C . THR B 1 140 ? 23.467 30.667 24.696 1.00 27.51 140 THR B C 1
ATOM 2795 O O . THR B 1 140 ? 23.409 29.437 24.762 1.00 25.77 140 THR B O 1
ATOM 2799 N N . TYR B 1 141 ? 23.696 31.432 25.753 1.00 19.88 141 TYR B N 1
ATOM 2800 C CA . TYR B 1 141 ? 24.029 30.838 27.038 1.00 20.46 141 TYR B CA 1
ATOM 2801 C C . TYR B 1 141 ? 23.186 31.463 28.112 1.00 22.48 141 TYR B C 1
ATOM 2802 O O . TYR B 1 141 ? 22.844 32.638 28.022 1.00 27.97 141 TYR B O 1
ATOM 2811 N N . THR B 1 142 ? 22.856 30.693 29.138 1.00 23.90 142 THR B N 1
ATOM 2812 C CA . THR B 1 142 ? 22.098 31.236 30.256 1.00 29.58 142 THR B CA 1
ATOM 2813 C C . THR B 1 142 ? 23.021 31.754 31.337 1.00 29.54 142 THR B C 1
ATOM 2814 O O . THR B 1 142 ? 24.184 31.353 31.435 1.00 27.23 142 THR B O 1
ATOM 2818 N N . VAL B 1 143 ? 22.479 32.648 32.152 1.00 23.30 143 VAL B N 1
ATOM 2819 C CA . VAL B 1 143 ? 23.146 33.126 33.338 1.00 22.26 143 VAL B CA 1
ATOM 2820 C C . VAL B 1 143 ? 22.044 33.136 34.390 1.00 24.82 143 VAL B C 1
ATOM 2821 O O . VAL B 1 143 ? 20.994 33.729 34.173 1.00 30.62 143 VAL B O 1
ATOM 2833 N N . TYR B 1 145 ? 20.650 33.811 38.402 1.00 27.46 145 TYR B N 1
ATOM 2834 C CA . TYR B 1 145 ? 20.952 34.547 39.616 1.00 32.21 145 TYR B CA 1
ATOM 2835 C C . TYR B 1 145 ? 21.767 33.667 40.554 1.00 33.22 145 TYR B C 1
ATOM 2836 O O . TYR B 1 145 ? 21.450 32.497 40.745 1.00 26.65 145 TYR B O 1
ATOM 2845 N N . ASP B 1 146 ? 22.831 34.229 41.123 1.00 34.39 146 ASP B N 1
ATOM 2846 C CA . ASP B 1 146 ? 23.680 33.478 42.049 1.00 32.11 146 ASP B CA 1
ATOM 2847 C C . ASP B 1 146 ? 24.184 34.389 43.160 1.00 37.40 146 ASP B C 1
ATOM 2848 O O . ASP B 1 146 ? 24.876 35.382 42.906 1.00 31.33 146 ASP B O 1
ATOM 2853 N N . ALA B 1 147 ? 23.829 34.039 44.390 1.00 42.59 147 ALA B N 1
ATOM 2854 C CA . ALA B 1 147 ? 24.182 34.838 45.555 1.00 45.97 147 ALA B CA 1
ATOM 2855 C C . ALA B 1 147 ? 25.688 35.081 45.677 1.00 39.78 147 ALA B C 1
ATOM 2856 O O . ALA B 1 147 ? 26.111 36.105 46.210 1.00 43.19 147 ALA B O 1
ATOM 2858 N N . ARG B 1 148 ? 26.495 34.150 45.175 1.00 37.13 148 ARG B N 1
ATOM 2859 C CA . ARG B 1 148 ? 27.953 34.268 45.297 1.00 33.97 148 ARG B CA 1
ATOM 2860 C C . ARG B 1 148 ? 28.582 35.370 44.426 1.00 30.85 148 ARG B C 1
ATOM 2861 O O . ARG B 1 148 ? 29.741 35.723 44.618 1.00 37.24 148 ARG B O 1
ATOM 2869 N N . TYR B 1 149 ? 27.833 35.911 43.469 1.00 27.06 149 TYR B N 1
ATOM 2870 C CA . TYR B 1 149 ? 28.423 36.825 42.496 1.00 25.48 149 TYR B CA 1
ATOM 2871 C C . TYR B 1 149 ? 27.532 38.014 42.205 1.00 29.83 149 TYR B C 1
ATOM 2872 O O . TYR B 1 149 ? 26.377 37.848 41.820 1.00 35.58 149 TYR B O 1
ATOM 2881 N N . CYS B 1 150 ? 28.073 39.214 42.394 1.00 29.46 150 CYS B N 1
ATOM 2882 C CA . CYS B 1 150 ? 27.357 40.445 42.069 1.00 29.02 150 CYS B CA 1
ATOM 2883 C C . CYS B 1 150 ? 27.750 40.984 40.700 1.00 29.95 150 CYS B C 1
ATOM 2884 O O . CYS B 1 150 ? 26.965 41.641 40.030 1.00 32.63 150 CYS B O 1
ATOM 2887 N N . TYR B 1 151 ? 28.979 40.720 40.289 1.00 24.82 151 TYR B N 1
ATOM 2888 C CA . TYR B 1 151 ? 29.498 41.360 39.095 1.00 24.24 151 TYR B CA 1
ATOM 2889 C C . TYR B 1 151 ? 29.642 40.387 37.934 1.00 27.15 151 TYR B C 1
ATOM 2890 O O . TYR B 1 151 ? 29.951 39.212 38.136 1.00 27.33 151 TYR B O 1
ATOM 2899 N N . VAL B 1 152 ? 29.403 40.884 36.724 1.00 24.69 152 VAL B N 1
ATOM 2900 C CA . VAL B 1 152 ? 29.622 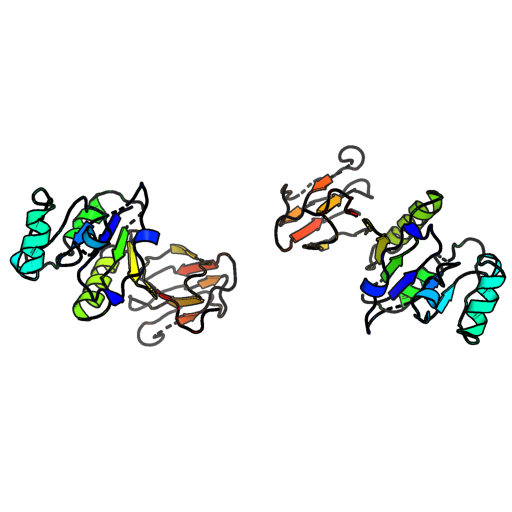40.115 35.505 1.00 24.47 152 VAL B CA 1
ATOM 2901 C C . VAL B 1 152 ? 30.463 40.939 34.534 1.00 23.74 152 VAL B C 1
ATOM 2902 O O . VAL B 1 152 ? 30.192 42.120 34.308 1.00 27.96 152 VAL B O 1
ATOM 2906 N N . SER B 1 153 ? 31.491 40.324 33.963 1.00 21.23 153 SER B N 1
ATOM 2907 C CA . SER B 1 153 ? 32.314 41.012 32.977 1.00 23.65 153 SER B CA 1
ATOM 2908 C C . SER B 1 153 ? 32.485 40.138 31.753 1.00 23.37 153 SER B C 1
ATOM 2909 O O . SER B 1 153 ? 32.631 38.910 31.865 1.00 21.11 153 SER B O 1
ATOM 2912 N N . TYR B 1 154 ? 32.438 40.771 30.587 1.00 19.61 154 TYR B N 1
ATOM 2913 C CA . TYR B 1 154 ? 32.681 40.081 29.334 1.00 21.43 154 TYR B CA 1
ATOM 2914 C C . TYR B 1 154 ? 33.903 40.671 28.670 1.00 24.86 154 TYR B C 1
ATOM 2915 O O . TYR B 1 154 ? 34.021 41.898 28.542 1.00 22.07 154 TYR B O 1
ATOM 2924 N N . ILE B 1 155 ? 34.811 39.790 28.265 1.00 21.63 155 ILE B N 1
ATOM 2925 C CA . ILE B 1 155 ? 36.026 40.186 27.579 1.00 22.32 155 ILE B CA 1
ATOM 2926 C C . ILE B 1 155 ? 36.198 39.370 26.309 1.00 26.22 155 ILE B C 1
ATOM 2927 O O . ILE B 1 155 ? 36.182 38.143 26.358 1.00 28.50 155 ILE B O 1
ATOM 2932 N N . PRO B 1 156 ? 36.350 40.048 25.160 1.00 27.32 156 PRO B N 1
ATOM 2933 C CA . PRO B 1 156 ? 36.563 39.349 23.888 1.00 29.92 156 PRO B CA 1
ATOM 2934 C C . PRO B 1 156 ? 37.946 38.696 23.856 1.00 28.51 156 PRO B C 1
ATOM 2935 O O . PRO B 1 156 ? 38.927 39.337 24.195 1.00 26.92 156 PRO B O 1
ATOM 2939 N N . VAL B 1 157 ? 38.012 37.429 23.475 1.00 26.44 157 VAL B N 1
ATOM 2940 C CA . VAL B 1 157 ? 39.282 36.733 23.337 1.00 24.11 157 VAL B CA 1
ATOM 2941 C C . VAL B 1 157 ? 39.758 36.822 21.887 1.00 27.95 157 VAL B C 1
ATOM 2942 O O . VAL B 1 157 ? 40.931 37.088 21.612 1.00 33.41 157 VAL B O 1
ATOM 2946 N N . SER B 1 158 ? 38.833 36.598 20.962 1.00 26.87 158 SER B N 1
ATOM 2947 C CA . SER B 1 158 ? 39.099 36.762 19.537 1.00 28.51 158 SER B CA 1
ATOM 2948 C C . SER B 1 158 ? 39.142 38.245 19.175 1.00 34.01 158 SER B C 1
ATOM 2949 O O . SER B 1 158 ? 38.688 39.099 19.945 1.00 35.91 158 SER B O 1
ATOM 2952 N N . GLU B 1 159 ? 39.672 38.551 17.996 1.00 34.68 159 GLU B N 1
ATOM 2953 C CA . GLU B 1 159 ? 39.802 39.938 17.565 1.00 38.53 159 GLU B CA 1
ATOM 2954 C C . GLU B 1 159 ? 38.449 40.658 17.542 1.00 34.52 159 GLU B C 1
ATOM 2955 O O . GLU B 1 159 ? 38.350 41.845 17.870 1.00 31.93 159 GLU B O 1
ATOM 2961 N N . THR B 1 160 ? 37.403 39.943 17.152 1.00 30.06 160 THR B N 1
ATOM 2962 C CA . THR B 1 160 ? 36.071 40.523 17.188 1.00 29.98 160 THR B CA 1
ATOM 2963 C C . THR B 1 160 ? 35.068 39.505 17.704 1.00 27.48 160 THR B C 1
ATOM 2964 O O . THR B 1 160 ? 35.295 38.300 17.635 1.00 27.71 160 THR B O 1
ATOM 2968 N N . VAL B 1 161 ? 33.975 40.010 18.254 1.00 30.47 161 VAL B N 1
ATOM 2969 C CA . VAL B 1 161 ? 32.859 39.187 18.696 1.00 30.05 161 VAL B CA 1
ATOM 2970 C C . VAL B 1 161 ? 31.591 39.827 18.154 1.00 33.50 161 VAL B C 1
ATOM 2971 O O . VAL B 1 161 ? 31.267 40.962 18.504 1.00 36.05 161 VAL B O 1
ATOM 2975 N N . ALA B 1 162 ? 30.884 39.112 17.285 1.00 35.28 162 ALA B N 1
ATOM 2976 C CA . ALA B 1 162 ? 29.749 39.708 16.581 1.00 33.21 162 ALA B CA 1
ATOM 2977 C C . ALA B 1 162 ? 28.412 39.414 17.233 1.00 31.66 162 ALA B C 1
ATOM 2978 O O . ALA B 1 162 ? 28.245 38.398 17.919 1.00 27.30 162 ALA B O 1
ATOM 2980 N N . GLU B 1 163 ? 27.477 40.332 16.996 1.00 28.74 163 GLU B N 1
ATOM 2981 C CA . GLU B 1 163 ? 26.094 40.245 17.437 1.00 29.02 163 GLU B CA 1
ATOM 2982 C C . GLU B 1 163 ? 25.966 39.864 18.903 1.00 28.92 163 GLU B C 1
ATOM 2983 O O . GLU B 1 163 ? 25.162 39.013 19.270 1.00 31.16 163 GLU B O 1
ATOM 2989 N N . PHE B 1 164 ? 26.765 40.506 19.745 1.00 28.44 164 PHE B N 1
ATOM 2990 C CA . PHE B 1 164 ? 26.665 40.276 21.170 1.00 21.56 164 PHE B CA 1
ATOM 2991 C C . PHE B 1 164 ? 25.333 40.824 21.701 1.00 26.14 164 PHE B C 1
ATOM 2992 O O . PHE B 1 164 ? 24.996 41.982 21.476 1.00 24.05 164 PHE B O 1
ATOM 3000 N N . THR B 1 165 ? 24.575 39.982 22.400 1.00 27.97 165 THR B N 1
ATOM 3001 C CA . THR B 1 165 ? 23.247 40.362 22.873 1.00 27.99 165 THR B CA 1
ATOM 3002 C C . THR B 1 165 ? 23.004 39.867 24.292 1.00 24.84 165 THR B C 1
ATOM 3003 O O . THR B 1 165 ? 23.271 38.706 24.609 1.00 25.41 165 THR B O 1
ATOM 3007 N N . LEU B 1 166 ? 22.526 40.758 25.153 1.00 21.92 166 LEU B N 1
ATOM 3008 C CA . LEU B 1 166 ? 22.220 40.397 26.534 1.00 26.95 166 LEU B CA 1
ATOM 3009 C C . LEU B 1 166 ? 20.734 40.543 26.817 1.00 30.70 166 LEU B C 1
ATOM 3010 O O . LEU B 1 166 ? 20.097 41.449 26.290 1.00 28.94 166 LEU B O 1
ATOM 3015 N N . THR B 1 167 ? 20.189 39.640 27.637 1.00 28.65 167 THR B N 1
ATOM 3016 C CA . THR B 1 167 ? 18.857 39.821 28.216 1.00 28.04 167 THR B CA 1
ATOM 3017 C C . THR B 1 167 ? 18.942 39.645 29.738 1.00 29.10 167 THR B C 1
ATOM 3018 O O . THR B 1 167 ? 19.689 38.796 30.223 1.00 24.92 167 THR B O 1
ATOM 3022 N N . GLY B 1 168 ? 18.212 40.470 30.488 1.00 29.86 168 GLY B N 1
ATOM 3023 C CA . GLY B 1 168 ? 18.133 40.331 31.936 1.00 26.22 168 GLY B CA 1
ATOM 3024 C C . GLY B 1 168 ? 19.132 41.127 32.771 1.00 26.09 168 GLY B C 1
ATOM 3025 O O . GLY B 1 168 ? 19.181 40.986 34.004 1.00 24.50 168 GLY B O 1
ATOM 3026 N N . PHE B 1 169 ? 19.919 41.971 32.109 1.00 22.83 169 PHE B N 1
ATOM 3027 C CA . PHE B 1 169 ? 20.974 42.731 32.783 1.00 26.69 169 PHE B CA 1
ATOM 3028 C C . PHE B 1 169 ? 20.618 44.206 32.970 1.00 30.84 169 PHE B C 1
ATOM 3029 O O . PHE B 1 169 ? 19.732 44.736 32.300 1.00 27.58 169 PHE B O 1
ATOM 3037 N N . LYS B 1 170 ? 21.344 44.847 33.884 1.00 30.99 170 LYS B N 1
ATOM 3038 C CA . LYS B 1 170 ? 21.212 46.263 34.172 1.00 28.24 170 LYS B CA 1
ATOM 3039 C C . LYS B 1 170 ? 21.362 47.122 32.918 1.00 28.85 170 LYS B C 1
ATOM 3040 O O . LYS B 1 170 ? 20.514 47.964 32.637 1.00 29.56 170 LYS B O 1
ATOM 3046 N N . TYR B 1 171 ? 22.440 46.909 32.169 1.00 27.14 171 TYR B N 1
ATOM 3047 C CA . TYR B 1 171 ? 22.666 47.644 30.930 1.00 27.42 171 TYR B CA 1
ATOM 3048 C C . TYR B 1 171 ? 22.378 46.725 29.766 1.00 27.74 171 TYR B C 1
ATOM 3049 O O . TYR B 1 171 ? 22.969 45.660 29.658 1.00 28.94 171 TYR B O 1
ATOM 3058 N N . PRO B 1 172 ? 21.481 47.138 28.872 1.00 34.96 172 PRO B N 1
ATOM 3059 C CA . PRO B 1 172 ? 21.072 46.230 27.805 1.00 40.84 172 PRO B CA 1
ATOM 3060 C C . PRO B 1 172 ? 22.015 46.319 26.605 1.00 40.80 172 PRO B C 1
ATOM 3061 O O . PRO B 1 172 ? 22.569 47.379 26.305 1.00 45.41 172 PRO B O 1
ATOM 3065 N N . LEU B 1 173 ? 22.196 45.203 25.920 1.00 32.61 173 LEU B N 1
ATOM 3066 C CA . LEU B 1 173 ? 22.972 45.195 24.694 1.00 30.46 173 LEU B CA 1
ATOM 3067 C C . LEU B 1 173 ? 22.267 44.294 23.693 1.00 30.36 173 LEU B C 1
ATOM 3068 O O . LEU B 1 173 ? 21.832 43.183 24.025 1.00 28.12 173 LEU B O 1
ATOM 3073 N N . THR B 1 174 ? 22.145 44.768 22.465 1.00 30.23 174 THR B N 1
ATOM 3074 C CA . THR B 1 174 ? 21.498 43.971 21.445 1.00 36.41 174 THR B CA 1
ATOM 3075 C C . THR B 1 174 ? 22.293 44.119 20.177 1.00 37.86 174 THR B C 1
ATOM 3076 O O . THR B 1 174 ? 22.546 45.241 19.725 1.00 36.35 174 THR B O 1
ATOM 3080 N N . ASN B 1 175 ? 22.705 42.985 19.621 1.00 32.64 175 ASN B N 1
ATOM 3081 C CA . ASN B 1 175 ? 23.479 42.979 18.392 1.00 40.23 175 ASN B CA 1
ATOM 3082 C C . ASN B 1 175 ? 24.632 43.965 18.413 1.00 41.97 175 ASN B C 1
ATOM 3083 O O . ASN B 1 175 ? 24.855 44.703 17.449 1.00 42.64 175 ASN B O 1
ATOM 3095 N N . HIS B 1 177 ? 28.437 45.060 18.280 1.00 37.50 177 HIS B N 1
ATOM 3096 C CA . HIS B 1 177 ? 29.692 44.617 17.680 1.00 39.54 177 HIS B CA 1
ATOM 3097 C C . HIS B 1 177 ? 30.864 44.922 18.604 1.00 40.80 177 HIS B C 1
ATOM 3098 O O . HIS B 1 177 ? 31.030 46.052 19.057 1.00 41.80 177 HIS B O 1
ATOM 3105 N N . ILE B 1 178 ? 31.676 43.906 18.877 1.00 36.04 178 ILE B N 1
ATOM 3106 C CA . ILE B 1 178 ? 32.773 44.030 19.825 1.00 30.39 178 ILE B CA 1
ATOM 3107 C C . ILE B 1 178 ? 34.111 43.818 19.148 1.00 32.04 178 ILE B C 1
ATOM 3108 O O . ILE B 1 178 ? 34.330 42.766 18.548 1.00 31.75 178 ILE B O 1
ATOM 3113 N N . SER B 1 179 ? 35.001 44.811 19.265 1.00 33.07 179 SER B N 1
ATOM 3114 C CA . SER B 1 179 ? 36.381 44.699 18.781 1.00 37.30 179 SER B CA 1
ATOM 3115 C C . SER B 1 179 ? 37.353 44.740 19.952 1.00 34.55 179 SER B C 1
ATOM 3116 O O . SER B 1 179 ? 37.272 45.617 20.811 1.00 37.72 179 SER B O 1
ATOM 3119 N N . ARG B 1 180 ? 38.268 43.782 19.992 1.00 33.08 180 ARG B N 1
ATOM 3120 C CA . ARG B 1 180 ? 39.249 43.740 21.058 1.00 33.20 180 ARG B CA 1
ATOM 3121 C C . ARG B 1 180 ? 40.145 44.972 20.925 1.00 40.78 180 ARG B C 1
ATOM 3122 O O . ARG B 1 180 ? 40.446 45.407 19.811 1.00 41.96 180 ARG B O 1
ATOM 3130 N N . GLY B 1 181 ? 40.561 45.543 22.054 1.00 41.21 181 GLY B N 1
ATOM 3131 C CA . GLY B 1 181 ? 41.349 46.764 22.035 1.00 42.97 181 GLY B CA 1
ATOM 3132 C C . GLY B 1 181 ? 40.465 47.997 22.149 1.00 46.80 181 GLY B C 1
ATOM 3133 O O . GLY B 1 181 ? 40.720 48.891 22.955 1.00 52.55 181 GLY B O 1
ATOM 3134 N N . SER B 1 182 ? 39.413 48.037 21.340 1.00 43.00 182 SER B N 1
ATOM 3135 C CA . SER B 1 182 ? 38.433 49.112 21.408 1.00 45.60 182 SER B CA 1
ATOM 3136 C C . SER B 1 182 ? 37.445 48.886 22.559 1.00 46.94 182 SER B C 1
ATOM 3137 O O . SER B 1 182 ? 37.137 49.800 23.320 1.00 49.74 182 SER B O 1
ATOM 3140 N N . THR B 1 183 ? 36.935 47.664 22.660 1.00 44.25 183 THR B N 1
ATOM 3141 C CA . THR B 1 183 ? 36.158 47.248 23.816 1.00 41.71 183 THR B CA 1
ATOM 3142 C C . THR B 1 183 ? 37.048 46.380 24.706 1.00 37.34 183 THR B C 1
ATOM 3143 O O . THR B 1 183 ? 37.380 45.243 24.359 1.00 34.08 183 THR B O 1
ATOM 3147 N N . LEU B 1 184 ? 37.443 46.925 25.849 1.00 31.72 184 LEU B N 1
ATOM 3148 C CA . LEU B 1 184 ? 38.386 46.236 26.721 1.00 32.65 184 LEU B CA 1
ATOM 3149 C C . LEU B 1 184 ? 37.690 45.184 27.560 1.00 31.29 184 LEU B C 1
ATOM 3150 O O . LEU B 1 184 ? 38.177 44.069 27.713 1.00 31.04 184 LEU B O 1
ATOM 3162 N N . ILE B 1 186 ? 33.464 44.535 29.268 1.00 28.28 186 ILE B N 1
ATOM 3163 C CA . ILE B 1 186 ? 32.107 45.013 29.442 1.00 30.00 186 ILE B CA 1
ATOM 3164 C C . ILE B 1 186 ? 31.658 44.613 30.831 1.00 27.69 186 ILE B C 1
ATOM 3165 O O . ILE B 1 186 ? 31.620 43.429 31.151 1.00 23.53 186 ILE B O 1
ATOM 3170 N N . SER B 1 187 ? 31.331 45.598 31.659 1.00 21.92 187 SER B N 1
ATOM 3171 C CA . SER B 1 187 ? 30.868 45.323 33.012 1.00 24.27 187 SER B CA 1
ATOM 3172 C C . SER B 1 187 ? 29.355 45.321 33.005 1.00 26.88 187 SER B C 1
ATOM 3173 O O . SER B 1 187 ? 28.725 46.122 32.304 1.00 28.33 187 SER B O 1
ATOM 3176 N N . ASN B 1 188 ? 28.754 44.449 33.799 1.00 24.83 188 ASN B N 1
ATOM 3177 C CA . ASN B 1 188 ? 27.305 44.437 33.860 1.00 25.64 188 ASN B CA 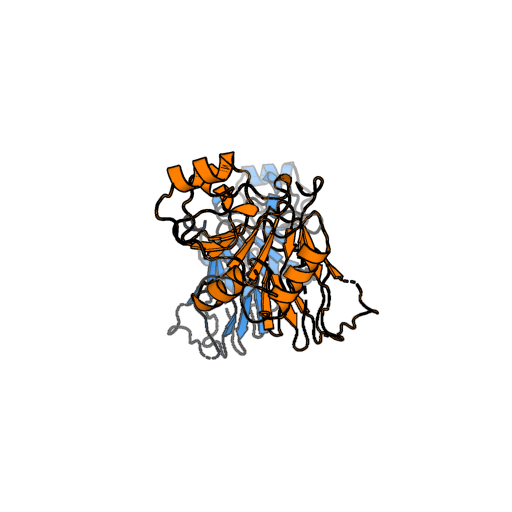1
ATOM 3178 C C . ASN B 1 188 ? 26.845 43.707 35.108 1.00 24.42 188 ASN B C 1
ATOM 3179 O O . ASN B 1 188 ? 27.652 43.261 35.921 1.00 26.00 188 ASN B O 1
ATOM 3184 N N . GLU B 1 189 ? 25.541 43.615 35.271 1.00 25.29 189 GLU B N 1
ATOM 3185 C CA . GLU B 1 189 ? 24.981 43.022 36.466 1.00 21.99 189 GLU B CA 1
ATOM 3186 C C . GLU B 1 189 ? 23.681 42.339 36.084 1.00 25.82 189 GLU B C 1
ATOM 3187 O O . GLU B 1 189 ? 22.829 42.922 35.401 1.00 30.66 189 GLU B O 1
ATOM 3193 N N . LEU B 1 190 ? 23.527 41.092 36.501 1.00 21.77 190 LEU B N 1
ATOM 3194 C CA . LEU B 1 190 ? 22.286 40.403 36.227 1.00 24.87 190 LEU B CA 1
ATOM 3195 C C . LEU B 1 190 ? 21.226 41.021 37.140 1.00 28.66 190 LEU B C 1
ATOM 3196 O O . LEU B 1 190 ? 21.368 40.998 38.360 1.00 31.66 190 LEU B O 1
ATOM 3201 N N . ILE B 1 191 ? 20.185 41.602 36.557 1.00 24.49 191 ILE B N 1
ATOM 3202 C CA . ILE B 1 191 ? 19.145 42.220 37.366 1.00 29.13 191 ILE B CA 1
ATOM 3203 C C . ILE B 1 191 ? 17.982 41.242 37.576 1.00 30.43 191 ILE B C 1
ATOM 3204 O O . ILE B 1 191 ? 17.434 41.127 38.671 1.00 30.92 191 ILE B O 1
ATOM 3209 N N . GLN B 1 192 ? 17.604 40.533 36.524 1.00 27.19 192 GLN B N 1
ATOM 3210 C CA . GLN B 1 192 ? 16.483 39.611 36.643 1.00 26.41 192 GLN B CA 1
ATOM 3211 C C . GLN B 1 192 ? 16.912 38.291 37.291 1.00 32.40 192 GLN B C 1
ATOM 3212 O O . GLN B 1 192 ? 18.079 38.101 37.645 1.00 30.51 192 GLN B O 1
ATOM 3218 N N . SER B 1 193 ? 15.945 37.394 37.452 1.00 30.23 193 SER B N 1
ATOM 3219 C CA . SER B 1 193 ? 16.163 36.104 38.069 1.00 30.64 193 SER B CA 1
ATOM 3220 C C . SER B 1 193 ? 17.105 35.291 37.189 1.00 27.33 193 SER B C 1
ATOM 3221 O O . SER B 1 193 ? 17.809 34.397 37.655 1.00 25.40 193 SER B O 1
ATOM 3224 N N . SER B 1 194 ? 17.099 35.603 35.901 1.00 22.96 194 SER B N 1
ATOM 3225 C CA . SER B 1 194 ? 17.917 34.876 34.952 1.00 22.70 194 SER B CA 1
ATOM 3226 C C . SER B 1 194 ? 18.065 35.711 33.715 1.00 25.07 194 SER B C 1
ATOM 3227 O O . SER B 1 194 ? 17.301 36.661 33.507 1.00 27.85 194 SER B O 1
ATOM 3230 N N . GLY B 1 195 ? 19.037 35.360 32.882 1.00 25.26 195 GLY B N 1
ATOM 3231 C CA . GLY B 1 195 ? 19.285 36.113 31.667 1.00 26.92 195 GLY B CA 1
ATOM 3232 C C . GLY B 1 195 ? 20.069 35.290 30.672 1.00 23.26 195 GLY B C 1
ATOM 3233 O O . GLY B 1 195 ? 20.392 34.135 30.939 1.00 25.89 195 GLY B O 1
ATOM 3234 N N . THR B 1 196 ? 20.367 35.885 29.522 1.00 21.68 196 THR B N 1
ATOM 3235 C CA . THR B 1 196 ? 21.167 35.223 28.506 1.00 24.23 196 THR B CA 1
ATOM 3236 C C . THR B 1 196 ? 22.246 36.152 27.956 1.00 22.74 196 THR B C 1
ATOM 3237 O O . THR B 1 196 ? 22.126 37.384 28.039 1.00 22.36 196 THR B O 1
ATOM 3241 N N . PHE B 1 197 ? 23.306 35.556 27.418 1.00 18.36 197 PHE B N 1
ATOM 3242 C CA . PHE B 1 197 ? 24.199 36.255 26.505 1.00 21.86 197 PHE B CA 1
ATOM 3243 C C . PHE B 1 197 ? 24.336 35.414 25.260 1.00 23.08 197 PHE B C 1
ATOM 3244 O O . PHE B 1 197 ? 24.274 34.197 25.337 1.00 23.42 197 PHE B O 1
ATOM 3252 N N . SER B 1 198 ? 24.492 36.055 24.110 1.00 22.69 198 SER B N 1
ATOM 3253 C CA . SER B 1 198 ? 24.667 35.309 22.875 1.00 25.36 198 SER B CA 1
ATOM 3254 C C . SER B 1 198 ? 25.516 36.104 21.914 1.00 21.84 198 SER B C 1
ATOM 3255 O O . SER B 1 198 ? 25.590 37.327 22.001 1.00 26.53 198 SER B O 1
ATOM 3258 N N . PHE B 1 199 ? 26.155 35.406 20.990 1.00 20.67 199 PHE B N 1
ATOM 3259 C CA . PHE B 1 199 ? 26.958 36.050 19.969 1.00 23.70 199 PHE B CA 1
ATOM 3260 C C . PHE B 1 199 ? 27.091 35.075 18.824 1.00 29.51 199 PHE B C 1
ATOM 3261 O O . PHE B 1 199 ? 26.985 33.870 19.030 1.00 27.26 199 PHE B O 1
ATOM 3269 N N . SER B 1 200 ? 27.321 35.591 17.621 1.00 33.83 200 SER B N 1
ATOM 3270 C CA . SER B 1 200 ? 27.302 34.744 16.429 1.00 35.41 200 SER B CA 1
ATOM 3271 C C . SER B 1 200 ? 28.697 34.417 15.920 1.00 30.75 200 SER B C 1
ATOM 3272 O O . SER B 1 200 ? 28.880 33.465 15.170 1.00 31.90 200 SER B O 1
ATOM 3275 N N . GLU B 1 201 ? 29.679 35.221 16.310 1.00 30.56 201 GLU B N 1
ATOM 3276 C CA . GLU B 1 201 ? 31.054 35.003 15.872 1.00 36.47 201 GLU B CA 1
ATOM 3277 C C . GLU B 1 201 ? 32.053 35.289 16.977 1.00 32.12 201 GLU B C 1
ATOM 3278 O O . GLU B 1 201 ? 31.830 36.169 17.809 1.00 26.49 201 GLU B O 1
ATOM 3284 N N . GLY B 1 202 ? 33.161 34.554 16.959 1.00 30.85 202 GLY B N 1
ATOM 3285 C CA . GLY B 1 202 ? 34.284 34.841 17.832 1.00 32.92 202 GLY B CA 1
ATOM 3286 C C . GLY B 1 202 ? 34.342 34.010 19.101 1.00 31.34 202 GLY B C 1
ATOM 3287 O O . GLY B 1 202 ? 33.687 32.972 19.211 1.00 31.08 202 GLY B O 1
ATOM 3288 N N . ILE B 1 203 ? 35.135 34.481 20.061 1.00 27.56 203 ILE B N 1
ATOM 3289 C CA . ILE B 1 203 ? 35.380 33.757 21.301 1.00 24.47 203 ILE B CA 1
ATOM 3290 C C . ILE B 1 203 ? 35.357 34.729 22.465 1.00 24.87 203 ILE B C 1
ATOM 3291 O O . ILE B 1 203 ? 36.068 35.730 22.455 1.00 27.58 203 ILE B O 1
ATOM 3296 N N . LEU B 1 204 ? 34.565 34.428 23.484 1.00 18.88 204 LEU B N 1
ATOM 3297 C CA . LEU B 1 204 ? 34.287 35.416 24.519 1.00 21.92 204 LEU B CA 1
ATOM 3298 C C . LEU B 1 204 ? 34.497 34.872 25.920 1.00 25.75 204 LEU B C 1
ATOM 3299 O O . LEU B 1 204 ? 34.068 33.757 26.238 1.00 25.41 204 LEU B O 1
ATOM 3320 N N . ILE B 1 207 ? 33.560 36.554 33.184 1.00 22.06 207 ILE B N 1
ATOM 3321 C CA . ILE B 1 207 ? 33.920 36.416 34.584 1.00 19.59 207 ILE B CA 1
ATOM 3322 C C . ILE B 1 207 ? 32.794 36.936 35.470 1.00 17.96 207 ILE B C 1
ATOM 3323 O O . ILE B 1 207 ? 32.354 38.071 35.319 1.00 20.41 207 ILE B O 1
ATOM 3328 N N . ARG B 1 208 ? 32.302 36.079 36.360 1.00 21.82 208 ARG B N 1
ATOM 3329 C CA . ARG B 1 208 ? 31.348 36.496 37.379 1.00 20.15 208 ARG B CA 1
ATOM 3330 C C . ARG B 1 208 ? 32.115 36.526 38.671 1.00 20.26 208 ARG B C 1
ATOM 3331 O O . ARG B 1 208 ? 32.810 35.572 39.008 1.00 24.54 208 ARG B O 1
ATOM 3339 N N . SER B 1 209 ? 32.021 37.624 39.399 1.00 19.09 209 SER B N 1
ATOM 3340 C CA . SER B 1 209 ? 32.841 37.755 40.579 1.00 20.97 209 SER B CA 1
ATOM 3341 C C . SER B 1 209 ? 32.099 38.391 41.741 1.00 24.04 209 SER B C 1
ATOM 3342 O O . SER B 1 209 ? 30.967 38.847 41.600 1.00 21.32 209 SER B O 1
ATOM 3345 N N . SER B 1 210 ? 32.766 38.423 42.884 1.00 26.20 210 SER B N 1
ATOM 3346 C CA . SER B 1 210 ? 32.246 39.058 44.076 1.00 30.56 210 SER B CA 1
ATOM 3347 C C . SER B 1 210 ? 33.409 39.737 44.794 1.00 29.32 210 SER B C 1
ATOM 3348 O O . SER B 1 210 ? 34.564 39.500 44.462 1.00 27.57 210 SER B O 1
ATOM 3351 N N . ASP B 1 211 ? 33.104 40.595 45.758 1.00 32.01 211 ASP B N 1
ATOM 3352 C CA . ASP B 1 211 ? 34.121 41.109 46.680 1.00 36.76 211 ASP B CA 1
ATOM 3353 C C . ASP B 1 211 ? 33.473 41.354 48.049 1.00 39.44 211 ASP B C 1
ATOM 3354 O O . ASP B 1 211 ? 32.284 41.083 48.220 1.00 37.26 211 ASP B O 1
ATOM 3359 N N . SER B 1 212 ? 34.244 41.843 49.018 1.00 39.99 212 SER B N 1
ATOM 3360 C CA . SER B 1 212 ? 33.715 42.082 50.363 1.00 46.90 212 SER B CA 1
ATOM 3361 C C . SER B 1 212 ? 32.384 42.827 50.307 1.00 52.79 212 SER B C 1
ATOM 3362 O O . SER B 1 212 ? 31.419 42.450 50.974 1.00 55.18 212 SER B O 1
ATOM 3365 N N . SER B 1 213 ? 32.339 43.879 49.494 1.00 51.82 213 SER B N 1
ATOM 3366 C CA . SER B 1 213 ? 31.123 44.661 49.310 1.00 52.80 213 SER B CA 1
ATOM 3367 C C . SER B 1 213 ? 29.953 43.797 48.865 1.00 53.10 213 SER B C 1
ATOM 3368 O O . SER B 1 213 ? 28.836 43.958 49.354 1.00 55.42 213 SER B O 1
ATOM 3371 N N . CYS B 1 214 ? 30.214 42.892 47.927 1.00 49.78 214 CYS B N 1
ATOM 3372 C CA . CYS B 1 214 ? 29.181 42.000 47.420 1.00 49.75 214 CYS B CA 1
ATOM 3373 C C . CYS B 1 214 ? 28.559 41.182 48.565 1.00 57.41 214 CYS B C 1
ATOM 3374 O O . CYS B 1 214 ? 29.040 40.110 48.937 1.00 51.37 214 CYS B O 1
ATOM 3377 N N . LEU B 1 215 ? 27.492 41.732 49.132 1.00 71.19 215 LEU B N 1
ATOM 3378 C CA . LEU B 1 215 ? 26.778 41.134 50.255 1.00 81.42 215 LEU B CA 1
ATOM 3379 C C . LEU B 1 215 ? 25.443 41.859 50.345 1.00 85.36 215 LEU B C 1
ATOM 3380 O O . LEU B 1 215 ? 24.661 41.652 51.273 1.00 84.92 215 LEU B O 1
ATOM 3385 N N . LEU B 1 216 ? 25.220 42.722 49.356 1.00 88.33 216 LEU B N 1
ATOM 3386 C CA . LEU B 1 216 ? 23.975 43.455 49.179 1.00 89.77 216 LEU B CA 1
ATOM 3387 C C . LEU B 1 216 ? 22.813 42.796 49.917 1.00 92.76 216 LEU B C 1
ATOM 3388 O O . LEU B 1 216 ? 22.600 41.588 49.806 1.00 94.71 216 LEU B O 1
#

InterPro domains:
  IPR006282 Thiamin pyrophosphokinase [TIGR01378] (5-207)
  IPR006282 Thiamin pyrophosphokinase [cd07995] (3-209)
  IPR007371 Thiamin pyrophosphokinase, catalytic domain [PF04263] (26-126)
  IPR007373 Thiamin pyrophosphokinase, thiamin-binding domain [PF04265] (149-204)
  IPR007373 Thiamin pyrophosphokinase, thiamin-binding domain [SM00983] (139-205)
  IPR036371 Thiamin pyrophosphokinase, thiamin-binding domain superfamily [SSF63862] (130-209)
  IPR036759 Thiamin pyrophosphokinase, catalytic domain superfamily [G3DSA:3.40.50.10240] (1-215)
  IPR036759 Thiamin pyrophosphokinase, catalytic domain superfamily [SSF63999] (3-126)
  IPR053149 Thiamine pyrophosphokinase [PTHR41299] (2-211)

Radius of gyration: 34.09 Å; Cα contacts (8 Å, |Δi|>4): 813; chains: 2; bounding box: 95×67×44 Å